Protein AF-0000000070378873 (afdb_homodimer)

Structure (mmCIF, N/CA/C/O backbone):
data_AF-0000000070378873-model_v1
#
loop_
_entity.id
_entity.type
_entity.pdbx_description
1 polymer 'Thioredoxin protein'
#
loop_
_atom_site.group_PDB
_atom_site.id
_atom_site.type_symbol
_atom_site.label_atom_id
_atom_site.label_alt_id
_atom_site.label_comp_id
_atom_site.label_asym_id
_atom_site.label_entity_id
_atom_site.label_seq_id
_atom_site.pdbx_PDB_ins_code
_atom_site.Cartn_x
_atom_site.Cartn_y
_atom_site.Cartn_z
_atom_site.occupancy
_atom_site.B_iso_or_equiv
_atom_site.auth_seq_id
_atom_site.auth_comp_id
_atom_site.auth_asym_id
_atom_site.auth_atom_id
_atom_site.pdbx_PDB_model_num
ATOM 1 N N . MET A 1 1 ? 41.5 -30.984 30.453 1 32.56 1 MET A N 1
ATOM 2 C CA . MET A 1 1 ? 40.969 -29.641 30.203 1 32.56 1 MET A CA 1
ATOM 3 C C . MET A 1 1 ? 39.688 -29.719 29.391 1 32.56 1 MET A C 1
ATOM 5 O O . MET A 1 1 ? 39.688 -30.156 28.25 1 32.56 1 MET A O 1
ATOM 9 N N . ARG A 1 2 ? 38.5 -29.938 30.125 1 39.62 2 ARG A N 1
ATOM 10 C CA . ARG A 1 2 ? 37.125 -30.031 29.609 1 39.62 2 ARG A CA 1
ATOM 11 C C . ARG A 1 2 ? 36.75 -28.781 28.828 1 39.62 2 ARG A C 1
ATOM 13 O O . ARG A 1 2 ? 36.719 -27.672 29.391 1 39.62 2 ARG A O 1
ATOM 20 N N . SER A 1 3 ? 37 -28.656 27.531 1 36.88 3 SER A N 1
ATOM 21 C CA . SER A 1 3 ? 36.562 -27.609 26.641 1 36.88 3 SER A CA 1
ATOM 22 C C . SER A 1 3 ? 35.031 -27.484 26.625 1 36.88 3 SER A C 1
ATOM 24 O O . SER A 1 3 ? 34.312 -28.438 26.312 1 36.88 3 SER A O 1
ATOM 26 N N . SER A 1 4 ? 34.469 -26.672 27.516 1 40.5 4 SER A N 1
ATOM 27 C CA . SER A 1 4 ? 33.062 -26.359 27.562 1 40.5 4 SER A CA 1
ATOM 28 C C . SER A 1 4 ? 32.594 -25.688 26.281 1 40.5 4 SER A C 1
ATOM 30 O O . SER A 1 4 ? 33.125 -24.641 25.875 1 40.5 4 SER A O 1
ATOM 32 N N . VAL A 1 5 ? 32.031 -26.391 25.344 1 40.5 5 VAL A N 1
ATOM 33 C CA . VAL A 1 5 ? 31.359 -25.922 24.141 1 40.5 5 VAL A CA 1
ATOM 34 C C . VAL A 1 5 ? 30.203 -25.031 24.531 1 40.5 5 VAL A C 1
ATOM 36 O O . VAL A 1 5 ? 29.281 -25.453 25.219 1 40.5 5 VAL A O 1
ATOM 39 N N . PHE A 1 6 ? 30.438 -23.703 24.641 1 38.59 6 PHE A N 1
ATOM 40 C CA . PHE A 1 6 ? 29.344 -22.75 24.766 1 38.59 6 PHE A CA 1
ATOM 41 C C . PHE A 1 6 ? 28.453 -22.781 23.531 1 38.59 6 PHE A C 1
ATOM 43 O O . PHE A 1 6 ? 28.906 -22.484 22.422 1 38.59 6 PHE A O 1
ATOM 50 N N . VAL A 1 7 ? 27.375 -23.562 23.516 1 37.12 7 VAL A N 1
ATOM 51 C CA . VAL A 1 7 ? 26.328 -23.531 22.484 1 37.12 7 VAL A CA 1
ATOM 52 C C . VAL A 1 7 ? 25.625 -22.188 22.484 1 37.12 7 VAL A C 1
ATOM 54 O O . VAL A 1 7 ? 25.031 -21.781 23.5 1 37.12 7 VAL A O 1
ATOM 57 N N . ILE A 1 8 ? 26.125 -21.25 21.719 1 35.91 8 ILE A N 1
ATOM 58 C CA . ILE A 1 8 ? 25.391 -20.016 21.453 1 35.91 8 ILE A CA 1
ATOM 59 C C . ILE A 1 8 ? 24.031 -20.344 20.844 1 35.91 8 ILE A C 1
ATOM 61 O O . ILE A 1 8 ? 23.953 -20.875 19.734 1 35.91 8 ILE A O 1
ATOM 65 N N . LEU A 1 9 ? 23.031 -20.562 21.594 1 33.75 9 LEU A N 1
ATOM 66 C CA . LEU A 1 9 ? 21.656 -20.609 21.141 1 33.75 9 LEU A CA 1
ATOM 67 C C . LEU A 1 9 ? 21.219 -19.266 20.547 1 33.75 9 LEU A C 1
ATOM 69 O O . LEU A 1 9 ? 21.094 -18.281 21.281 1 33.75 9 LEU A O 1
ATOM 73 N N . SER A 1 10 ? 21.578 -18.984 19.312 1 34.22 10 SER A N 1
ATOM 74 C CA . SER A 1 10 ? 21 -17.844 18.625 1 34.22 10 SER A CA 1
ATOM 75 C C . SER A 1 10 ? 19.469 -17.891 18.641 1 34.22 10 SER A C 1
ATOM 77 O O . SER A 1 10 ? 18.875 -18.844 18.109 1 34.22 10 SER A O 1
ATOM 79 N N . ILE A 1 11 ? 18.875 -17.406 19.609 1 33.38 11 ILE A N 1
ATOM 80 C CA . ILE A 1 11 ? 17.438 -17.172 19.625 1 33.38 11 ILE A CA 1
ATOM 81 C C . ILE A 1 11 ? 17.031 -16.375 18.375 1 33.38 11 ILE A C 1
ATOM 83 O O . ILE A 1 11 ? 17.406 -15.211 18.234 1 33.38 11 ILE A O 1
ATOM 87 N N . LEU A 1 12 ? 16.922 -17 17.234 1 33.25 12 LEU A N 1
ATOM 88 C CA . LEU A 1 12 ? 16.234 -16.359 16.125 1 33.25 12 LEU A CA 1
ATOM 89 C C . LEU A 1 12 ? 14.898 -15.781 16.578 1 33.25 12 LEU A C 1
ATOM 91 O O . LEU A 1 12 ? 13.984 -16.531 16.938 1 33.25 12 LEU A O 1
ATOM 95 N N . ALA A 1 13 ? 14.93 -14.633 17.156 1 33.69 13 ALA A N 1
ATOM 96 C CA . ALA A 1 13 ? 13.672 -13.922 17.359 1 33.69 13 ALA A CA 1
ATOM 97 C C . ALA A 1 13 ? 12.789 -13.984 16.125 1 33.69 13 ALA A C 1
ATOM 99 O O . ALA A 1 13 ? 13.133 -13.414 15.078 1 33.69 13 ALA A O 1
ATOM 100 N N . LEU A 1 14 ? 12.125 -15.078 15.914 1 36.03 14 LEU A N 1
ATOM 101 C CA . LEU A 1 14 ? 11.023 -15.125 14.961 1 36.03 14 LEU A CA 1
ATOM 102 C C . LEU A 1 14 ? 10.133 -13.898 15.102 1 36.03 14 LEU A C 1
ATOM 104 O O . LEU A 1 14 ? 9.398 -13.773 16.094 1 36.03 14 LEU A O 1
ATOM 108 N N . ALA A 1 15 ? 10.609 -12.781 14.766 1 37.81 15 ALA A N 1
ATOM 109 C CA . ALA A 1 15 ? 9.672 -11.664 14.656 1 37.81 15 ALA A CA 1
ATOM 110 C C . ALA A 1 15 ? 8.391 -12.086 13.953 1 37.81 15 ALA A C 1
ATOM 112 O O . ALA A 1 15 ? 8.391 -12.359 12.75 1 37.81 15 ALA A O 1
ATOM 113 N N . SER A 1 16 ? 7.527 -12.695 14.641 1 40 16 SER A N 1
ATOM 114 C CA . SER A 1 16 ? 6.18 -12.859 14.109 1 40 16 SER A CA 1
ATOM 115 C C . SER A 1 16 ? 5.652 -11.547 13.539 1 40 16 SER A C 1
ATOM 117 O O . SER A 1 16 ? 5.238 -10.656 14.289 1 40 16 SER A O 1
ATOM 119 N N . ALA A 1 17 ? 6.199 -11.047 12.523 1 46.09 17 ALA A N 1
ATOM 120 C CA . ALA A 1 17 ? 5.559 -9.922 11.852 1 46.09 17 ALA A CA 1
ATOM 121 C C . ALA A 1 17 ? 4.066 -10.172 11.656 1 46.09 17 ALA A C 1
ATOM 123 O O . ALA A 1 17 ? 3.67 -11 10.828 1 46.09 17 ALA A O 1
ATOM 124 N N . THR A 1 18 ? 3.344 -10.023 12.766 1 49.16 18 THR A N 1
ATOM 125 C CA . THR A 1 18 ? 1.897 -10.18 12.672 1 49.16 18 THR A CA 1
ATOM 126 C C . THR A 1 18 ? 1.324 -9.312 11.562 1 49.16 18 THR A C 1
ATOM 128 O O . THR A 1 18 ? 1.74 -8.164 11.383 1 49.16 18 THR A O 1
ATOM 131 N N . GLN A 1 19 ? 0.837 -9.922 10.43 1 57.03 19 GLN A N 1
ATOM 132 C CA . GLN A 1 19 ? 0.11 -9.281 9.336 1 57.03 19 GLN A CA 1
ATOM 133 C C . GLN A 1 19 ? -1.001 -8.383 9.859 1 57.03 19 GLN A C 1
ATOM 135 O O . GLN A 1 19 ? -1.575 -7.59 9.109 1 57.03 19 GLN A O 1
ATOM 140 N N . TYR A 1 20 ? -1.169 -8.461 11.242 1 60.38 20 TYR A N 1
ATOM 141 C CA . TYR A 1 20 ? -2.246 -7.668 11.828 1 60.38 20 TYR A CA 1
ATOM 142 C C . TYR A 1 20 ? -1.805 -6.227 12.055 1 60.38 20 TYR A C 1
ATOM 144 O O . TYR A 1 20 ? -0.616 -5.957 12.234 1 60.38 20 TYR A O 1
ATOM 152 N N . VAL A 1 21 ? -2.717 -5.414 11.797 1 65.75 21 VAL A N 1
ATOM 153 C CA . VAL A 1 21 ? -2.51 -4.012 12.148 1 65.75 21 VAL A CA 1
ATOM 154 C C . VAL A 1 21 ? -2.287 -3.889 13.656 1 65.75 21 VAL A C 1
ATOM 156 O O . VAL A 1 21 ? -3.164 -4.23 14.453 1 65.75 21 VAL A O 1
ATOM 159 N N . PRO A 1 22 ? -1.091 -3.598 14.016 1 68.62 22 PRO A N 1
ATOM 160 C CA . PRO A 1 22 ? -0.91 -3.381 15.453 1 68.62 22 PRO A CA 1
ATOM 161 C C . PRO A 1 22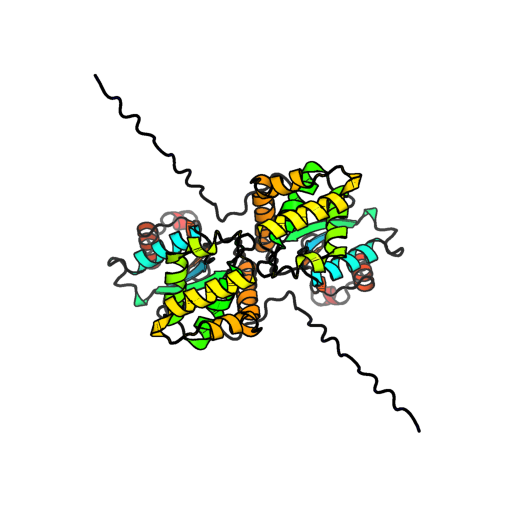 ? -1.796 -2.262 16 1 68.62 22 PRO A C 1
ATOM 163 O O . PRO A 1 22 ? -2.078 -1.294 15.289 1 68.62 22 PRO A O 1
ATOM 166 N N . ILE A 1 23 ? -2.385 -2.465 17.188 1 75.69 23 ILE A N 1
ATOM 167 C CA . ILE A 1 23 ? -3.111 -1.383 17.844 1 75.69 23 ILE A CA 1
ATOM 168 C C . ILE A 1 23 ? -2.133 -0.295 18.281 1 75.69 23 ILE A C 1
ATOM 170 O O . ILE A 1 23 ? -1.264 -0.535 19.125 1 75.69 23 ILE A O 1
ATOM 174 N N . PRO A 1 24 ? -2.285 0.792 17.672 1 76.25 24 PRO A N 1
ATOM 175 C CA . PRO A 1 24 ? -1.351 1.856 18.047 1 76.25 24 PRO A CA 1
ATOM 176 C C . PRO A 1 24 ? -1.644 2.441 19.422 1 76.25 24 PRO A C 1
ATOM 178 O O . PRO A 1 24 ? -2.742 2.26 19.953 1 76.25 24 PRO A O 1
ATOM 181 N N . ASP A 1 25 ? -0.633 3.043 19.984 1 77.88 25 ASP A N 1
ATOM 182 C CA . ASP A 1 25 ? -0.778 3.641 21.312 1 77.88 25 ASP A CA 1
ATOM 183 C C . ASP A 1 25 ? -1.563 4.949 21.234 1 77.88 25 ASP A C 1
ATOM 185 O O . ASP A 1 25 ? -2.078 5.426 22.25 1 77.88 25 ASP A O 1
ATOM 189 N N . LYS A 1 26 ? -1.603 5.574 20.094 1 85.38 26 LYS A N 1
ATOM 190 C CA . LYS A 1 26 ? -2.357 6.797 19.844 1 85.38 26 LYS A CA 1
ATOM 191 C C . LYS A 1 26 ? -3.008 6.762 18.469 1 85.38 26 LYS A C 1
ATOM 193 O O . LYS A 1 26 ? -2.596 5.988 17.594 1 85.38 26 LYS A O 1
ATOM 198 N N . PRO A 1 27 ? -4.059 7.629 18.375 1 90.19 27 PRO A N 1
ATOM 199 C CA . PRO A 1 27 ? -4.66 7.684 17.047 1 90.19 27 PRO A CA 1
ATOM 200 C C . PRO A 1 27 ? -3.668 8.109 15.961 1 90.19 27 PRO A C 1
ATOM 202 O O . PRO A 1 27 ? -2.76 8.898 16.234 1 90.19 27 PRO A O 1
ATOM 205 N N . ASP A 1 28 ? -3.875 7.574 14.82 1 95.62 28 ASP A N 1
ATOM 206 C CA . ASP A 1 28 ? -2.98 7.859 13.703 1 95.62 28 ASP A CA 1
ATOM 207 C C . ASP A 1 28 ? -3.178 9.281 13.195 1 95.62 28 ASP A C 1
ATOM 209 O O . ASP A 1 28 ? -4.27 9.844 13.312 1 95.62 28 ASP A O 1
ATOM 213 N N . GLY A 1 29 ? -2.037 9.828 12.633 1 96.69 29 GLY A N 1
ATOM 214 C CA . GLY A 1 29 ? -2.102 11.117 11.961 1 96.69 29 GLY A CA 1
ATOM 215 C C . GLY A 1 29 ? -1.88 12.289 12.898 1 96.69 29 GLY A C 1
ATOM 216 O O . GLY A 1 29 ? -1.456 12.109 14.039 1 96.69 29 GLY A O 1
ATOM 217 N N . VAL A 1 30 ? -1.999 13.508 12.391 1 97.56 30 VAL A N 1
ATOM 218 C CA . VAL A 1 30 ? -1.927 14.75 13.141 1 97.56 30 VAL A CA 1
ATOM 219 C C . VAL A 1 30 ? -3.229 15.531 12.977 1 97.56 30 VAL A C 1
ATOM 221 O O . VAL A 1 30 ? -3.734 15.68 11.867 1 97.56 30 VAL A O 1
ATOM 224 N N . GLY A 1 31 ? -3.75 15.922 14.086 1 96.44 31 GLY A N 1
ATOM 225 C CA . GLY A 1 31 ? -5.055 16.562 14.078 1 96.44 31 GLY A CA 1
ATOM 226 C C . GLY A 1 31 ? -4.992 18.047 14.398 1 96.44 31 GLY A C 1
ATOM 227 O O . GLY A 1 31 ? -4.168 18.469 15.211 1 96.44 31 GLY A O 1
ATOM 228 N N . PHE A 1 32 ? -5.871 18.797 13.797 1 96.56 32 PHE A N 1
ATOM 229 C CA . PHE A 1 32 ? -6.051 20.219 14.078 1 96.56 32 PHE A CA 1
ATOM 230 C C . PHE A 1 32 ? -7.527 20.547 14.266 1 96.56 32 PHE A C 1
ATOM 232 O O . PHE A 1 32 ? -8.383 20.047 13.531 1 96.56 32 PHE A O 1
ATOM 239 N N . GLY A 1 33 ? -7.789 21.406 15.258 1 96.25 33 GLY A N 1
ATOM 240 C CA . GLY A 1 33 ? -9.164 21.75 15.594 1 96.25 33 GLY A CA 1
ATOM 241 C C . GLY A 1 33 ? -9.641 21.141 16.891 1 96.25 33 GLY A C 1
ATOM 242 O O . GLY A 1 33 ? -8.891 20.406 17.547 1 96.25 33 GLY A O 1
ATOM 243 N N . ASN A 1 34 ? -10.852 21.422 17.234 1 95.62 34 ASN A N 1
ATOM 244 C CA . ASN A 1 34 ? -11.461 20.953 18.484 1 95.62 34 ASN A CA 1
ATOM 245 C C . ASN A 1 34 ? -11.695 19.453 18.469 1 95.62 34 ASN A C 1
ATOM 247 O O . ASN A 1 34 ? -12.242 18.906 17.5 1 95.62 34 ASN A O 1
ATOM 251 N N . VAL A 1 35 ? -11.188 18.734 19.5 1 94 35 VAL A N 1
ATOM 252 C CA . VAL A 1 35 ? -11.32 17.297 19.578 1 94 35 VAL A CA 1
ATOM 253 C C . VAL A 1 35 ? -12.797 16.922 19.688 1 94 35 VAL A C 1
ATOM 255 O O . VAL A 1 35 ? -13.188 15.797 19.359 1 94 35 VAL A O 1
ATOM 258 N N . ASN A 1 36 ? -13.641 17.844 20.062 1 95.06 36 ASN A N 1
ATOM 259 C CA . ASN A 1 36 ? -15.078 17.625 20.203 1 95.06 36 ASN A CA 1
ATOM 260 C C . ASN A 1 36 ? -15.852 18.234 19.047 1 95.06 36 ASN A C 1
ATOM 262 O O . ASN A 1 36 ? -17.047 18.5 19.156 1 95.06 36 ASN A O 1
ATOM 266 N N . ALA A 1 37 ? -15.148 18.531 18 1 97.25 37 ALA A N 1
ATOM 267 C CA . ALA A 1 37 ? -15.781 19.156 16.844 1 97.25 37 ALA A CA 1
ATOM 268 C C . ALA A 1 37 ? -16.938 18.312 16.312 1 97.25 37 ALA A C 1
ATOM 270 O O . ALA A 1 37 ? -16.906 17.078 16.406 1 97.25 37 ALA A O 1
ATOM 271 N N . THR A 1 38 ? -17.953 18.938 15.742 1 96.19 38 THR A N 1
ATOM 272 C CA . THR A 1 38 ? -19.094 18.281 15.133 1 96.19 38 THR A CA 1
ATOM 273 C C . THR A 1 38 ? -18.703 17.578 13.844 1 96.19 38 THR A C 1
ATOM 275 O O . THR A 1 38 ? -19.234 16.516 13.523 1 96.19 38 THR A O 1
ATOM 278 N N . LEU A 1 39 ? -17.828 18.156 13.125 1 97.44 39 LEU A N 1
ATOM 279 C CA . LEU A 1 39 ? -17.344 17.594 11.867 1 97.44 39 LEU A CA 1
ATOM 280 C C . LEU A 1 39 ? -15.852 17.266 11.953 1 97.44 39 LEU A C 1
ATOM 282 O O . LEU A 1 39 ? -15.039 18.156 12.211 1 97.44 39 LEU A O 1
ATOM 286 N N . THR A 1 40 ? -15.516 16.016 11.82 1 98.06 40 THR A N 1
ATOM 287 C CA . THR A 1 40 ? -14.133 15.586 11.695 1 98.06 40 THR A CA 1
ATOM 288 C C . THR A 1 40 ? -13.836 15.109 10.281 1 98.06 40 THR A C 1
ATOM 290 O O . THR A 1 40 ? -14.523 14.227 9.758 1 98.06 40 THR A O 1
ATOM 293 N N . ILE A 1 41 ? -12.914 15.719 9.68 1 97.56 41 ILE A N 1
ATOM 294 C CA . ILE A 1 41 ? -12.438 15.305 8.359 1 97.56 41 ILE A CA 1
ATOM 295 C C . ILE A 1 41 ? -11.133 14.523 8.508 1 97.56 41 ILE A C 1
ATOM 297 O O . ILE A 1 41 ? -10.18 15.008 9.125 1 97.56 41 ILE A O 1
ATOM 301 N N . ASP A 1 42 ? -11.094 13.328 8.07 1 97.88 42 ASP A N 1
ATOM 302 C CA . ASP A 1 42 ? -9.867 12.547 7.953 1 97.88 42 ASP A CA 1
ATOM 303 C C . ASP A 1 42 ? -9.344 12.547 6.52 1 97.88 42 ASP A C 1
ATOM 305 O O . ASP A 1 42 ? -10.023 12.078 5.605 1 97.88 42 ASP A O 1
ATOM 309 N N . ALA A 1 43 ? -8.219 13.125 6.355 1 98.12 43 ALA A N 1
ATOM 310 C CA . ALA A 1 43 ? -7.598 13.227 5.039 1 98.12 43 ALA A CA 1
ATOM 311 C C . ALA A 1 43 ? -6.371 12.32 4.938 1 98.12 43 ALA A C 1
ATOM 313 O O . ALA A 1 43 ? -5.418 12.469 5.703 1 98.12 43 ALA A O 1
ATOM 314 N N . TRP A 1 44 ? -6.434 11.352 4.039 1 98.12 44 TRP A N 1
ATOM 315 C CA . TRP A 1 44 ? -5.309 10.461 3.762 1 98.12 44 TRP A CA 1
ATOM 316 C C . TRP A 1 44 ? -4.508 10.953 2.561 1 98.12 44 TRP A C 1
ATOM 318 O O . TRP A 1 44 ? -5.047 11.078 1.456 1 98.12 44 TRP A O 1
ATOM 328 N N . TYR A 1 45 ? -3.225 11.266 2.826 1 98.31 45 TYR A N 1
ATOM 329 C CA . TYR A 1 45 ? -2.367 11.836 1.797 1 98.31 45 TYR A CA 1
ATOM 330 C C . TYR A 1 45 ? -1.092 11.023 1.63 1 98.31 45 TYR A C 1
ATOM 332 O O . TYR A 1 45 ? -0.662 10.336 2.559 1 98.31 45 TYR A O 1
ATOM 340 N N . ASP A 1 46 ? -0.571 11 0.472 1 98.19 46 ASP A N 1
ATOM 341 C CA . ASP A 1 46 ? 0.802 10.641 0.127 1 98.19 46 ASP A CA 1
ATOM 342 C C . ASP A 1 46 ? 1.621 11.883 -0.226 1 98.19 46 ASP A C 1
ATOM 344 O O . ASP A 1 46 ? 1.258 12.633 -1.133 1 98.19 46 ASP A O 1
ATOM 348 N N . LEU A 1 47 ? 2.709 12.094 0.444 1 98.25 47 LEU A N 1
ATOM 349 C CA . LEU A 1 47 ? 3.436 13.359 0.374 1 98.25 47 LEU A CA 1
ATOM 350 C C . LEU A 1 47 ? 4.121 13.516 -0.979 1 98.25 47 LEU A C 1
ATOM 352 O O . LEU A 1 47 ? 4.566 14.617 -1.33 1 98.25 47 LEU A O 1
ATOM 356 N N . THR A 1 48 ? 4.191 12.438 -1.766 1 96.69 48 THR A N 1
ATOM 357 C CA . THR A 1 48 ? 4.793 12.547 -3.09 1 96.69 48 THR A CA 1
ATOM 358 C C . THR A 1 48 ? 3.721 12.547 -4.172 1 96.69 48 THR A C 1
ATOM 360 O O . THR A 1 48 ? 4.031 12.602 -5.363 1 96.69 48 THR A O 1
ATOM 363 N N . CYS A 1 49 ? 2.473 12.508 -3.84 1 96.31 49 CYS A N 1
ATOM 364 C CA . CYS A 1 49 ? 1.382 12.406 -4.805 1 96.31 49 CYS A CA 1
ATOM 365 C C . CYS A 1 49 ? 0.875 13.789 -5.199 1 96.31 49 CYS A C 1
ATOM 367 O O . CYS A 1 49 ? 0.391 14.547 -4.352 1 96.31 49 CYS A O 1
ATOM 369 N N . PRO A 1 50 ? 0.876 14.07 -6.457 1 95.25 50 PRO A N 1
ATOM 370 C CA . PRO A 1 50 ? 0.419 15.391 -6.898 1 95.25 50 PRO A CA 1
ATOM 371 C C . PRO A 1 50 ? -1.054 15.641 -6.586 1 95.25 50 PRO A C 1
ATOM 373 O O . PRO A 1 50 ? -1.438 16.781 -6.281 1 95.25 50 PRO A O 1
ATOM 376 N N . ASP A 1 51 ? -1.876 14.633 -6.672 1 94.75 51 ASP A N 1
ATOM 377 C CA . ASP A 1 51 ? -3.287 14.805 -6.34 1 94.75 51 ASP A CA 1
ATOM 378 C C . ASP A 1 51 ? -3.473 15.094 -4.852 1 94.75 51 ASP A C 1
ATOM 380 O O . ASP A 1 51 ? -4.371 15.844 -4.469 1 94.75 51 ASP A O 1
ATOM 384 N N . SER A 1 52 ? -2.678 14.445 -3.986 1 97.06 52 SER A N 1
ATOM 385 C CA . SER A 1 52 ? -2.688 14.758 -2.562 1 97.06 52 SER A CA 1
ATOM 386 C C . SER A 1 52 ? -2.33 16.219 -2.318 1 97.06 52 SER A C 1
ATOM 388 O O . SER A 1 52 ? -2.975 16.906 -1.516 1 97.06 52 SER A O 1
ATOM 390 N N . LEU A 1 53 ? -1.312 16.688 -3.074 1 97.56 53 LEU A N 1
ATOM 391 C CA . LEU A 1 53 ? -0.952 18.094 -2.977 1 97.56 53 LEU A CA 1
ATOM 392 C C . LEU A 1 53 ? -2.137 18.984 -3.344 1 97.56 53 LEU A C 1
ATOM 394 O O . LEU A 1 53 ? -2.463 19.922 -2.613 1 97.56 53 LEU A O 1
ATOM 398 N N . TYR A 1 54 ? -2.758 18.688 -4.41 1 96.69 54 TYR A N 1
ATOM 399 C CA . TYR A 1 54 ? -3.885 19.484 -4.887 1 96.69 54 TYR A CA 1
ATOM 400 C C . TYR A 1 54 ? -4.988 19.547 -3.838 1 96.69 54 TYR A C 1
ATOM 402 O O . TYR A 1 54 ? -5.434 20.641 -3.459 1 96.69 54 TYR A O 1
ATOM 410 N N . THR A 1 55 ? -5.449 18.391 -3.318 1 96.88 55 THR A N 1
ATOM 411 C CA . THR A 1 55 ? -6.57 18.344 -2.389 1 96.88 55 THR A CA 1
ATOM 412 C C . THR A 1 55 ? -6.184 18.953 -1.046 1 96.88 55 THR A C 1
ATOM 414 O O . THR A 1 55 ? -7.012 19.594 -0.387 1 96.88 55 THR A O 1
ATOM 417 N N . TYR A 1 56 ? -4.938 18.766 -0.682 1 97.69 56 TYR A N 1
ATOM 418 C CA . TYR A 1 56 ? -4.438 19.391 0.536 1 97.69 56 TYR A CA 1
ATOM 419 C C . TYR A 1 56 ? -4.582 20.906 0.465 1 97.69 56 TYR A C 1
ATOM 421 O O . TYR A 1 56 ? -5.125 21.531 1.383 1 97.69 56 TYR A O 1
ATOM 429 N N . GLN A 1 57 ? -4.168 21.516 -0.63 1 97.62 57 GLN A N 1
ATOM 430 C CA . GLN A 1 57 ? -4.234 22.953 -0.819 1 97.62 57 GLN A CA 1
ATOM 431 C C . GLN A 1 57 ? -5.68 23.438 -0.88 1 97.62 57 GLN A C 1
ATOM 433 O O . GLN A 1 57 ? -6.02 24.469 -0.297 1 97.62 57 GLN A O 1
ATOM 438 N N . GLU A 1 58 ? -6.484 22.703 -1.562 1 97.69 58 GLU A N 1
ATOM 439 C CA . GLU A 1 58 ? -7.887 23.094 -1.693 1 97.69 58 GLU A CA 1
ATOM 440 C C . GLU A 1 58 ? -8.602 23.031 -0.347 1 97.69 58 GLU A C 1
ATOM 442 O O . GLU A 1 58 ? -9.406 23.906 -0.026 1 97.69 58 GLU A O 1
ATOM 447 N N . LEU A 1 59 ? -8.359 21.969 0.456 1 97.19 59 LEU A N 1
ATOM 448 C CA . LEU A 1 59 ? -8.977 21.828 1.771 1 97.19 59 LEU A CA 1
ATOM 449 C C . LEU A 1 59 ? -8.523 22.953 2.699 1 97.19 59 LEU A C 1
ATOM 451 O O . LEU A 1 59 ? -9.352 23.562 3.385 1 97.19 59 LEU A O 1
ATOM 455 N N . ILE A 1 60 ? -7.234 23.281 2.725 1 96.69 60 ILE A N 1
ATOM 456 C CA . ILE A 1 60 ? -6.703 24.359 3.562 1 96.69 60 ILE A CA 1
ATOM 457 C C . ILE A 1 60 ? -7.316 25.688 3.146 1 96.69 60 ILE A C 1
ATOM 459 O O . ILE A 1 60 ? -7.711 26.5 3.996 1 96.69 60 ILE A O 1
ATOM 463 N N . SER A 1 61 ? -7.379 25.938 1.848 1 97.38 61 SER A N 1
ATOM 464 C CA . SER A 1 61 ? -7.996 27.156 1.34 1 97.38 61 SER A CA 1
ATOM 465 C C . SER A 1 61 ? -9.445 27.266 1.797 1 97.38 61 SER A C 1
ATOM 467 O O . SER A 1 61 ? -9.891 28.344 2.207 1 97.38 61 SER A O 1
ATOM 469 N N . ALA A 1 62 ? -10.156 26.188 1.742 1 97.25 62 ALA A N 1
ATOM 470 C CA . ALA A 1 62 ? -11.547 26.188 2.168 1 97.25 62 ALA A CA 1
ATOM 471 C C . ALA A 1 62 ? -11.672 26.5 3.656 1 97.25 62 ALA A C 1
ATOM 473 O O . ALA A 1 62 ? -12.523 27.297 4.059 1 97.25 62 ALA A O 1
ATOM 474 N N . LEU A 1 63 ? -10.844 25.891 4.465 1 96.5 63 LEU A N 1
ATOM 475 C CA . LEU A 1 63 ? -10.898 26.047 5.914 1 96.5 63 LEU A CA 1
ATOM 476 C C . LEU A 1 63 ? -10.562 27.484 6.316 1 96.5 63 LEU A C 1
ATOM 478 O O . LEU A 1 63 ? -10.984 27.938 7.379 1 96.5 63 LEU A O 1
ATOM 482 N N . ASN A 1 64 ? -9.836 28.203 5.441 1 96.31 64 ASN A N 1
ATOM 483 C CA . ASN A 1 64 ? -9.469 29.594 5.699 1 96.31 64 ASN A CA 1
ATOM 484 C C . ASN A 1 64 ? -10.469 30.562 5.086 1 96.31 64 ASN A C 1
ATOM 486 O O . ASN A 1 64 ? -10.328 31.781 5.215 1 96.31 64 ASN A O 1
ATOM 490 N N . ASN A 1 65 ? -11.414 30.016 4.395 1 96.81 65 ASN A N 1
ATOM 491 C CA . ASN A 1 65 ? -12.422 30.859 3.766 1 96.81 65 ASN A CA 1
ATOM 492 C C . ASN A 1 65 ? -13.328 31.531 4.801 1 96.81 65 ASN A C 1
ATOM 494 O O . ASN A 1 65 ? -13.828 30.859 5.715 1 96.81 65 ASN A O 1
ATOM 498 N N . GLN A 1 66 ? -13.641 32.781 4.645 1 96.62 66 GLN A N 1
ATOM 499 C CA . GLN A 1 66 ? -14.414 33.594 5.586 1 96.62 66 GLN A CA 1
ATOM 500 C C . GLN A 1 66 ? -15.82 33 5.773 1 96.62 66 GLN A C 1
ATOM 502 O O . GLN A 1 66 ? -16.391 33.094 6.859 1 96.62 66 GLN A O 1
ATOM 507 N N . THR A 1 67 ? -16.344 32.344 4.777 1 95.31 67 THR A N 1
ATOM 508 C CA . THR A 1 67 ? -17.672 31.766 4.824 1 95.31 67 THR A CA 1
ATOM 509 C C . THR A 1 67 ? -17.766 30.719 5.926 1 95.31 67 THR A C 1
ATOM 511 O O . THR A 1 67 ? -18.844 30.469 6.469 1 95.31 67 THR A O 1
ATOM 514 N N . LEU A 1 68 ? -16.672 30.156 6.312 1 96.06 68 LEU A N 1
ATOM 515 C CA . LEU A 1 68 ? -16.656 29.078 7.305 1 96.06 68 LEU A CA 1
ATOM 516 C C . LEU A 1 68 ? -16.219 29.609 8.664 1 96.06 68 LEU A C 1
ATOM 518 O O . LEU A 1 68 ? -16.062 28.828 9.609 1 96.06 68 LEU A O 1
ATOM 522 N N . ALA A 1 69 ? -16.062 30.922 8.828 1 95.38 69 ALA A N 1
ATOM 523 C CA . ALA A 1 69 ? -15.531 31.531 10.047 1 95.38 69 ALA A CA 1
ATOM 524 C C . ALA A 1 69 ? -16.359 31.141 11.266 1 95.38 69 ALA A C 1
ATOM 526 O O . ALA A 1 69 ? -15.812 30.906 12.344 1 95.38 69 ALA A O 1
ATOM 527 N N . ALA A 1 70 ? -17.641 31.047 11.062 1 94.06 70 ALA A N 1
ATOM 528 C CA . ALA A 1 70 ? -18.547 30.766 12.172 1 94.06 70 ALA A CA 1
ATOM 529 C C . ALA A 1 70 ? -18.438 29.297 12.609 1 94.06 70 ALA A C 1
ATOM 531 O O . ALA A 1 70 ? -18.859 28.938 13.711 1 94.06 70 ALA A O 1
ATOM 532 N N . TYR A 1 71 ? -17.844 28.453 11.773 1 95.25 71 TYR A N 1
ATOM 533 C CA . TYR A 1 71 ? -17.875 27.016 12.016 1 95.25 71 TYR A CA 1
ATOM 534 C C . TYR A 1 71 ? -16.484 26.469 12.328 1 95.25 71 TYR A C 1
ATOM 536 O O . TYR A 1 71 ? -16.312 25.297 12.625 1 95.25 71 TYR A O 1
ATOM 544 N N . VAL A 1 72 ? -15.477 27.281 12.289 1 91.69 72 VAL A N 1
ATOM 545 C CA . VAL A 1 72 ? -14.086 26.844 12.359 1 91.69 72 VAL A CA 1
ATOM 546 C C . VAL A 1 72 ? -13.867 26.016 13.633 1 91.69 72 VAL A C 1
ATOM 548 O O . VAL A 1 72 ? -13.141 25.031 13.617 1 91.69 72 VAL A O 1
ATOM 551 N N . ASN A 1 73 ? -14.5 26.422 14.68 1 95.25 73 ASN A N 1
ATOM 552 C CA . ASN A 1 73 ? -14.328 25.719 15.945 1 95.25 73 ASN A CA 1
ATOM 553 C C . ASN A 1 73 ? -15.102 24.406 15.969 1 95.25 73 ASN A C 1
ATOM 555 O O . ASN A 1 73 ? -14.93 23.594 16.875 1 95.25 73 ASN A O 1
ATOM 559 N N . GLN A 1 74 ? -15.875 24.141 14.977 1 97.44 74 GLN A N 1
ATOM 560 C CA . GLN A 1 74 ? -16.688 22.938 14.883 1 97.44 74 GLN A CA 1
ATOM 561 C C . GLN A 1 74 ? -16.125 21.953 13.859 1 97.44 74 GLN A C 1
ATOM 563 O O . GLN A 1 74 ? -16.75 20.953 13.539 1 97.44 74 GLN A O 1
ATOM 568 N N . ILE A 1 75 ? -14.984 22.297 13.359 1 97.94 75 ILE A N 1
ATOM 569 C CA . ILE A 1 75 ? -14.352 21.453 12.352 1 97.94 75 ILE A CA 1
ATOM 570 C C . ILE A 1 75 ? -13 20.969 12.867 1 97.94 75 ILE A C 1
ATOM 572 O O . ILE A 1 75 ? -12.219 21.75 13.414 1 97.94 75 ILE A O 1
ATOM 576 N N . ARG A 1 76 ? -12.727 19.688 12.82 1 97.94 76 ARG A N 1
ATOM 577 C CA . ARG A 1 76 ? -11.422 19.094 13.055 1 97.94 76 ARG A CA 1
ATOM 578 C C . ARG A 1 76 ? -10.922 18.359 11.812 1 97.94 76 ARG A C 1
ATOM 580 O O . ARG A 1 76 ? -11.688 17.672 11.133 1 97.94 76 ARG A O 1
ATOM 587 N N . VAL A 1 77 ? -9.68 18.531 11.516 1 98 77 VAL A N 1
ATOM 588 C CA . VAL A 1 77 ? -9.07 17.812 10.398 1 98 77 VAL A CA 1
ATOM 589 C C . VAL A 1 77 ? -7.914 16.953 10.906 1 98 77 VAL A C 1
ATOM 591 O O . VAL A 1 77 ? -7.027 17.438 11.609 1 98 77 VAL A O 1
ATOM 594 N N . ASN A 1 78 ? -7.957 15.688 10.656 1 98.06 78 ASN A N 1
ATOM 595 C CA . ASN A 1 78 ? -6.852 14.758 10.875 1 98.06 78 ASN A CA 1
ATOM 596 C C . ASN A 1 78 ? -6.133 14.43 9.57 1 98.06 78 ASN A C 1
ATOM 598 O O . ASN A 1 78 ? -6.758 13.969 8.609 1 98.06 78 ASN A O 1
ATOM 602 N N . TYR A 1 79 ? -4.855 14.695 9.516 1 98.38 79 TYR A N 1
ATOM 603 C CA . TYR A 1 79 ? -4.031 14.367 8.359 1 98.38 79 TYR A CA 1
ATOM 604 C C . TYR A 1 79 ? -3.299 13.047 8.57 1 98.38 79 TYR A C 1
ATOM 606 O O . TYR A 1 79 ? -2.527 12.898 9.516 1 98.38 79 TYR A O 1
ATOM 614 N N . HIS A 1 80 ? -3.615 12.078 7.801 1 98.31 80 HIS A N 1
ATOM 615 C CA . HIS A 1 80 ? -2.941 10.781 7.777 1 98.31 80 HIS A CA 1
ATOM 616 C C . HIS A 1 80 ? -2.012 10.664 6.57 1 98.31 80 HIS A C 1
ATOM 618 O O . HIS A 1 80 ? -2.344 11.133 5.48 1 98.31 80 HIS A O 1
ATOM 624 N N . ILE A 1 81 ? -0.831 10.07 6.801 1 98.56 81 ILE A N 1
ATOM 625 C CA . ILE A 1 81 ? 0.114 9.875 5.707 1 98.56 81 ILE A CA 1
ATOM 626 C C . ILE A 1 81 ? 0.141 8.406 5.301 1 98.56 81 ILE A C 1
ATOM 628 O O . ILE A 1 81 ? 0.454 7.535 6.121 1 98.56 81 ILE A O 1
ATOM 632 N N . MET A 1 82 ? -0.233 8.133 4.094 1 97.69 82 MET A N 1
ATOM 633 C CA . MET A 1 82 ? -0.234 6.789 3.52 1 97.69 82 MET A CA 1
ATOM 634 C C . MET A 1 82 ? 0.667 6.723 2.291 1 97.69 82 MET A C 1
ATOM 636 O O . MET A 1 82 ? 0.246 7.074 1.187 1 97.69 82 MET A O 1
ATOM 640 N N . PRO A 1 83 ? 1.857 6.191 2.447 1 97.44 83 PRO A N 1
ATOM 641 C CA . PRO A 1 83 ? 2.729 6.027 1.281 1 97.44 83 PRO A CA 1
ATOM 642 C C . PRO A 1 83 ? 2.211 4.98 0.301 1 97.44 83 PRO A C 1
ATOM 644 O O . PRO A 1 83 ? 1.84 3.875 0.71 1 97.44 83 PRO A O 1
ATOM 647 N N . LEU A 1 84 ? 2.125 5.363 -0.962 1 96.31 84 LEU A N 1
ATOM 648 C CA . LEU A 1 84 ? 1.724 4.426 -2.008 1 96.31 84 LEU A CA 1
ATOM 649 C C . LEU A 1 84 ? 2.938 3.713 -2.594 1 96.31 84 LEU A C 1
ATOM 651 O O . LEU A 1 84 ? 4.004 4.316 -2.75 1 96.31 84 LEU A O 1
ATOM 655 N N . PRO A 1 85 ? 2.801 2.451 -2.973 1 95.25 85 PRO A N 1
ATOM 656 C CA . PRO A 1 85 ? 3.969 1.661 -3.371 1 95.25 85 PRO A CA 1
ATOM 657 C C . PRO A 1 85 ? 4.562 2.117 -4.703 1 95.25 85 PRO A C 1
ATOM 659 O O . PRO A 1 85 ? 5.699 1.763 -5.027 1 95.25 85 PRO A O 1
ATOM 662 N N . TYR A 1 86 ? 3.803 2.879 -5.523 1 93.44 86 TYR A N 1
ATOM 663 C CA . TYR A 1 86 ? 4.301 3.338 -6.816 1 93.44 86 TYR A CA 1
ATOM 664 C C . TYR A 1 86 ? 4.855 4.75 -6.715 1 93.44 86 TYR A C 1
ATOM 666 O O . TYR A 1 86 ? 5.273 5.336 -7.719 1 93.44 86 TYR A O 1
ATOM 674 N N . HIS A 1 87 ? 4.867 5.262 -5.465 1 92.62 87 HIS A N 1
ATOM 675 C CA . HIS A 1 87 ? 5.551 6.512 -5.152 1 92.62 87 HIS A CA 1
ATOM 676 C C . HIS A 1 87 ? 6.824 6.258 -4.352 1 92.62 87 HIS A C 1
ATOM 678 O O . HIS A 1 87 ? 6.777 6.156 -3.123 1 92.62 87 HIS A O 1
ATOM 684 N N . TYR A 1 88 ? 7.961 6.129 -4.953 1 83.38 88 TYR A N 1
ATOM 685 C CA . TYR A 1 88 ? 9.203 5.492 -4.523 1 83.38 88 TYR A CA 1
ATOM 686 C C . TYR A 1 88 ? 9.742 6.152 -3.262 1 83.38 88 TYR A C 1
ATOM 688 O O . TYR A 1 88 ? 10.289 5.477 -2.387 1 83.38 88 TYR A O 1
ATOM 696 N N . ASN A 1 89 ? 9.508 7.5 -2.986 1 92.31 89 ASN A N 1
ATOM 697 C CA . ASN A 1 89 ? 10.086 8.156 -1.817 1 92.31 89 ASN A CA 1
ATOM 698 C C . ASN A 1 89 ? 9.023 8.461 -0.766 1 92.31 89 ASN A C 1
ATOM 700 O O . ASN A 1 89 ? 9.32 9.078 0.261 1 92.31 89 ASN A O 1
ATOM 704 N N . ALA A 1 90 ? 7.91 7.895 -1.065 1 96.44 90 ALA A N 1
ATOM 705 C CA . ALA A 1 90 ? 6.777 8.25 -0.21 1 96.44 90 ALA A CA 1
ATOM 706 C C . ALA A 1 90 ? 6.957 7.68 1.195 1 96.44 90 ALA A C 1
ATOM 708 O O . ALA A 1 90 ? 6.641 8.344 2.186 1 96.44 90 ALA A O 1
ATOM 709 N N . PHE A 1 91 ? 7.465 6.441 1.29 1 96.38 91 PHE A N 1
ATOM 710 C CA . PHE A 1 91 ? 7.574 5.785 2.586 1 96.38 91 PHE A CA 1
ATOM 711 C C . PHE A 1 91 ? 8.578 6.508 3.477 1 96.38 91 PHE A C 1
ATOM 713 O O . PHE A 1 91 ? 8.352 6.668 4.676 1 96.38 91 PHE A O 1
ATOM 720 N N . TYR A 1 92 ? 9.68 6.949 2.924 1 96.12 92 TYR A N 1
ATOM 721 C CA . TYR A 1 92 ? 10.695 7.648 3.703 1 96.12 92 TYR A CA 1
ATOM 722 C C . TYR A 1 92 ? 10.148 8.961 4.258 1 96.12 92 TYR A C 1
ATOM 724 O O . TYR A 1 92 ? 10.422 9.312 5.406 1 96.12 92 TYR A O 1
ATOM 732 N N . LEU A 1 93 ? 9.438 9.617 3.428 1 97.94 93 LEU A N 1
ATOM 733 C CA . LEU A 1 93 ? 8.828 10.859 3.879 1 97.94 93 LEU A CA 1
ATOM 734 C C . LEU A 1 93 ? 7.816 10.602 4.988 1 97.94 93 LEU A C 1
ATOM 736 O O . LEU A 1 93 ? 7.707 11.383 5.934 1 97.94 93 LEU A O 1
ATOM 740 N N . ALA A 1 94 ? 7.074 9.484 4.891 1 98.31 94 ALA A N 1
ATOM 741 C CA . ALA A 1 94 ? 6.117 9.102 5.926 1 98.31 94 ALA A CA 1
ATOM 742 C C . ALA A 1 94 ? 6.824 8.797 7.242 1 98.31 94 ALA A C 1
ATOM 744 O O . ALA A 1 94 ? 6.312 9.117 8.32 1 98.31 94 ALA A O 1
ATOM 745 N N . GLN A 1 95 ? 8 8.156 7.152 1 97.5 95 GLN A N 1
ATOM 746 C CA . GLN A 1 95 ? 8.789 7.879 8.352 1 97.5 95 GLN A CA 1
ATOM 747 C C . GLN A 1 95 ? 9.188 9.172 9.055 1 97.5 95 GLN A C 1
ATOM 749 O O . GLN A 1 95 ? 9.094 9.273 10.281 1 97.5 95 GLN A O 1
ATOM 754 N N . VAL A 1 96 ? 9.633 10.094 8.258 1 98.56 96 VAL A N 1
ATOM 755 C CA . VAL A 1 96 ? 10.07 11.367 8.828 1 98.56 96 VAL A CA 1
ATOM 756 C C . VAL A 1 96 ? 8.883 12.102 9.43 1 98.56 96 VAL A C 1
ATOM 758 O O . VAL A 1 96 ? 9.008 12.75 10.477 1 98.56 96 VAL A O 1
ATOM 761 N N . PHE A 1 97 ? 7.734 12.023 8.805 1 98.69 97 PHE A N 1
ATOM 762 C CA . PHE A 1 97 ? 6.504 12.57 9.367 1 98.69 97 PHE A CA 1
ATOM 763 C C . PHE A 1 97 ? 6.289 12.062 10.789 1 98.69 97 PHE A C 1
ATOM 765 O O . PHE A 1 97 ? 5.992 12.844 11.695 1 98.69 97 PHE A O 1
ATOM 772 N N . LYS A 1 98 ? 6.418 10.703 10.977 1 97.62 98 LYS A N 1
ATOM 773 C CA . LYS A 1 98 ? 6.254 10.102 12.297 1 97.62 98 LYS A CA 1
ATOM 774 C C . LYS A 1 98 ? 7.27 10.664 13.289 1 97.62 98 LYS A C 1
ATOM 776 O O . LYS A 1 98 ? 6.93 10.945 14.438 1 97.62 98 LYS A O 1
ATOM 781 N N . TYR A 1 99 ? 8.492 10.844 12.852 1 98.25 99 TYR A N 1
ATOM 782 C CA . TYR A 1 99 ? 9.555 11.383 13.695 1 98.25 99 TYR A CA 1
ATOM 783 C C . TYR A 1 99 ? 9.234 12.812 14.125 1 98.25 99 TYR A C 1
ATOM 785 O O . TYR A 1 99 ? 9.281 13.133 15.32 1 98.25 99 TYR A O 1
ATOM 793 N N . VAL A 1 100 ? 8.914 13.656 13.164 1 98.5 100 VAL A N 1
ATOM 794 C CA . VAL A 1 100 ? 8.664 15.07 13.453 1 98.5 100 VAL A CA 1
ATOM 795 C C . VAL A 1 100 ? 7.477 15.195 14.398 1 98.5 100 VAL A C 1
ATOM 797 O O . VAL A 1 100 ? 7.531 15.961 15.367 1 98.5 100 VAL A O 1
ATOM 800 N N . LEU A 1 101 ? 6.434 14.43 14.141 1 97.88 101 LEU A N 1
ATOM 801 C CA . LEU A 1 101 ? 5.254 14.469 14.992 1 97.88 101 LEU A CA 1
ATOM 802 C C . LEU A 1 101 ? 5.598 14.055 16.422 1 97.88 101 LEU A C 1
ATOM 804 O O . LEU A 1 101 ? 5.148 14.68 17.375 1 97.88 101 LEU A O 1
ATOM 808 N N . ASP A 1 102 ? 6.406 13.055 16.516 1 96.5 102 ASP A N 1
ATOM 809 C CA . ASP A 1 102 ? 6.766 12.5 17.812 1 96.5 102 ASP A CA 1
ATOM 810 C C . ASP A 1 102 ? 7.637 13.477 18.594 1 96.5 102 ASP A C 1
ATOM 812 O O . ASP A 1 102 ? 7.414 13.695 19.797 1 96.5 102 ASP A O 1
ATOM 816 N N . VAL A 1 103 ? 8.578 14.164 17.922 1 97.06 103 VAL A N 1
ATOM 817 C CA . VAL A 1 103 ? 9.641 14.852 18.641 1 97.06 103 VAL A CA 1
ATOM 818 C C . VAL A 1 103 ? 9.367 16.344 18.672 1 97.06 103 VAL A C 1
ATOM 820 O O . VAL A 1 103 ? 9.797 17.047 19.578 1 97.06 103 VAL A O 1
ATOM 823 N N . LYS A 1 104 ? 8.633 16.812 17.625 1 97.88 104 LYS A N 1
ATOM 824 C CA . LYS A 1 104 ? 8.5 18.266 17.531 1 97.88 104 LYS A CA 1
ATOM 825 C C . LYS A 1 104 ? 7.035 18.688 17.578 1 97.88 104 LYS A C 1
ATOM 827 O O . LYS A 1 104 ? 6.73 19.875 17.609 1 97.88 104 LYS A O 1
ATOM 832 N N . GLY A 1 105 ? 6.086 17.734 17.5 1 97.19 105 GLY A N 1
ATOM 833 C CA . GLY A 1 105 ? 4.684 18.031 17.75 1 97.19 105 GLY A CA 1
ATOM 834 C C . GLY A 1 105 ? 3.924 18.391 16.484 1 97.19 105 GLY A C 1
ATOM 835 O O . GLY A 1 105 ? 4.477 18.344 15.383 1 97.19 105 GLY A O 1
ATOM 836 N N . ALA A 1 106 ? 2.652 18.766 16.672 1 97.5 106 ALA A N 1
ATOM 837 C CA . ALA A 1 106 ? 1.679 18.906 15.594 1 97.5 106 ALA A CA 1
ATOM 838 C C . ALA A 1 106 ? 2.02 20.109 14.711 1 97.5 106 ALA A C 1
ATOM 840 O O . ALA A 1 106 ? 1.967 20.016 13.484 1 97.5 106 ALA A O 1
ATOM 841 N N . GLU A 1 107 ? 2.391 21.188 15.32 1 97.5 107 GLU A N 1
ATOM 842 C CA . GLU A 1 107 ? 2.656 22.391 14.539 1 97.5 107 GLU A CA 1
ATOM 843 C C . GLU A 1 107 ? 3.848 22.203 13.609 1 97.5 107 GLU A C 1
ATOM 845 O O . GLU A 1 107 ? 3.771 22.531 12.422 1 97.5 107 GLU A O 1
ATOM 850 N N . ALA A 1 108 ? 4.902 21.641 14.133 1 98.38 108 ALA A N 1
ATOM 851 C CA . ALA A 1 108 ? 6.078 21.344 13.32 1 98.38 108 ALA A CA 1
ATOM 852 C C . ALA A 1 108 ? 5.742 20.375 12.195 1 98.38 108 ALA A C 1
ATOM 854 O O . ALA A 1 108 ? 6.285 20.484 11.094 1 98.38 108 ALA A O 1
ATOM 855 N N . THR A 1 109 ? 4.887 19.484 12.508 1 98.5 109 THR A N 1
ATOM 856 C CA . THR A 1 109 ? 4.5 18.469 11.523 1 98.5 109 THR A CA 1
ATOM 857 C C . THR A 1 109 ? 3.752 19.109 10.359 1 98.5 109 THR A C 1
ATOM 859 O O . THR A 1 109 ? 3.963 18.734 9.203 1 98.5 109 THR A O 1
ATOM 862 N N . LEU A 1 110 ? 2.887 20.016 10.648 1 97.56 110 LEU A N 1
ATOM 863 C CA . LEU A 1 110 ? 2.172 20.688 9.57 1 97.56 110 LEU A CA 1
ATOM 864 C C . LEU A 1 110 ? 3.133 21.5 8.703 1 97.56 110 LEU A C 1
ATOM 866 O O . LEU A 1 110 ? 2.961 21.562 7.484 1 97.56 110 LEU A O 1
ATOM 870 N N . VAL A 1 111 ? 4.141 22.141 9.344 1 98.06 111 VAL A N 1
ATOM 871 C CA . VAL A 1 111 ? 5.168 22.844 8.586 1 98.06 111 VAL A CA 1
ATOM 872 C C . VAL A 1 111 ? 5.891 21.859 7.66 1 98.06 111 VAL A C 1
ATOM 874 O O . VAL A 1 111 ? 6.121 22.172 6.488 1 98.06 111 VAL A O 1
ATOM 877 N N . TYR A 1 112 ? 6.238 20.719 8.195 1 98.62 112 TYR A N 1
ATOM 878 C CA . TYR A 1 112 ? 6.887 19.672 7.414 1 98.62 112 TYR A CA 1
ATOM 879 C C . TYR A 1 112 ? 6.039 19.297 6.207 1 98.62 112 TYR A C 1
ATOM 881 O O . TYR A 1 112 ? 6.535 19.266 5.078 1 98.62 112 TYR A O 1
ATOM 889 N N . VAL A 1 113 ? 4.734 19 6.426 1 98.62 113 VAL A N 1
ATOM 890 C CA . VAL A 1 113 ? 3.828 18.594 5.359 1 98.62 113 VAL A CA 1
ATOM 891 C C . VAL A 1 113 ? 3.732 19.688 4.309 1 98.62 113 VAL A C 1
ATOM 893 O O . VAL A 1 113 ? 3.865 19.422 3.109 1 98.62 113 VAL A O 1
ATOM 896 N N . ASP A 1 114 ? 3.594 20.938 4.762 1 98.06 114 ASP A N 1
ATOM 897 C CA . ASP A 1 114 ? 3.5 22.078 3.855 1 98.06 114 ASP A CA 1
ATOM 898 C C . ASP A 1 114 ? 4.742 22.188 2.977 1 98.06 114 ASP A C 1
ATOM 900 O O . ASP A 1 114 ? 4.637 22.344 1.759 1 98.06 114 ASP A O 1
ATOM 904 N N . GLN A 1 115 ? 5.863 22.062 3.592 1 98.5 115 GLN A N 1
ATOM 905 C CA . GLN A 1 115 ? 7.121 22.266 2.881 1 98.5 115 GLN A CA 1
ATOM 906 C C . GLN A 1 115 ? 7.402 21.109 1.924 1 98.5 115 GLN A C 1
ATOM 908 O O . GLN A 1 115 ? 7.898 21.328 0.816 1 98.5 115 GLN A O 1
ATOM 913 N N . ILE A 1 116 ? 7.105 19.875 2.322 1 98.38 116 ILE A N 1
ATOM 914 C CA . ILE A 1 116 ? 7.281 18.75 1.425 1 98.38 116 ILE A CA 1
ATOM 915 C C . ILE A 1 116 ? 6.391 18.922 0.195 1 98.38 116 ILE A C 1
ATOM 917 O O . ILE A 1 116 ? 6.848 18.734 -0.938 1 98.38 116 ILE A O 1
ATOM 921 N N . PHE A 1 117 ? 5.117 19.266 0.425 1 98.06 117 PHE A N 1
ATOM 922 C CA . PHE A 1 117 ? 4.191 19.453 -0.685 1 98.06 117 PHE A CA 1
ATOM 923 C C . PHE A 1 117 ? 4.656 20.594 -1.583 1 98.06 117 PHE A C 1
ATOM 925 O O . PHE A 1 117 ? 4.594 20.484 -2.811 1 98.06 117 PHE A O 1
ATOM 932 N N . GLU A 1 118 ? 5.137 21.688 -0.987 1 97.19 118 GLU A N 1
ATOM 933 C CA . GLU A 1 118 ? 5.617 22.828 -1.759 1 97.19 118 GLU A CA 1
ATOM 934 C C . GLU A 1 118 ? 6.812 22.438 -2.627 1 97.19 118 GLU A C 1
ATOM 936 O O . GLU A 1 118 ? 7.012 23.016 -3.701 1 97.19 118 GLU A O 1
ATOM 941 N N . ASN A 1 119 ? 7.613 21.531 -2.188 1 96.88 119 ASN A N 1
ATOM 942 C CA . ASN A 1 119 ? 8.828 21.125 -2.887 1 96.88 119 ASN A CA 1
ATOM 943 C C . ASN A 1 119 ? 8.719 19.703 -3.404 1 96.88 119 ASN A C 1
ATOM 945 O O . ASN A 1 119 ? 9.734 19 -3.525 1 96.88 119 ASN A O 1
ATOM 949 N N . GLN A 1 120 ? 7.543 19.219 -3.689 1 95.88 120 GLN A N 1
ATOM 950 C CA . GLN A 1 120 ? 7.219 17.828 -4.008 1 95.88 120 GLN A CA 1
ATOM 951 C C . GLN A 1 120 ? 8.055 17.328 -5.18 1 95.88 120 GLN A C 1
ATOM 953 O O . GLN A 1 120 ? 8.5 16.172 -5.18 1 95.88 120 GLN A O 1
ATOM 958 N N . PRO A 1 121 ? 8.367 18.125 -6.227 1 93.5 121 PRO A N 1
ATOM 959 C CA . PRO A 1 121 ? 9.141 17.625 -7.367 1 93.5 121 PRO A CA 1
ATOM 960 C C . PRO A 1 121 ? 10.531 17.125 -6.969 1 93.5 121 PRO A C 1
ATOM 962 O O . PRO A 1 121 ? 11.109 16.281 -7.656 1 93.5 121 PRO A O 1
ATOM 965 N N . ASP A 1 122 ? 11.078 17.594 -5.852 1 92.12 122 ASP A N 1
ATOM 966 C CA . ASP A 1 122 ? 12.391 17.172 -5.379 1 92.12 122 ASP A CA 1
ATOM 967 C C . ASP A 1 122 ? 12.383 15.703 -4.988 1 92.12 122 ASP A C 1
ATOM 969 O O . ASP A 1 122 ? 13.438 15.055 -4.969 1 92.12 122 ASP A O 1
ATOM 973 N N . TYR A 1 123 ? 11.227 15.18 -4.738 1 92.12 123 TYR A N 1
ATOM 974 C CA . TYR A 1 123 ? 11.148 13.852 -4.156 1 92.12 123 TYR A CA 1
ATOM 975 C C . TYR A 1 123 ? 10.539 12.859 -5.141 1 92.12 123 TYR A C 1
ATOM 977 O O . TYR A 1 123 ? 10.695 11.648 -4.988 1 92.12 123 TYR A O 1
ATOM 985 N N . TYR A 1 124 ? 9.812 13.273 -6.07 1 80.38 124 TYR A N 1
ATOM 986 C CA . TYR A 1 124 ? 9.172 12.438 -7.078 1 80.38 124 TYR A CA 1
ATOM 987 C C . TYR A 1 124 ? 10.172 12.023 -8.156 1 80.38 124 TYR A C 1
ATOM 989 O O . TYR A 1 124 ? 10.156 10.875 -8.609 1 80.38 124 TYR A O 1
ATOM 997 N 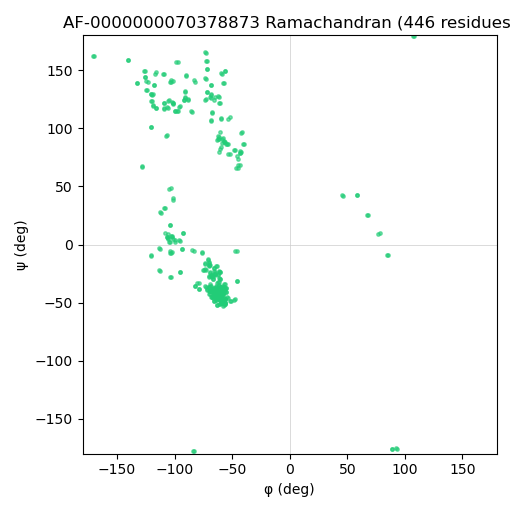N . ASN A 1 125 ? 11.047 12.82 -8.562 1 67.12 125 ASN A N 1
ATOM 998 C CA . ASN A 1 125 ? 11.922 12.664 -9.711 1 67.12 125 ASN A CA 1
ATOM 999 C C . ASN A 1 125 ? 13.328 12.234 -9.289 1 67.12 125 ASN A C 1
ATOM 1001 O O . ASN A 1 125 ? 14.312 12.57 -9.961 1 67.12 125 ASN A O 1
ATOM 1005 N N . ALA A 1 126 ? 13.508 11.453 -8.445 1 71.19 126 ALA A N 1
ATOM 1006 C CA . ALA A 1 126 ? 14.844 11.188 -7.926 1 71.19 126 ALA A CA 1
ATOM 1007 C C . ALA A 1 126 ? 15.383 9.867 -8.453 1 71.19 126 ALA A C 1
ATOM 1009 O O . ALA A 1 126 ? 16.016 9.109 -7.715 1 71.19 126 ALA A O 1
ATOM 1010 N N . LEU A 1 127 ? 15.289 9.641 -9.727 1 75.38 127 LEU A N 1
ATOM 1011 C CA . LEU A 1 127 ? 15.602 8.352 -10.336 1 75.38 127 LEU A CA 1
ATOM 1012 C C . LEU A 1 127 ? 17.109 8.109 -10.344 1 75.38 127 LEU A C 1
ATOM 1014 O O . LEU A 1 127 ? 17.562 6.965 -10.406 1 75.38 127 LEU A O 1
ATOM 1018 N N . ASN A 1 128 ? 17.875 9.156 -10.25 1 86.19 128 ASN A N 1
ATOM 1019 C CA . ASN A 1 128 ? 19.328 9.023 -10.367 1 86.19 128 ASN A CA 1
ATOM 1020 C C . ASN A 1 128 ? 20 9.078 -9 1 86.19 128 ASN A C 1
ATOM 1022 O O . ASN A 1 128 ? 21.234 9.094 -8.922 1 86.19 128 ASN A O 1
ATOM 1026 N N . LEU A 1 129 ? 19.297 9.102 -7.973 1 89.44 129 LEU A N 1
ATOM 1027 C CA . LEU A 1 129 ? 19.859 9.094 -6.625 1 89.44 129 LEU A CA 1
ATOM 1028 C C . LEU A 1 129 ? 19.734 7.703 -6.004 1 89.44 129 LEU A C 1
ATOM 1030 O O . LEU A 1 129 ? 18.734 7.008 -6.203 1 89.44 129 LEU A O 1
ATOM 1034 N N . THR A 1 130 ? 20.781 7.348 -5.277 1 90.31 130 THR A N 1
ATOM 1035 C CA . THR A 1 130 ? 20.703 6.133 -4.473 1 90.31 130 THR A CA 1
ATOM 1036 C C . THR A 1 130 ? 19.812 6.352 -3.252 1 90.31 130 THR A C 1
ATOM 1038 O O . THR A 1 130 ? 19.484 7.492 -2.91 1 90.31 130 THR A O 1
ATOM 1041 N N . THR A 1 131 ? 19.453 5.234 -2.652 1 89.31 131 THR A N 1
ATOM 1042 C CA . THR A 1 131 ? 18.656 5.336 -1.431 1 89.31 131 THR A CA 1
ATOM 1043 C C . THR A 1 131 ? 19.391 6.164 -0.38 1 89.31 131 THR A C 1
ATOM 1045 O O . THR A 1 131 ? 18.781 6.996 0.299 1 89.31 131 THR A O 1
ATOM 1048 N N . THR A 1 132 ? 20.672 5.984 -0.278 1 90.62 132 THR A N 1
ATOM 1049 C CA . THR A 1 132 ? 21.484 6.734 0.672 1 90.62 132 THR A CA 1
ATOM 1050 C C . THR A 1 132 ? 21.438 8.227 0.352 1 90.62 132 THR A C 1
ATOM 1052 O O . THR A 1 132 ? 21.344 9.062 1.256 1 90.62 132 THR A O 1
ATOM 1055 N N . GLN A 1 133 ? 21.516 8.5 -0.892 1 93 133 GLN A N 1
ATOM 1056 C CA . GLN A 1 133 ? 21.469 9.891 -1.317 1 93 133 GLN A CA 1
ATOM 1057 C C . GLN A 1 133 ? 20.094 10.5 -1.077 1 93 133 GLN A C 1
ATOM 1059 O O . GLN A 1 133 ? 19.969 11.68 -0.746 1 93 133 GLN A O 1
ATOM 1064 N N . ILE A 1 134 ? 19.078 9.711 -1.252 1 93.44 134 ILE A N 1
ATOM 1065 C CA . ILE A 1 134 ? 17.719 10.164 -1.005 1 93.44 134 ILE A CA 1
ATOM 1066 C C . ILE A 1 134 ? 17.531 10.445 0.484 1 93.44 134 ILE A C 1
ATOM 1068 O O . ILE A 1 134 ? 16.938 11.461 0.859 1 93.44 134 ILE A O 1
ATOM 1072 N N . TYR A 1 135 ? 18.031 9.547 1.338 1 94.5 135 TYR A N 1
ATOM 1073 C CA . TYR A 1 135 ? 17.984 9.781 2.777 1 94.5 135 TYR A CA 1
ATOM 1074 C C . TYR A 1 135 ? 18.625 11.117 3.133 1 94.5 135 TYR A C 1
ATOM 1076 O O . TYR A 1 135 ? 18.062 11.906 3.887 1 94.5 135 TYR A O 1
ATOM 1084 N N . GLN A 1 136 ? 19.766 11.344 2.537 1 96.31 136 GLN A N 1
ATOM 1085 C CA . GLN A 1 136 ? 20.5 12.57 2.822 1 96.31 136 GLN A CA 1
ATOM 1086 C C . GLN A 1 136 ? 19.734 13.797 2.33 1 96.31 136 GLN A C 1
ATOM 1088 O O . GLN A 1 136 ? 19.656 14.812 3.027 1 96.31 136 GLN A O 1
ATOM 1093 N N . LEU A 1 137 ? 19.188 13.672 1.152 1 96.75 137 LEU A N 1
ATOM 1094 C CA . LEU A 1 137 ? 18.406 14.758 0.588 1 96.75 137 LEU A CA 1
ATOM 1095 C C . LEU A 1 137 ? 17.219 15.109 1.495 1 96.75 137 LEU A C 1
ATOM 1097 O O . LEU A 1 137 ? 17 16.281 1.812 1 96.75 137 LEU A O 1
ATOM 1101 N N . ILE A 1 138 ? 16.438 14.094 1.913 1 97.56 138 ILE A N 1
ATOM 1102 C CA . ILE A 1 138 ? 15.281 14.281 2.771 1 97.56 138 ILE A CA 1
ATOM 1103 C C . ILE A 1 138 ? 15.719 14.875 4.109 1 97.56 138 ILE A C 1
ATOM 1105 O O . ILE A 1 138 ? 15.078 15.797 4.625 1 97.56 138 ILE A O 1
ATOM 1109 N N . ALA A 1 139 ? 16.812 14.383 4.641 1 98.19 139 ALA A N 1
ATOM 1110 C CA . ALA A 1 139 ? 17.328 14.844 5.926 1 98.19 139 ALA A CA 1
ATOM 1111 C C . ALA A 1 139 ? 17.734 16.312 5.859 1 98.19 139 ALA A C 1
ATOM 1113 O O . ALA A 1 139 ? 17.328 17.125 6.707 1 98.19 139 ALA A O 1
ATOM 1114 N N . ASP A 1 140 ? 18.469 16.688 4.844 1 98.56 140 ASP A N 1
ATOM 1115 C CA . ASP A 1 140 ? 18.938 18.062 4.695 1 98.56 140 ASP A CA 1
ATOM 1116 C C . ASP A 1 140 ? 17.781 19.016 4.465 1 98.56 140 ASP A C 1
ATOM 1118 O O . ASP A 1 140 ? 17.703 20.078 5.098 1 98.56 140 ASP A O 1
ATOM 1122 N N . ASN A 1 141 ? 16.922 18.656 3.549 1 98.25 141 ASN A N 1
ATOM 1123 C CA . ASN A 1 141 ? 15.766 19.516 3.266 1 98.25 141 ASN A CA 1
ATOM 1124 C C . ASN A 1 141 ? 14.883 19.688 4.496 1 98.25 141 ASN A C 1
ATOM 1126 O O . ASN A 1 141 ? 14.469 20.812 4.816 1 98.25 141 ASN A O 1
ATOM 1130 N N . THR A 1 142 ? 14.594 18.578 5.203 1 98.5 142 THR A N 1
ATOM 1131 C CA . THR A 1 142 ? 13.734 18.641 6.379 1 98.5 142 THR A CA 1
ATOM 1132 C C . THR A 1 142 ? 14.359 19.5 7.465 1 98.5 142 THR A C 1
ATOM 1134 O O . THR A 1 142 ? 13.664 20.297 8.117 1 98.5 142 THR A O 1
ATOM 1137 N N . SER A 1 143 ? 15.648 19.344 7.68 1 98.56 143 SER A N 1
ATOM 1138 C CA . SER A 1 143 ? 16.344 20.188 8.633 1 98.56 143 SER A CA 1
ATOM 1139 C C . SER A 1 143 ? 16.203 21.672 8.273 1 98.56 143 SER A C 1
ATOM 1141 O O . SER A 1 143 ? 15.992 22.5 9.156 1 98.56 143 SER A O 1
ATOM 1143 N N . GLN A 1 144 ? 16.312 21.984 7.004 1 98.44 144 GLN A N 1
ATOM 1144 C CA . GLN A 1 144 ? 16.141 23.359 6.543 1 98.44 144 GLN A CA 1
ATOM 1145 C C . GLN A 1 144 ? 14.703 23.828 6.734 1 98.44 144 GLN A C 1
ATOM 1147 O O . GLN A 1 144 ? 14.461 24.938 7.219 1 98.44 144 GLN A O 1
ATOM 1152 N N . TYR A 1 145 ? 13.719 22.953 6.332 1 98.25 145 TYR A N 1
ATOM 1153 C CA . TYR A 1 145 ? 12.305 23.281 6.461 1 98.25 145 TYR A CA 1
ATOM 1154 C C . TYR A 1 145 ? 11.945 23.578 7.91 1 98.25 145 TYR A C 1
ATOM 1156 O O . TYR A 1 145 ? 11.117 24.453 8.188 1 98.25 145 TYR A O 1
ATOM 1164 N N . LEU A 1 146 ? 12.562 22.828 8.867 1 98.38 146 LEU A N 1
ATOM 1165 C CA . LEU A 1 146 ? 12.195 22.875 10.281 1 98.38 146 LEU A CA 1
ATOM 1166 C C . LEU A 1 146 ? 13.281 23.578 11.102 1 98.38 146 LEU A C 1
ATOM 1168 O O . LEU A 1 146 ? 13.516 23.219 12.258 1 98.38 146 LEU A O 1
ATOM 1172 N N . SER A 1 147 ? 13.945 24.516 10.477 1 97.69 147 SER A N 1
ATOM 1173 C CA . SER A 1 147 ? 15.039 25.219 11.141 1 97.69 147 SER A CA 1
ATOM 1174 C C . SER A 1 147 ? 14.578 25.859 12.445 1 97.69 147 SER A C 1
ATOM 1176 O O . SER A 1 147 ? 15.312 25.859 13.438 1 97.69 147 SER A O 1
ATOM 1178 N N . ALA A 1 148 ? 13.352 26.328 12.516 1 97.94 148 ALA A N 1
ATOM 1179 C CA . ALA A 1 148 ? 12.805 26.969 13.703 1 97.94 148 ALA A CA 1
ATOM 1180 C C . ALA A 1 148 ? 12.602 25.969 14.844 1 97.94 148 ALA A C 1
ATOM 1182 O O . ALA A 1 148 ? 12.453 26.375 16 1 97.94 148 ALA A O 1
ATOM 1183 N N . TYR A 1 149 ? 12.578 24.719 14.539 1 97.94 149 TYR A N 1
ATOM 1184 C CA . TYR A 1 149 ? 12.305 23.688 15.531 1 97.94 149 TYR A CA 1
ATOM 1185 C C . TYR A 1 149 ? 13.578 22.938 15.906 1 97.94 149 TYR A C 1
ATOM 1187 O O . TYR A 1 149 ? 13.539 21.938 16.625 1 97.94 149 TYR A O 1
ATOM 1195 N N . ASN A 1 150 ? 14.75 23.344 15.43 1 96.38 150 ASN A N 1
ATOM 1196 C CA . ASN A 1 150 ? 16.062 22.828 15.773 1 96.38 150 ASN A CA 1
ATOM 1197 C C . ASN A 1 150 ? 16.172 21.328 15.477 1 96.38 150 ASN A C 1
ATOM 1199 O O . ASN A 1 150 ? 16.609 20.547 16.328 1 96.38 150 ASN A O 1
ATOM 1203 N N . VAL A 1 151 ? 15.672 20.953 14.391 1 96.69 151 VAL A N 1
ATOM 1204 C CA . VAL A 1 151 ? 15.836 19.578 13.898 1 96.69 151 VAL A CA 1
ATOM 1205 C C . VAL A 1 151 ? 17.078 19.484 13.023 1 96.69 151 VAL A C 1
ATOM 1207 O O . VAL A 1 151 ? 17.234 20.25 12.062 1 96.69 151 VAL A O 1
ATOM 1210 N N . THR A 1 152 ? 18.031 18.531 13.328 1 97.75 152 THR A N 1
ATOM 1211 C CA . THR A 1 152 ? 19.25 18.406 12.539 1 97.75 152 THR A CA 1
ATOM 1212 C C . THR A 1 152 ? 19.109 17.297 11.5 1 97.75 152 THR A C 1
ATOM 1214 O O . THR A 1 152 ? 18.297 16.391 11.656 1 97.75 152 THR A O 1
ATOM 1217 N N . SER A 1 153 ? 19.938 17.453 10.5 1 98.19 153 SER A N 1
ATOM 1218 C CA . SER A 1 153 ? 19.984 16.422 9.461 1 98.19 153 SER A CA 1
ATOM 1219 C C . SER A 1 153 ? 20.328 15.062 10.039 1 98.19 153 SER A C 1
ATOM 1221 O O . SER A 1 153 ? 19.766 14.039 9.648 1 98.19 153 SER A O 1
ATOM 1223 N N . GLN A 1 154 ? 21.234 15.062 10.977 1 97.88 154 GLN A N 1
ATOM 1224 C CA . GLN A 1 154 ? 21.688 13.805 11.562 1 97.88 154 GLN A CA 1
ATOM 1225 C C . GLN A 1 154 ? 20.547 13.117 12.32 1 97.88 154 GLN A C 1
ATOM 1227 O O . GLN A 1 154 ? 20.422 11.891 12.266 1 97.88 154 GLN A O 1
ATOM 1232 N N . GLU A 1 155 ? 19.766 13.898 13.039 1 97 155 GLU A N 1
ATOM 1233 C CA . GLU A 1 155 ? 18.625 13.328 13.758 1 97 155 GLU A CA 1
ATOM 1234 C C . GLU A 1 155 ? 17.656 12.656 12.805 1 97 155 GLU A C 1
ATOM 1236 O O . GLU A 1 155 ? 17.109 11.594 13.109 1 97 155 GLU A O 1
ATOM 1241 N N . ILE A 1 156 ? 17.422 13.258 11.695 1 97.81 156 ILE A N 1
ATOM 1242 C CA . ILE A 1 156 ? 16.516 12.711 10.695 1 97.81 156 ILE A CA 1
ATOM 1243 C C . ILE A 1 156 ? 17.125 11.445 10.086 1 97.81 156 ILE A C 1
ATOM 1245 O O . ILE A 1 156 ? 16.438 10.438 9.922 1 97.81 156 ILE A O 1
ATOM 1249 N N . LEU A 1 157 ? 18.406 11.492 9.742 1 97.44 157 LEU A N 1
ATOM 1250 C CA . LEU A 1 157 ? 19.078 10.312 9.219 1 97.44 157 LEU A CA 1
ATOM 1251 C C . LEU A 1 157 ? 18.953 9.141 10.18 1 97.44 157 LEU A C 1
ATOM 1253 O O . LEU A 1 157 ? 18.688 8.016 9.766 1 97.44 157 LEU A O 1
ATOM 1257 N N . ASP A 1 158 ? 19.094 9.438 11.469 1 95.75 158 ASP A N 1
ATOM 1258 C CA . ASP A 1 158 ? 19 8.406 12.5 1 95.75 158 ASP A CA 1
ATOM 1259 C C . ASP A 1 158 ? 17.578 7.84 12.57 1 95.75 158 ASP A C 1
ATOM 1261 O O . ASP A 1 158 ? 17.391 6.668 12.898 1 95.75 158 ASP A O 1
ATOM 1265 N N . SER A 1 159 ? 16.625 8.633 12.242 1 94.75 159 SER A N 1
ATOM 1266 C CA . SER A 1 159 ? 15.227 8.219 12.344 1 94.75 159 SER A CA 1
ATOM 1267 C C . SER A 1 159 ? 14.891 7.152 11.312 1 94.75 159 SER A C 1
ATOM 1269 O O . SER A 1 159 ? 13.961 6.363 11.5 1 94.75 159 SER A O 1
ATOM 1271 N N . PHE A 1 160 ? 15.617 7.078 10.219 1 93.31 160 PHE A N 1
ATOM 1272 C CA . PHE A 1 160 ? 15.359 6.078 9.188 1 93.31 160 PHE A CA 1
ATOM 1273 C C . PHE A 1 160 ? 15.688 4.68 9.695 1 93.31 160 PHE A C 1
ATOM 1275 O O . PHE A 1 160 ? 15.125 3.693 9.211 1 93.31 160 PHE A O 1
ATOM 1282 N N . ASN A 1 161 ? 16.547 4.605 10.609 1 89.62 161 ASN A N 1
ATOM 1283 C CA . ASN A 1 161 ? 16.953 3.309 11.148 1 89.62 161 ASN A CA 1
ATOM 1284 C C . ASN A 1 161 ? 16.25 3.004 12.461 1 89.62 161 ASN A C 1
ATOM 1286 O O . ASN A 1 161 ? 16.562 2.012 13.125 1 89.62 161 ASN A O 1
ATOM 1290 N N . ASP A 1 162 ? 15.398 3.881 12.812 1 89.69 162 ASP A N 1
ATOM 1291 C CA . ASP A 1 162 ? 14.633 3.703 14.047 1 89.69 162 ASP A CA 1
ATOM 1292 C C . ASP A 1 162 ? 13.352 2.918 13.781 1 89.69 162 ASP A C 1
ATOM 1294 O O . ASP A 1 162 ? 12.492 3.355 13.008 1 89.69 162 ASP A O 1
ATOM 1298 N N . TYR A 1 163 ? 13.188 1.852 14.5 1 87.31 163 TYR A N 1
ATOM 1299 C CA . TYR A 1 163 ? 12.078 0.935 14.273 1 87.31 163 TYR A CA 1
ATOM 1300 C C . TYR A 1 163 ? 10.75 1.592 14.625 1 87.31 163 TYR A C 1
ATOM 1302 O O . TYR A 1 163 ? 9.719 1.293 14.016 1 87.31 163 TYR A O 1
ATOM 1310 N N . ASP A 1 164 ? 10.789 2.521 15.539 1 89.5 164 ASP A N 1
ATOM 1311 C CA . ASP A 1 164 ? 9.539 3.176 15.938 1 89.5 164 ASP A CA 1
ATOM 1312 C C . ASP A 1 164 ? 8.945 3.967 14.773 1 89.5 164 ASP A C 1
ATOM 1314 O O . ASP A 1 164 ? 7.734 3.918 14.539 1 89.5 164 ASP A O 1
ATOM 1318 N N . TYR A 1 165 ? 9.789 4.652 14.062 1 94.38 165 TYR A N 1
ATOM 1319 C CA . TYR A 1 165 ? 9.266 5.496 12.992 1 94.38 165 TYR A CA 1
ATOM 1320 C C . TYR A 1 165 ? 9.008 4.684 11.734 1 94.38 165 TYR A C 1
ATOM 1322 O O . TYR A 1 165 ? 8.047 4.938 11.008 1 94.38 165 TYR A O 1
ATOM 1330 N N . ASN A 1 166 ? 9.891 3.703 11.508 1 92.81 166 ASN A N 1
ATOM 1331 C CA . ASN A 1 166 ? 9.602 2.746 10.445 1 92.81 166 ASN A CA 1
ATOM 1332 C C . ASN A 1 166 ? 8.305 1.987 10.711 1 92.81 166 ASN A C 1
ATOM 1334 O O . ASN A 1 166 ? 7.398 1.984 9.875 1 92.81 166 ASN A O 1
ATOM 1338 N N . GLY A 1 167 ? 8.227 1.438 11.93 1 91.88 167 GLY A N 1
ATOM 1339 C CA . GLY A 1 167 ? 7.016 0.73 12.328 1 91.88 167 GLY A CA 1
ATOM 1340 C C . GLY A 1 167 ? 5.785 1.614 12.344 1 91.88 167 GLY A C 1
ATOM 1341 O O . GLY A 1 167 ? 4.691 1.175 11.969 1 91.88 167 GLY A O 1
ATOM 1342 N N . GLY A 1 168 ? 5.91 2.857 12.758 1 93.56 168 GLY A N 1
ATOM 1343 C CA . GLY A 1 168 ? 4.801 3.801 12.75 1 93.56 168 GLY A CA 1
ATOM 1344 C C . GLY A 1 168 ? 4.27 4.094 11.367 1 93.56 168 GLY A C 1
ATOM 1345 O O . GLY A 1 168 ? 3.055 4.145 11.156 1 93.56 168 GLY A O 1
ATOM 1346 N N . ALA A 1 169 ? 5.211 4.316 10.438 1 95.38 169 ALA A N 1
ATOM 1347 C CA . ALA A 1 169 ? 4.801 4.559 9.055 1 95.38 169 ALA A CA 1
ATOM 1348 C C . ALA A 1 169 ? 4.109 3.332 8.469 1 95.38 169 ALA A C 1
ATOM 1350 O O . ALA A 1 169 ? 3.119 3.459 7.742 1 95.38 169 ALA A O 1
ATOM 1351 N N . ARG A 1 170 ? 4.629 2.131 8.789 1 94.19 170 ARG A N 1
ATOM 1352 C CA . ARG A 1 170 ? 3.979 0.899 8.352 1 94.19 170 ARG A CA 1
ATOM 1353 C C . ARG A 1 170 ? 2.572 0.79 8.93 1 94.19 170 ARG A C 1
ATOM 1355 O O . ARG A 1 170 ? 1.634 0.406 8.234 1 94.19 170 ARG A O 1
ATOM 1362 N N . ALA A 1 171 ? 2.451 1.117 10.203 1 93.88 171 ALA A N 1
ATOM 1363 C CA . ALA A 1 171 ? 1.154 1.042 10.875 1 93.88 171 ALA A CA 1
ATOM 1364 C C . ALA A 1 171 ? 0.147 1.986 10.227 1 93.88 171 ALA A C 1
ATOM 1366 O O . ALA A 1 171 ? -1.026 1.642 10.07 1 93.88 171 ALA A O 1
ATOM 1367 N N . SER A 1 172 ? 0.61 3.201 9.867 1 95.5 172 SER A N 1
ATOM 1368 C CA . SER A 1 172 ? -0.27 4.141 9.18 1 95.5 172 SER A CA 1
ATOM 1369 C C . SER A 1 172 ? -0.765 3.566 7.855 1 95.5 172 SER A C 1
ATOM 1371 O O . SER A 1 172 ? -1.954 3.65 7.543 1 95.5 172 SER A O 1
ATOM 1373 N N . TYR A 1 173 ? 0.165 3.041 7.105 1 96.06 173 TYR A N 1
ATOM 1374 C CA . TYR A 1 173 ? -0.194 2.408 5.84 1 96.06 173 TYR A CA 1
ATOM 1375 C C . TYR A 1 173 ? -1.217 1.3 6.059 1 96.06 173 TYR A C 1
ATOM 1377 O O . TYR A 1 173 ? -2.236 1.243 5.367 1 96.06 173 TYR A O 1
ATOM 1385 N N . LYS A 1 174 ? -0.918 0.419 6.98 1 94.81 174 LYS A N 1
ATOM 1386 C CA . LYS A 1 174 ? -1.788 -0.721 7.254 1 94.81 174 LYS A CA 1
ATOM 1387 C C . LYS A 1 174 ? -3.176 -0.261 7.691 1 94.81 174 LYS A C 1
ATOM 1389 O O . LYS A 1 174 ? -4.184 -0.853 7.297 1 94.81 174 LYS A O 1
ATOM 1394 N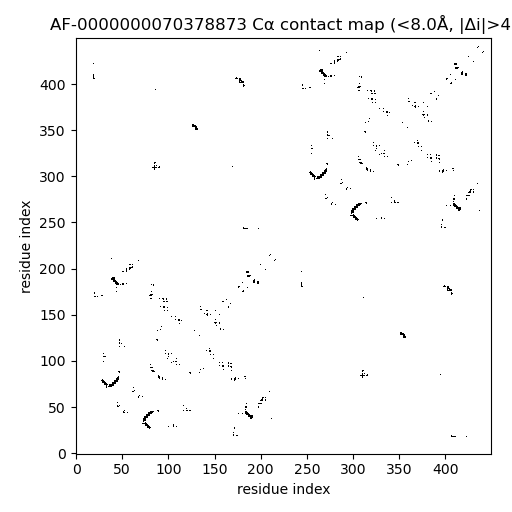 N . LEU A 1 175 ? -3.174 0.76 8.531 1 94.5 175 LEU A N 1
ATOM 1395 C CA . LEU A 1 175 ? -4.449 1.313 8.961 1 94.5 175 LEU A CA 1
ATOM 1396 C C . LEU A 1 175 ? -5.262 1.814 7.773 1 94.5 175 LEU A C 1
ATOM 1398 O O . LEU A 1 175 ? -6.445 1.497 7.641 1 94.5 175 LEU A O 1
ATOM 1402 N N . GLY A 1 176 ? -4.656 2.621 6.914 1 95.06 176 GLY A N 1
ATOM 1403 C CA . GLY A 1 176 ? -5.336 3.1 5.723 1 95.06 176 GLY A CA 1
ATOM 1404 C C . GLY A 1 176 ? -5.867 1.98 4.848 1 95.06 176 GLY A C 1
ATOM 1405 O O . GLY A 1 176 ? -7.031 2.004 4.438 1 95.06 176 GLY A O 1
ATOM 1406 N N . SER A 1 177 ? -4.957 1.043 4.578 1 93.62 177 SER A N 1
ATOM 1407 C CA . SER A 1 177 ? -5.367 -0.105 3.779 1 93.62 177 SER A CA 1
ATOM 1408 C C . SER A 1 177 ? -6.547 -0.831 4.418 1 93.62 177 SER A C 1
ATOM 1410 O O . SER A 1 177 ? -7.48 -1.245 3.727 1 93.62 177 SER A O 1
ATOM 1412 N N . GLY A 1 178 ? -6.527 -0.971 5.695 1 91.88 178 GLY A N 1
ATOM 1413 C CA . GLY A 1 178 ? -7.605 -1.616 6.43 1 91.88 178 GLY A CA 1
ATOM 1414 C C . GLY A 1 178 ? -8.914 -0.86 6.352 1 91.88 178 GLY A C 1
ATOM 1415 O O . GLY A 1 178 ? -9.992 -1.449 6.504 1 91.88 178 GLY A O 1
ATOM 1416 N N . LEU A 1 179 ? -8.844 0.394 6.133 1 91.94 179 LEU A N 1
ATOM 1417 C CA . LEU A 1 179 ? -10.023 1.242 5.969 1 91.94 179 LEU A CA 1
ATOM 1418 C C . LEU A 1 179 ? -10.398 1.369 4.496 1 91.94 179 LEU A C 1
ATOM 1420 O O . LEU A 1 179 ? -11.211 2.227 4.133 1 91.94 179 LEU A O 1
ATOM 1424 N N . THR A 1 180 ? -9.758 0.572 3.705 1 91.75 180 THR A N 1
ATOM 1425 C CA . THR A 1 180 ? -9.992 0.469 2.27 1 91.75 180 THR A CA 1
ATOM 1426 C C . THR A 1 180 ? -9.57 1.749 1.558 1 91.75 180 THR A C 1
ATOM 1428 O O . THR A 1 180 ? -10.164 2.139 0.554 1 91.75 180 THR A O 1
ATOM 1431 N N . VAL A 1 181 ? -8.664 2.459 2.139 1 94.12 181 VAL A N 1
ATOM 1432 C CA . VAL A 1 181 ? -7.98 3.508 1.386 1 94.12 181 VAL A CA 1
ATOM 1433 C C . VAL A 1 181 ? -7.09 2.881 0.317 1 94.12 181 VAL A C 1
ATOM 1435 O O . VAL A 1 181 ? -6.031 2.334 0.628 1 94.12 181 VAL A O 1
ATOM 1438 N N . THR A 1 182 ? -7.445 2.959 -0.925 1 92.81 182 THR A N 1
ATOM 1439 C CA . THR A 1 182 ? -6.766 2.258 -2.01 1 92.81 182 THR A CA 1
ATOM 1440 C C . THR A 1 182 ? -5.891 3.217 -2.811 1 92.81 182 THR A C 1
ATOM 1442 O O . THR A 1 182 ? -5.172 2.799 -3.719 1 92.81 182 THR A O 1
ATOM 1445 N N . GLY A 1 183 ? -5.953 4.453 -2.521 1 93.81 183 GLY A N 1
ATOM 1446 C CA . GLY A 1 183 ? -5.219 5.531 -3.162 1 93.81 183 GLY A CA 1
ATOM 1447 C C . GLY A 1 183 ? -5.352 6.855 -2.436 1 93.81 183 GLY A C 1
ATOM 1448 O O . GLY A 1 183 ? -6.172 6.992 -1.526 1 93.81 183 GLY A O 1
ATOM 1449 N N . THR A 1 184 ? -4.449 7.762 -2.74 1 95.62 184 THR A N 1
ATOM 1450 C CA . THR A 1 184 ? -4.504 9.094 -2.141 1 95.62 184 THR A CA 1
ATOM 1451 C C . THR A 1 184 ? -4.723 10.156 -3.209 1 95.62 184 THR A C 1
ATOM 1453 O O . THR A 1 184 ? -4.336 9.977 -4.363 1 95.62 184 THR A O 1
ATOM 1456 N N . PRO A 1 185 ? -5.41 11.211 -2.906 1 96.88 185 PRO A N 1
ATOM 1457 C CA . PRO A 1 185 ? -6.066 11.508 -1.631 1 96.88 185 PRO A CA 1
ATOM 1458 C C . PRO A 1 185 ? -7.332 10.68 -1.412 1 96.88 185 PRO A C 1
ATOM 1460 O O . PRO A 1 185 ? -7.984 10.273 -2.377 1 96.88 185 PRO A O 1
ATOM 1463 N N . SER A 1 186 ? -7.605 10.266 -0.213 1 96.25 186 SER A N 1
ATOM 1464 C CA . SER A 1 186 ? -8.883 9.734 0.248 1 96.25 186 SER A CA 1
ATOM 1465 C C . SER A 1 186 ? -9.398 10.5 1.463 1 96.25 186 SER A C 1
ATOM 1467 O O . SER A 1 186 ? -8.641 10.75 2.406 1 96.25 186 SER A O 1
ATOM 1469 N N . MET A 1 187 ? -10.641 10.875 1.445 1 95.75 187 MET A N 1
ATOM 1470 C CA . MET A 1 187 ? -11.18 11.75 2.482 1 95.75 187 MET A CA 1
ATOM 1471 C C . MET A 1 187 ? -12.398 11.125 3.148 1 95.75 187 MET A C 1
ATOM 1473 O O . MET A 1 187 ? -13.234 10.516 2.479 1 95.75 187 MET A O 1
ATOM 1477 N N . PHE A 1 188 ? -12.484 11.305 4.414 1 96.44 188 PHE A N 1
ATOM 1478 C CA . PHE A 1 188 ? -13.617 10.859 5.219 1 96.44 188 PHE A CA 1
ATOM 1479 C C . PHE A 1 188 ? -14.195 12.016 6.023 1 96.44 188 PHE A C 1
ATOM 1481 O O . PHE A 1 188 ? -13.461 12.898 6.48 1 96.44 188 PHE A O 1
ATOM 1488 N N . ALA A 1 189 ? -15.445 12.062 6.199 1 96.44 189 ALA A N 1
ATOM 1489 C CA . ALA A 1 189 ? -16.172 12.945 7.109 1 96.44 189 ALA A CA 1
ATOM 1490 C C . ALA A 1 189 ? -16.938 12.148 8.156 1 96.44 189 ALA A C 1
ATOM 1492 O O . ALA A 1 189 ? -17.812 11.359 7.824 1 96.44 189 ALA A O 1
ATOM 1493 N N . ASN A 1 190 ? -16.562 12.414 9.422 1 96.38 190 ASN A N 1
ATOM 1494 C CA . ASN A 1 190 ? -17.172 11.641 10.5 1 96.38 190 ASN A CA 1
ATOM 1495 C C . ASN A 1 190 ? -17.188 10.148 10.18 1 96.38 190 ASN A C 1
ATOM 1497 O O . ASN A 1 190 ? -18.234 9.5 10.266 1 96.38 190 ASN A O 1
ATOM 1501 N N . ASP A 1 191 ? -16.125 9.672 9.641 1 93.56 191 ASP A N 1
ATOM 1502 C CA . ASP A 1 191 ? -15.797 8.266 9.414 1 93.56 191 ASP A CA 1
ATOM 1503 C C . ASP A 1 191 ? -16.406 7.762 8.109 1 93.56 191 ASP A C 1
ATOM 1505 O O . ASP A 1 191 ? -16.156 6.633 7.688 1 93.56 191 ASP A O 1
ATOM 1509 N N . ALA A 1 192 ? -17.219 8.531 7.516 1 94 192 ALA A N 1
ATOM 1510 C CA . ALA A 1 192 ? -17.812 8.133 6.242 1 94 192 ALA A CA 1
ATOM 1511 C C . ALA A 1 192 ? -16.969 8.602 5.066 1 94 192 ALA A C 1
ATOM 1513 O O . ALA A 1 192 ? -16.531 9.758 5.02 1 94 192 ALA A O 1
ATOM 1514 N N . PHE A 1 193 ? -16.703 7.719 4.156 1 93.19 193 PHE A N 1
ATOM 1515 C CA . PHE A 1 193 ? -15.945 8.055 2.957 1 93.19 193 PHE A CA 1
ATOM 1516 C C . PHE A 1 193 ? -16.672 9.109 2.137 1 93.19 193 PHE A C 1
ATOM 1518 O O . PHE A 1 193 ? -17.891 9.039 1.947 1 93.19 193 PHE A O 1
ATOM 1525 N N . ILE A 1 194 ? -16 10.188 1.798 1 91.44 194 ILE A N 1
ATOM 1526 C CA . ILE A 1 194 ? -16.547 11.219 0.923 1 91.44 194 ILE A CA 1
ATOM 1527 C C . ILE A 1 194 ? -16.312 10.836 -0.537 1 91.44 194 ILE A C 1
ATOM 1529 O O . ILE A 1 194 ? -15.18 10.852 -1.02 1 91.44 194 ILE A O 1
ATOM 1533 N N . ASN A 1 195 ? -17.469 10.617 -1.106 1 84.5 195 ASN A N 1
ATOM 1534 C CA . ASN A 1 195 ? -17.359 10.297 -2.525 1 84.5 195 ASN A CA 1
ATOM 1535 C C . ASN A 1 195 ? -16.812 11.477 -3.326 1 84.5 195 ASN A C 1
ATOM 1537 O O . ASN A 1 195 ? -17.172 12.625 -3.076 1 84.5 195 ASN A O 1
ATOM 1541 N N . ASP A 1 196 ? -15.859 11.492 -4.094 1 82.75 196 ASP A N 1
ATOM 1542 C CA . ASP A 1 196 ? -15.289 12.484 -5 1 82.75 196 ASP A CA 1
ATOM 1543 C C . ASP A 1 196 ? -14.5 13.539 -4.23 1 82.75 196 ASP A C 1
ATOM 1545 O O . ASP A 1 196 ? -14.32 14.664 -4.711 1 82.75 196 ASP A O 1
ATOM 1549 N N . GLY A 1 197 ? -14.289 13.297 -2.939 1 85.5 197 GLY A N 1
ATOM 1550 C CA . GLY A 1 197 ? -13.5 14.234 -2.158 1 85.5 197 GLY A CA 1
ATOM 1551 C C . GLY A 1 197 ? -12.227 14.672 -2.857 1 85.5 197 GLY A C 1
ATOM 1552 O O . GLY A 1 197 ? -11.797 15.82 -2.707 1 85.5 197 GLY A O 1
ATOM 1553 N N . GLN A 1 198 ? -11.703 13.789 -3.631 1 86.62 198 GLN A N 1
ATOM 1554 C CA . GLN A 1 198 ? -10.453 14.047 -4.344 1 86.62 198 GLN A CA 1
ATOM 1555 C C . GLN A 1 198 ? -10.664 15.086 -5.449 1 86.62 198 GLN A C 1
ATOM 1557 O O . GLN A 1 198 ? -9.695 15.672 -5.945 1 86.62 198 GLN A O 1
ATOM 1562 N N . ASP A 1 199 ? -11.883 15.328 -5.766 1 89.44 199 ASP A N 1
ATOM 1563 C CA . ASP A 1 199 ? -12.18 16.219 -6.883 1 89.44 199 ASP A CA 1
ATOM 1564 C C . ASP A 1 199 ? -12.641 17.594 -6.379 1 89.44 199 ASP A C 1
ATOM 1566 O O . ASP A 1 199 ? -12.812 18.516 -7.172 1 89.44 199 ASP A O 1
ATOM 1570 N N . LEU A 1 200 ? -12.844 17.734 -5.105 1 92.62 200 LEU A N 1
ATOM 1571 C CA . LEU A 1 200 ? -13.375 18.984 -4.574 1 92.62 200 LEU A CA 1
ATOM 1572 C C . LEU A 1 200 ? -12.312 20.078 -4.59 1 92.62 200 LEU A C 1
ATOM 1574 O O . LEU A 1 200 ? -11.211 19.875 -4.07 1 92.62 200 LEU A O 1
ATOM 1578 N N . ASN A 1 201 ? -12.688 21.156 -5.234 1 96.38 201 ASN A N 1
ATOM 1579 C CA . ASN A 1 201 ? -11.891 22.359 -5.039 1 96.38 201 ASN A CA 1
ATOM 1580 C C . ASN A 1 201 ? -12.312 23.109 -3.781 1 96.38 201 ASN A C 1
ATOM 1582 O O . ASN A 1 201 ? -13.172 22.641 -3.033 1 96.38 201 ASN A O 1
ATOM 1586 N N . ALA A 1 202 ? -11.656 24.266 -3.555 1 97.38 202 ALA A N 1
ATOM 1587 C CA . ALA A 1 202 ? -11.914 25.031 -2.328 1 97.38 202 ALA A CA 1
ATOM 1588 C C . ALA A 1 202 ? -13.391 25.375 -2.189 1 97.38 202 ALA A C 1
ATOM 1590 O O . ALA A 1 202 ? -13.977 25.203 -1.116 1 97.38 202 ALA A O 1
ATOM 1591 N N . ALA A 1 203 ? -13.992 25.859 -3.256 1 97.31 203 ALA A N 1
ATOM 1592 C CA . ALA A 1 203 ? -15.406 26.219 -3.232 1 97.31 203 ALA A CA 1
ATOM 1593 C C . ALA A 1 203 ? -16.266 24.984 -2.947 1 97.31 203 ALA A C 1
ATOM 1595 O O . ALA A 1 203 ? -17.25 25.062 -2.199 1 97.31 203 ALA A O 1
ATOM 1596 N N . GLY A 1 204 ? -15.93 23.875 -3.582 1 96.31 204 GLY A N 1
ATOM 1597 C CA . GLY A 1 204 ? -16.625 22.625 -3.326 1 96.31 204 GLY A CA 1
ATOM 1598 C C . GLY A 1 204 ? -16.547 22.188 -1.88 1 96.31 204 GLY A C 1
ATOM 1599 O O . GLY A 1 204 ? -17.531 21.719 -1.309 1 96.31 204 GLY A O 1
ATOM 1600 N N . TRP A 1 205 ? -15.414 22.297 -1.278 1 96.5 205 TRP A N 1
ATOM 1601 C CA . TRP A 1 205 ? -15.234 21.953 0.13 1 96.5 205 TRP A CA 1
ATOM 1602 C C . TRP A 1 205 ? -16.078 22.859 1.02 1 96.5 205 TRP A C 1
ATOM 1604 O O . TRP A 1 205 ? -16.703 22.375 1.98 1 96.5 205 TRP A O 1
ATOM 1614 N N . VAL A 1 206 ? -16.047 24.141 0.725 1 96.75 206 VAL A N 1
ATOM 1615 C CA . VAL A 1 206 ? -16.875 25.062 1.495 1 96.75 206 VAL A CA 1
ATOM 1616 C C . VAL A 1 206 ? -18.328 24.625 1.439 1 96.75 206 VAL A C 1
ATOM 1618 O O . VAL A 1 206 ? -19 24.531 2.473 1 96.75 206 VAL A O 1
ATOM 1621 N N . ASP A 1 207 ? -18.812 24.297 0.21 1 95.38 207 ASP A N 1
ATOM 1622 C CA . ASP A 1 207 ? -20.188 23.859 0.035 1 95.38 207 ASP A CA 1
ATOM 1623 C C . ASP A 1 207 ? -20.453 22.578 0.822 1 95.38 207 ASP A C 1
ATOM 1625 O O . ASP A 1 207 ? -21.5 22.453 1.463 1 95.38 207 ASP A O 1
ATOM 1629 N N . PHE A 1 208 ? -19.594 21.656 0.753 1 94.94 208 PHE A N 1
ATOM 1630 C CA . PHE A 1 208 ? -19.734 20.391 1.467 1 94.94 208 PHE A CA 1
ATOM 1631 C C . PHE A 1 208 ? -19.844 20.625 2.969 1 94.94 208 PHE A C 1
ATOM 1633 O O . PHE A 1 208 ? -20.75 20.109 3.619 1 94.94 208 PHE A O 1
ATOM 1640 N N . ILE A 1 209 ? -18.938 21.422 3.488 1 95 209 ILE A N 1
ATOM 1641 C CA . ILE A 1 209 ? -18.891 21.672 4.926 1 95 209 ILE A CA 1
ATOM 1642 C C . ILE A 1 209 ? -20.156 22.391 5.371 1 95 209 ILE A C 1
ATOM 1644 O O . ILE A 1 209 ? -20.766 22.031 6.375 1 95 209 ILE A O 1
ATOM 1648 N N . LEU A 1 210 ? -20.562 23.359 4.594 1 94.81 210 LEU A N 1
ATOM 1649 C CA . LEU A 1 210 ? -21.797 24.078 4.914 1 94.81 210 LEU A CA 1
ATOM 1650 C C . LEU A 1 210 ? -23 23.141 4.914 1 94.81 210 LEU A C 1
ATOM 1652 O O . LEU A 1 210 ? -23.906 23.297 5.723 1 94.81 210 LEU A O 1
ATOM 1656 N N . SER A 1 211 ? -22.984 22.156 4.031 1 93.56 211 SER A N 1
ATOM 1657 C CA . SER A 1 211 ? -24.109 21.219 3.939 1 93.56 211 SER A CA 1
ATOM 1658 C C . SER A 1 211 ? -24.219 20.359 5.195 1 93.56 211 SER A C 1
ATOM 1660 O O . SER A 1 211 ? -25.297 19.859 5.523 1 93.56 211 SER A O 1
ATOM 1662 N N . VAL A 1 212 ? -23.125 20.141 5.895 1 91.31 212 VAL A N 1
ATOM 1663 C CA . VAL A 1 212 ? -23.125 19.375 7.145 1 91.31 212 VAL A CA 1
ATOM 1664 C C . VAL A 1 212 ? -23.75 20.219 8.25 1 91.31 212 VAL A C 1
ATOM 1666 O O . VAL A 1 212 ? -24.516 19.688 9.078 1 91.31 212 VAL A O 1
ATOM 1669 N N . PHE A 1 213 ? -23.562 21.469 8.273 1 91.19 213 PHE A N 1
ATOM 1670 C CA . PHE A 1 213 ? -24 22.312 9.367 1 91.19 213 PHE A CA 1
ATOM 1671 C C . PHE A 1 213 ? -25.359 22.938 9.07 1 91.19 213 PHE A C 1
ATOM 1673 O O . PHE A 1 213 ? -26.078 23.359 9.984 1 91.19 213 PHE A O 1
ATOM 1680 N N . GLU A 1 214 ? -25.656 23.031 7.824 1 87.88 214 GLU A N 1
ATOM 1681 C CA . GLU A 1 214 ? -26.938 23.578 7.387 1 87.88 214 GLU A CA 1
ATOM 1682 C C . GLU A 1 214 ? -27.641 22.625 6.414 1 87.88 214 GLU A C 1
ATOM 1684 O O . GLU A 1 214 ? -27.766 22.938 5.227 1 87.88 214 GLU A O 1
ATOM 1689 N N . PRO A 1 215 ? -28.031 21.469 6.992 1 75.31 215 PRO A N 1
ATOM 1690 C CA . PRO A 1 215 ? -28.625 20.516 6.051 1 75.31 215 PRO A CA 1
ATOM 1691 C C . PRO A 1 215 ? -29.891 21.062 5.371 1 75.31 215 PRO A C 1
ATOM 1693 O O . PRO A 1 215 ? -30.656 21.797 5.992 1 75.31 215 PRO A O 1
ATOM 1696 N N . GLN A 1 216 ? -29.766 21.078 4.047 1 66.94 216 GLN A N 1
ATOM 1697 C CA . GLN A 1 216 ? -30.984 21.438 3.326 1 66.94 216 GLN A CA 1
ATOM 1698 C C . GLN A 1 216 ? -32 20.312 3.398 1 66.94 216 GLN A C 1
ATOM 1700 O O . GLN A 1 216 ? -31.656 19.141 3.428 1 66.94 216 GLN A O 1
ATOM 1705 N N . PRO A 1 217 ? -33.25 20.594 3.75 1 60.84 217 PRO A N 1
ATOM 1706 C CA . PRO A 1 217 ? -34.312 19.578 3.822 1 60.84 217 PRO A CA 1
ATOM 1707 C C . PRO A 1 217 ? -34.25 18.594 2.652 1 60.84 217 PRO A C 1
ATOM 1709 O O . PRO A 1 217 ? -33.969 18.984 1.521 1 60.84 217 PRO A O 1
ATOM 17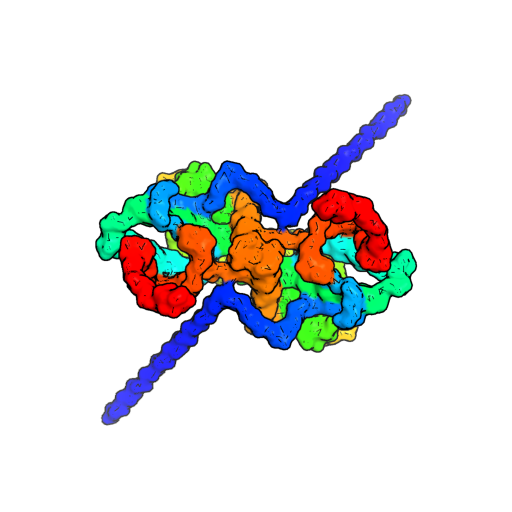12 N N . ASP A 1 218 ? -33.656 17.469 2.848 1 53.72 218 ASP A N 1
ATOM 1713 C CA . ASP A 1 218 ? -33.625 16.406 1.84 1 53.72 218 ASP A CA 1
ATOM 1714 C C . ASP A 1 218 ? -34.969 16.281 1.133 1 53.72 218 ASP A C 1
ATOM 1716 O O . ASP A 1 218 ? -36 15.969 1.765 1 53.72 218 ASP A O 1
ATOM 1720 N N . GLU A 1 219 ? -35.188 16.984 0.166 1 48.03 219 GLU A N 1
ATOM 1721 C CA . GLU A 1 219 ? -36.469 16.703 -0.496 1 48.03 219 GLU A CA 1
ATOM 1722 C C . GLU A 1 219 ? -36.656 15.211 -0.727 1 48.03 219 GLU A C 1
ATOM 1724 O O . GLU A 1 219 ? -37.781 14.703 -0.595 1 48.03 219 GLU A O 1
ATOM 1729 N N . GLU A 1 220 ? -35.625 14.555 -1.245 1 43.84 220 GLU A N 1
ATOM 1730 C CA . GLU A 1 220 ? -35.781 13.211 -1.782 1 43.84 220 GLU A CA 1
ATOM 1731 C C . GLU A 1 220 ? -35.812 12.172 -0.665 1 43.84 220 GLU A C 1
ATOM 1733 O O . GLU A 1 220 ? -36.312 11.055 -0.861 1 43.84 220 GLU A O 1
ATOM 1738 N N . LEU A 1 221 ? -35.156 12.297 0.405 1 43.31 221 LEU A N 1
ATOM 1739 C CA . LEU A 1 221 ? -35.219 11.227 1.391 1 43.31 221 LEU A CA 1
ATOM 1740 C C . LEU A 1 221 ? -36.656 11.055 1.913 1 43.31 221 LEU A C 1
ATOM 1742 O O . LEU A 1 221 ? -37 10 2.434 1 43.31 221 LEU A O 1
ATOM 1746 N N . ILE A 1 222 ? -37.469 12.164 1.868 1 43.81 222 ILE A N 1
ATOM 1747 C CA . ILE A 1 222 ? -38.844 12.055 2.326 1 43.81 222 ILE A CA 1
ATOM 1748 C C . ILE A 1 222 ? -39.656 11.195 1.351 1 43.81 222 ILE A C 1
ATOM 1750 O O . ILE A 1 222 ? -40.562 10.484 1.754 1 43.81 222 ILE A O 1
ATOM 1754 N N . SER A 1 223 ? -39.344 11.43 0.083 1 37.22 223 SER A N 1
ATOM 1755 C CA . SER A 1 223 ? -40.312 10.75 -0.773 1 37.22 223 SER A CA 1
ATOM 1756 C C . SER A 1 223 ? -40.125 9.234 -0.72 1 37.22 223 SER A C 1
ATOM 1758 O O . SER A 1 223 ? -41 8.484 -1.193 1 37.22 223 SER A O 1
ATOM 1760 N N . SER A 1 224 ? -38.812 8.859 -0.443 1 36 224 SER A N 1
ATOM 1761 C CA . SER A 1 224 ? -38.75 7.41 -0.605 1 36 224 SER A CA 1
ATOM 1762 C C . SER A 1 224 ? -39.219 6.691 0.659 1 36 224 SER A C 1
ATOM 1764 O O . SER A 1 224 ? -39.156 5.461 0.735 1 36 224 SER A O 1
ATOM 1766 N N . TYR A 1 225 ? -39.469 7.496 1.69 1 33.88 225 TYR A N 1
ATOM 1767 C CA . TYR A 1 225 ? -40.281 6.742 2.662 1 33.88 225 TYR A CA 1
ATOM 1768 C C . TYR A 1 225 ? -41.75 6.828 2.348 1 33.88 225 TYR A C 1
ATOM 1770 O O . TYR A 1 225 ? -42.25 7.863 1.888 1 33.88 225 TYR A O 1
ATOM 1778 N N . MET B 1 1 ? -0.924 41.094 -44.125 1 32.72 1 MET B N 1
ATOM 1779 C CA . MET B 1 1 ? -0.403 39.781 -43.719 1 32.72 1 MET B CA 1
ATOM 1780 C C . MET B 1 1 ? -0.984 39.344 -42.375 1 32.72 1 MET B C 1
ATOM 1782 O O . MET B 1 1 ? -0.743 40 -41.375 1 32.72 1 MET B O 1
ATOM 1786 N N . ARG B 1 2 ? -2.266 38.719 -42.406 1 40.75 2 ARG B N 1
ATOM 1787 C CA . ARG B 1 2 ? -3.078 38.219 -41.312 1 40.75 2 ARG B CA 1
ATOM 1788 C C . ARG B 1 2 ? -2.322 37.125 -40.531 1 40.75 2 ARG B C 1
ATOM 1790 O O . ARG B 1 2 ? -1.975 36.094 -41.094 1 40.75 2 ARG B O 1
ATOM 1797 N N . SER B 1 3 ? -1.481 37.469 -39.594 1 36.97 3 SER B N 1
ATOM 1798 C CA . SER B 1 3 ? -0.812 36.562 -38.656 1 36.97 3 SER B CA 1
ATOM 1799 C C . SER B 1 3 ? -1.819 35.719 -37.906 1 36.97 3 SER B C 1
ATOM 1801 O O . SER B 1 3 ? -2.674 36.25 -37.188 1 36.97 3 SER B O 1
ATOM 1803 N N . SER B 1 4 ? -2.24 34.594 -38.438 1 41.12 4 SER B N 1
ATOM 1804 C CA . SER B 1 4 ? -3.105 33.625 -37.781 1 41.12 4 SER B CA 1
ATOM 1805 C C . SER B 1 4 ? -2.457 33.062 -36.531 1 41.12 4 SER B C 1
ATOM 1807 O O . SER B 1 4 ? -1.378 32.469 -36.594 1 41.12 4 SER B O 1
ATOM 1809 N N . VAL B 1 5 ? -2.691 33.625 -35.406 1 40.06 5 VAL B N 1
ATOM 1810 C CA . VAL B 1 5 ? -2.32 33.125 -34.062 1 40.06 5 VAL B CA 1
ATOM 1811 C C . VAL B 1 5 ? -2.939 31.75 -33.875 1 40.06 5 VAL B C 1
ATOM 1813 O O . VAL B 1 5 ? -4.164 31.594 -33.906 1 40.06 5 VAL B O 1
ATOM 1816 N N . PHE B 1 6 ? -2.207 30.672 -34.219 1 39.47 6 PHE B N 1
ATOM 1817 C CA . PHE B 1 6 ? -2.588 29.312 -33.844 1 39.47 6 PHE B CA 1
ATOM 1818 C C . PHE B 1 6 ? -2.596 29.172 -32.312 1 39.47 6 PHE B C 1
ATOM 1820 O O . PHE B 1 6 ? -1.553 29.297 -31.672 1 39.47 6 PHE B O 1
ATOM 1827 N N . VAL B 1 7 ? -3.705 29.406 -31.641 1 37.69 7 VAL B N 1
ATOM 1828 C CA . VAL B 1 7 ? -3.902 29.094 -30.234 1 37.69 7 VAL B CA 1
ATOM 1829 C C . VAL B 1 7 ? -3.777 27.594 -30 1 37.69 7 VAL B C 1
ATOM 1831 O O . VAL B 1 7 ? -4.547 26.812 -30.547 1 37.69 7 VAL B O 1
ATOM 1834 N N . ILE B 1 8 ? -2.6 27.141 -29.703 1 35.59 8 ILE B N 1
ATOM 1835 C CA . ILE B 1 8 ? -2.4 25.781 -29.219 1 35.59 8 ILE B CA 1
ATOM 1836 C C . ILE B 1 8 ? -3.195 25.562 -27.938 1 35.59 8 ILE B C 1
ATOM 1838 O O . ILE B 1 8 ? -2.912 26.188 -26.906 1 35.59 8 ILE B O 1
ATOM 1842 N N . LEU B 1 9 ? -4.406 25.188 -28 1 34.19 9 LEU B N 1
ATOM 1843 C CA . LEU B 1 9 ? -5.18 24.688 -26.875 1 34.19 9 LEU B CA 1
ATOM 1844 C C . LEU B 1 9 ? -4.555 23.422 -26.297 1 34.19 9 LEU B C 1
ATOM 1846 O O . LEU B 1 9 ? -4.543 22.375 -26.953 1 34.19 9 LEU B O 1
ATOM 1850 N N . SER B 1 10 ? -3.566 23.578 -25.453 1 33.69 10 SER B N 1
ATOM 1851 C CA . SER B 1 10 ? -3.076 22.453 -24.672 1 33.69 10 SER B CA 1
ATOM 1852 C C . SER B 1 10 ? -4.203 21.797 -23.891 1 33.69 10 SER B C 1
ATOM 1854 O O . SER B 1 10 ? -4.828 22.438 -23.047 1 33.69 10 SER B O 1
ATOM 1856 N N . ILE B 1 11 ? -4.879 20.922 -24.438 1 33.59 11 ILE B N 1
ATOM 1857 C CA . ILE B 1 11 ? -5.801 20.062 -23.688 1 33.59 11 ILE B CA 1
ATOM 1858 C C . ILE B 1 11 ? -5.066 19.391 -22.531 1 33.59 11 ILE B C 1
ATOM 1860 O O . ILE B 1 11 ? -4.164 18.578 -22.75 1 33.59 11 ILE B O 1
ATOM 1864 N N . LEU B 1 12 ? -4.828 20.078 -21.453 1 31.69 12 LEU B N 1
ATOM 1865 C CA . LEU B 1 12 ? -4.434 19.406 -20.234 1 31.69 12 LEU B CA 1
ATOM 1866 C C . LEU B 1 12 ? -5.363 18.219 -19.938 1 31.69 12 LEU B C 1
ATOM 1868 O O . LEU B 1 12 ? -6.551 18.422 -19.672 1 31.69 12 LEU B O 1
ATOM 1872 N N . ALA B 1 13 ? -5.121 17.156 -20.562 1 35.91 13 ALA B N 1
ATOM 1873 C CA . ALA B 1 13 ? -5.797 15.93 -20.125 1 35.91 13 ALA B CA 1
ATOM 1874 C C . ALA B 1 13 ? -5.805 15.82 -18.609 1 35.91 13 ALA B C 1
ATOM 1876 O O . ALA B 1 13 ? -4.754 15.656 -17.984 1 35.91 13 ALA B O 1
ATOM 1877 N N . LEU B 1 14 ? -6.695 16.516 -17.969 1 35.19 14 LEU B N 1
ATOM 1878 C CA . LEU B 1 14 ? -6.996 16.234 -16.578 1 35.19 14 LEU B CA 1
ATOM 1879 C C . LEU B 1 14 ? -7.141 14.734 -16.328 1 35.19 14 LEU B C 1
ATOM 1881 O O . LEU B 1 14 ? -8.125 14.125 -16.75 1 35.19 14 LEU B O 1
ATOM 1885 N N . ALA B 1 15 ? -6.086 14.062 -16.438 1 37.69 15 ALA B N 1
ATOM 1886 C CA . ALA B 1 15 ? -6.172 12.68 -15.977 1 37.69 15 ALA B CA 1
ATOM 1887 C C . ALA B 1 15 ? -6.922 12.594 -14.648 1 37.69 15 ALA B C 1
ATOM 1889 O O . ALA B 1 15 ? -6.398 12.992 -13.609 1 37.69 15 ALA B O 1
ATOM 1890 N N . SER B 1 16 ? -8.156 12.664 -14.703 1 40.75 16 SER B N 1
ATOM 1891 C CA . SER B 1 16 ? -8.922 12.305 -13.516 1 40.75 16 SER B CA 1
ATOM 1892 C C . SER B 1 16 ? -8.391 11.016 -12.891 1 40.75 16 SER B C 1
ATOM 1894 O O . SER B 1 16 ? -8.57 9.93 -13.445 1 40.75 16 SER B O 1
ATOM 1896 N N . ALA B 1 17 ? -7.27 11.008 -12.406 1 45.91 17 ALA B N 1
ATOM 1897 C CA . ALA B 1 17 ? -6.828 9.852 -11.633 1 45.91 17 ALA B CA 1
ATOM 1898 C C . ALA B 1 17 ? -7.914 9.406 -10.656 1 45.91 17 ALA B C 1
ATOM 1900 O O . ALA B 1 17 ? -8.148 10.047 -9.633 1 45.91 17 ALA B O 1
ATOM 1901 N N . THR B 1 18 ? -8.953 8.789 -11.211 1 48.41 18 THR B N 1
ATOM 1902 C CA . THR B 1 18 ? -10.016 8.273 -10.352 1 48.41 18 THR B CA 1
ATOM 1903 C C . THR B 1 18 ? -9.438 7.359 -9.273 1 48.41 18 THR B C 1
ATOM 1905 O O . THR B 1 18 ? -8.539 6.562 -9.547 1 48.41 18 THR B O 1
ATOM 1908 N N . GLN B 1 19 ? -9.414 7.805 -7.988 1 56.88 19 GLN B N 1
ATOM 1909 C CA . GLN B 1 19 ? -9.078 7.043 -6.789 1 56.88 19 GLN B CA 1
ATOM 1910 C C . GLN B 1 19 ? -9.781 5.688 -6.785 1 56.88 19 GLN B C 1
ATOM 1912 O O . GLN B 1 19 ? -9.453 4.816 -5.977 1 56.88 19 GLN B O 1
ATOM 1917 N N . TYR B 1 20 ? -10.664 5.516 -7.844 1 59.97 20 TYR B N 1
ATOM 1918 C CA . TYR B 1 20 ? -11.406 4.262 -7.879 1 59.97 20 TYR B CA 1
ATOM 1919 C C . TYR B 1 20 ? -10.57 3.148 -8.5 1 59.97 20 TYR B C 1
ATOM 1921 O O . TYR B 1 20 ? -9.688 3.408 -9.32 1 59.97 20 TYR B O 1
ATOM 1929 N N . VAL B 1 21 ? -10.719 2.055 -7.895 1 65.5 21 VAL B N 1
ATOM 1930 C CA . VAL B 1 21 ? -10.133 0.853 -8.484 1 65.5 21 VAL B CA 1
ATOM 1931 C C . VAL B 1 21 ? -10.727 0.62 -9.867 1 65.5 21 VAL B C 1
ATOM 1933 O O . VAL B 1 21 ? -11.938 0.421 -10.008 1 65.5 21 VAL B O 1
ATOM 1936 N N . PRO B 1 22 ? -9.938 0.853 -10.867 1 68.06 22 PRO B N 1
ATOM 1937 C CA . PRO B 1 22 ? -10.484 0.532 -12.188 1 68.06 22 PRO B CA 1
ATOM 1938 C C . PRO B 1 22 ? -10.93 -0.923 -12.305 1 68.06 22 PRO B C 1
ATOM 1940 O O . PRO B 1 22 ? -10.336 -1.808 -11.68 1 68.06 22 PRO B O 1
ATOM 1943 N N . ILE B 1 23 ? -12.086 -1.163 -12.953 1 75.44 23 ILE B N 1
ATOM 1944 C CA . ILE B 1 23 ? -12.5 -2.533 -13.25 1 75.44 23 ILE B CA 1
ATOM 1945 C C . ILE B 1 23 ? -11.555 -3.143 -14.281 1 75.44 23 ILE B C 1
ATOM 1947 O O . ILE B 1 23 ? -11.484 -2.672 -15.422 1 75.44 23 ILE B O 1
ATOM 1951 N N . PRO B 1 24 ? -10.859 -4.086 -13.82 1 76.25 24 PRO B N 1
ATOM 1952 C CA . PRO B 1 24 ? -9.922 -4.688 -14.773 1 76.25 24 PRO B CA 1
ATOM 1953 C C . PRO B 1 24 ? -10.617 -5.527 -15.836 1 76.25 24 PRO B C 1
ATOM 1955 O O . PRO B 1 24 ? -11.781 -5.914 -15.656 1 76.25 24 PRO B O 1
ATOM 1958 N N . ASP B 1 25 ? -9.93 -5.707 -16.938 1 77.62 25 ASP B N 1
ATOM 1959 C CA . ASP B 1 25 ? -10.484 -6.488 -18.031 1 77.62 25 ASP B CA 1
ATOM 1960 C C . ASP B 1 25 ? -10.453 -7.98 -17.719 1 77.62 25 ASP B C 1
ATOM 1962 O O . ASP B 1 25 ? -11.164 -8.773 -18.344 1 77.62 25 ASP B O 1
ATOM 1966 N N . LYS B 1 26 ? -9.602 -8.406 -16.828 1 85.12 26 LYS B N 1
ATOM 1967 C CA . LYS B 1 26 ? -9.484 -9.781 -16.375 1 85.12 26 LYS B CA 1
ATOM 1968 C C . LYS B 1 26 ? -9.227 -9.836 -14.867 1 85.12 26 LYS B C 1
ATOM 1970 O O . LYS B 1 26 ? -8.797 -8.852 -14.273 1 85.12 26 LYS B O 1
ATOM 1975 N N . PRO B 1 27 ? -9.57 -11.062 -14.344 1 89.88 27 PRO B N 1
ATOM 1976 C CA . PRO B 1 27 ? -9.266 -11.18 -12.922 1 89.88 27 PRO B CA 1
ATOM 1977 C C . PRO B 1 27 ? -7.781 -10.984 -12.609 1 89.88 27 PRO B C 1
ATOM 1979 O O . PRO B 1 27 ? -6.926 -11.336 -13.43 1 89.88 27 PRO B O 1
ATOM 1982 N N . ASP B 1 28 ? -7.555 -10.445 -11.484 1 95.56 28 ASP B N 1
ATOM 1983 C CA . ASP B 1 28 ? -6.184 -10.164 -11.078 1 95.56 28 ASP B CA 1
ATOM 1984 C C . ASP B 1 28 ? -5.438 -11.453 -10.734 1 95.56 28 ASP B C 1
ATOM 1986 O O . ASP B 1 28 ? -6.047 -12.438 -10.312 1 95.56 28 ASP B O 1
ATOM 1990 N N . GLY B 1 29 ? -4.082 -11.367 -10.961 1 96.69 29 GLY B N 1
ATOM 1991 C CA . GLY B 1 29 ? -3.211 -12.453 -10.539 1 96.69 29 GLY B CA 1
ATOM 1992 C C . GLY B 1 29 ? -3.047 -13.531 -11.594 1 96.69 29 GLY B C 1
ATOM 1993 O O . GLY B 1 29 ? -3.434 -13.344 -12.75 1 96.69 29 GLY B O 1
ATOM 1994 N N . VAL B 1 30 ? -2.332 -14.594 -11.258 1 97.5 30 VAL B N 1
ATOM 1995 C CA . VAL B 1 30 ? -2.146 -15.781 -12.094 1 97.5 30 VAL B CA 1
ATOM 1996 C C . VAL B 1 30 ? -2.662 -17.016 -11.359 1 97.5 30 VAL B C 1
ATOM 1998 O O . VAL B 1 30 ? -2.371 -17.203 -10.18 1 97.5 30 VAL B O 1
ATOM 2001 N N . GLY B 1 31 ? -3.461 -17.734 -12.047 1 96.38 31 GLY B N 1
ATOM 2002 C CA . GLY B 1 31 ? -4.121 -18.875 -11.422 1 96.38 31 GLY B CA 1
ATOM 2003 C C . GLY B 1 31 ? -3.609 -20.219 -11.93 1 96.38 31 GLY B C 1
ATOM 2004 O O . GLY B 1 31 ? -3.266 -20.344 -13.109 1 96.38 31 GLY B O 1
ATOM 2005 N N . PHE B 1 32 ? -3.598 -21.188 -11.047 1 96.5 32 PHE B N 1
ATOM 2006 C CA . PHE B 1 32 ? -3.262 -22.562 -11.375 1 96.5 32 PHE B CA 1
ATOM 2007 C C . PHE B 1 32 ? -4.281 -23.531 -10.781 1 96.5 32 PHE B C 1
ATOM 2009 O O . PHE B 1 32 ? -4.73 -23.344 -9.648 1 96.5 32 PHE B O 1
ATOM 2016 N N . GLY B 1 33 ? -4.625 -24.531 -11.57 1 96.25 33 GLY B N 1
ATOM 2017 C CA . GLY B 1 33 ? -5.641 -25.484 -11.156 1 96.25 33 GLY B CA 1
ATOM 2018 C C . GLY B 1 33 ? -6.949 -25.328 -11.906 1 96.25 33 GLY B C 1
ATOM 2019 O O . GLY B 1 33 ? -7.082 -24.438 -12.758 1 96.25 33 GLY B O 1
ATOM 2020 N N . ASN B 1 34 ? -7.887 -26.156 -11.586 1 95.75 34 ASN B N 1
ATOM 2021 C CA . ASN B 1 34 ? -9.195 -26.172 -12.227 1 95.75 34 ASN B CA 1
ATOM 2022 C C . ASN B 1 34 ? -10.016 -24.938 -11.891 1 95.75 34 ASN B C 1
ATOM 2024 O O . ASN B 1 34 ? -10.125 -24.562 -10.727 1 95.75 34 ASN B O 1
ATOM 2028 N N . VAL B 1 35 ? -10.5 -24.234 -12.938 1 94.06 35 VAL B N 1
ATOM 2029 C CA . VAL B 1 35 ? -11.266 -23 -12.734 1 94.06 35 VAL B CA 1
ATOM 2030 C C . VAL B 1 35 ? -12.562 -23.328 -11.984 1 94.06 35 VAL B C 1
ATOM 2032 O O . VAL B 1 35 ? -13.148 -22.438 -11.352 1 94.06 35 VAL B O 1
ATOM 2035 N N . ASN B 1 36 ? -12.977 -24.547 -11.969 1 95.12 36 ASN B N 1
ATOM 2036 C CA . ASN B 1 36 ? -14.18 -24.984 -11.281 1 95.12 36 ASN B CA 1
ATOM 2037 C C . ASN B 1 36 ? -13.852 -25.719 -9.977 1 95.12 36 ASN B C 1
ATOM 2039 O O . ASN B 1 36 ? -14.672 -26.484 -9.469 1 95.12 36 ASN B O 1
ATOM 2043 N N . ALA B 1 37 ? -12.672 -25.547 -9.531 1 97.25 37 ALA B N 1
ATOM 2044 C CA . ALA B 1 37 ? -12.234 -26.219 -8.312 1 97.25 37 ALA B CA 1
ATOM 2045 C C . ALA B 1 37 ? -13.148 -25.891 -7.137 1 97.25 37 ALA B C 1
ATOM 2047 O O . ALA B 1 37 ? -13.703 -24.781 -7.066 1 97.25 37 ALA B O 1
ATOM 2048 N N . THR B 1 38 ? -13.305 -26.812 -6.195 1 96.19 38 THR B N 1
ATOM 2049 C CA . THR B 1 38 ? -14.102 -26.641 -4.984 1 96.19 38 THR B CA 1
ATOM 2050 C C . THR B 1 38 ? -13.43 -25.656 -4.027 1 96.19 38 THR B C 1
ATOM 2052 O O . THR B 1 38 ? -14.109 -24.906 -3.33 1 96.19 38 THR B O 1
ATOM 2055 N N . LEU B 1 39 ? -12.164 -25.703 -3.975 1 97.44 39 LEU B N 1
ATOM 2056 C CA . LEU B 1 39 ? -11.375 -24.828 -3.109 1 97.44 39 LEU B CA 1
ATOM 2057 C C . LEU B 1 39 ? -10.484 -23.906 -3.936 1 97.44 39 LEU B C 1
ATOM 2059 O O . LEU B 1 39 ? -9.648 -24.375 -4.715 1 97.44 39 LEU B O 1
ATOM 2063 N N . THR B 1 40 ? -10.703 -22.641 -3.832 1 98.06 40 THR B N 1
ATOM 2064 C CA . THR B 1 40 ? -9.828 -21.625 -4.422 1 98.06 40 THR B CA 1
ATOM 2065 C C . THR B 1 40 ? -9.055 -20.891 -3.336 1 98.06 40 THR B C 1
ATOM 2067 O O . THR B 1 40 ? -9.656 -20.328 -2.41 1 98.06 40 THR B O 1
ATOM 2070 N N . ILE B 1 41 ? -7.805 -20.938 -3.412 1 97.56 41 ILE B N 1
ATOM 2071 C CA . ILE B 1 41 ? -6.934 -20.172 -2.52 1 97.56 41 ILE B CA 1
ATOM 2072 C C . ILE B 1 41 ? -6.406 -18.938 -3.238 1 97.56 41 ILE B C 1
ATOM 2074 O O . ILE B 1 41 ? -5.836 -19.047 -4.328 1 97.56 41 ILE B O 1
ATOM 2078 N N . ASP B 1 42 ? -6.648 -17.797 -2.738 1 97.94 42 ASP B N 1
ATOM 2079 C CA . ASP B 1 42 ? -6.043 -16.547 -3.195 1 97.94 42 ASP B CA 1
ATOM 2080 C C . ASP B 1 42 ? -4.891 -16.125 -2.283 1 97.94 42 ASP B C 1
ATOM 2082 O O . ASP B 1 42 ? -5.09 -15.883 -1.093 1 97.94 42 ASP B O 1
ATOM 2086 N N . ALA B 1 43 ? -3.748 -16.125 -2.84 1 98.12 43 ALA B N 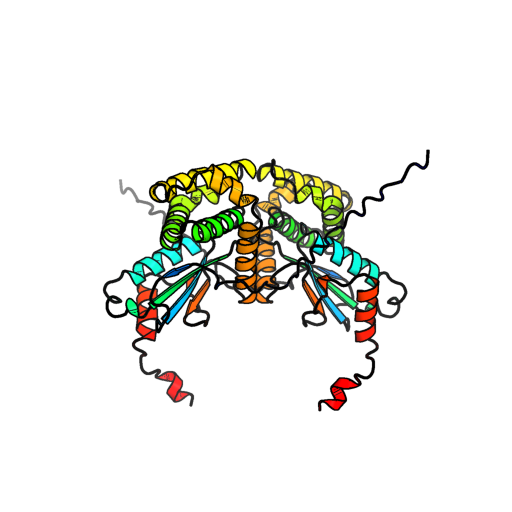1
ATOM 2087 C CA . ALA B 1 43 ? -2.545 -15.766 -2.092 1 98.12 43 ALA B CA 1
ATOM 2088 C C . ALA B 1 43 ? -1.996 -14.414 -2.547 1 98.12 43 ALA B C 1
ATOM 2090 O O . ALA B 1 43 ? -1.642 -14.242 -3.715 1 98.12 43 ALA B O 1
ATOM 2091 N N . TRP B 1 44 ? -1.984 -13.461 -1.637 1 98.12 44 TRP B N 1
ATOM 2092 C CA . TRP B 1 44 ? -1.408 -12.141 -1.894 1 98.12 44 TRP B CA 1
ATOM 2093 C C . TRP B 1 44 ? 0.031 -12.07 -1.395 1 98.12 44 TRP B C 1
ATOM 2095 O O . TRP B 1 44 ? 0.292 -12.258 -0.204 1 98.12 44 TRP B O 1
ATOM 2105 N N . TYR B 1 45 ? 0.944 -11.812 -2.348 1 98.38 45 TYR B N 1
ATOM 2106 C CA . TYR B 1 45 ? 2.369 -11.82 -2.033 1 98.38 45 TYR B CA 1
ATOM 2107 C C . TYR B 1 45 ? 3.033 -10.523 -2.473 1 98.38 45 TYR B C 1
ATOM 2109 O O . TYR B 1 45 ? 2.553 -9.852 -3.389 1 98.38 45 TYR B O 1
ATOM 2117 N N . ASP B 1 46 ? 4.023 -10.117 -1.786 1 98.25 46 ASP B N 1
ATOM 2118 C CA . ASP B 1 46 ? 5.047 -9.164 -2.189 1 98.25 46 ASP B CA 1
ATOM 2119 C C . ASP B 1 46 ? 6.367 -9.875 -2.5 1 98.25 46 ASP B C 1
ATOM 2121 O O . ASP B 1 46 ? 6.914 -10.578 -1.649 1 98.25 46 ASP B O 1
ATOM 2125 N N . LEU B 1 47 ? 6.891 -9.688 -3.666 1 98.25 47 LEU B N 1
ATOM 2126 C CA . LEU B 1 47 ? 8 -10.492 -4.168 1 98.25 47 LEU B CA 1
ATOM 2127 C C . LEU B 1 47 ? 9.289 -10.156 -3.428 1 98.25 47 LEU B C 1
ATOM 2129 O O . LEU B 1 47 ? 10.273 -10.891 -3.518 1 98.25 47 LEU B O 1
ATOM 2133 N N . THR B 1 48 ? 9.305 -9.055 -2.674 1 96.75 48 THR B N 1
ATOM 2134 C CA . THR B 1 48 ? 10.492 -8.711 -1.909 1 96.75 48 THR B CA 1
ATOM 2135 C C . THR B 1 48 ? 10.305 -9.031 -0.43 1 96.75 48 THR B C 1
ATOM 2137 O O . THR B 1 48 ? 11.195 -8.773 0.386 1 96.75 48 THR B O 1
ATOM 2140 N N . CYS B 1 49 ? 9.203 -9.578 -0.031 1 96.31 49 CYS B N 1
ATOM 2141 C CA . CYS B 1 49 ? 8.891 -9.828 1.371 1 96.31 49 CYS B CA 1
ATOM 2142 C C . CYS B 1 49 ? 9.328 -11.227 1.786 1 96.31 49 CYS B C 1
ATOM 2144 O O . CYS B 1 49 ? 8.852 -12.227 1.237 1 96.31 49 CYS B O 1
ATOM 2146 N N . PRO B 1 50 ? 10.125 -11.32 2.797 1 95.31 50 PRO B N 1
ATOM 2147 C CA . PRO B 1 50 ? 10.602 -12.633 3.236 1 95.31 50 PRO B CA 1
ATOM 2148 C C . PRO B 1 50 ? 9.477 -13.531 3.732 1 95.31 50 PRO B C 1
ATOM 2150 O O . PRO B 1 50 ? 9.523 -14.75 3.533 1 95.31 50 PRO B O 1
ATOM 2153 N N . ASP B 1 51 ? 8.5 -12.969 4.383 1 94.75 51 ASP B N 1
ATOM 2154 C CA . ASP B 1 51 ? 7.371 -13.773 4.848 1 94.75 51 ASP B CA 1
ATOM 2155 C C . ASP B 1 51 ? 6.559 -14.312 3.67 1 94.75 51 ASP B C 1
ATOM 2157 O O . ASP B 1 51 ? 6.016 -15.414 3.736 1 94.75 51 ASP B O 1
ATOM 2161 N N . SER B 1 52 ? 6.387 -13.508 2.605 1 97.06 52 SER B N 1
ATOM 2162 C CA . SER B 1 52 ? 5.75 -13.984 1.384 1 97.06 52 SER B CA 1
ATOM 2163 C C . SER B 1 52 ? 6.508 -15.172 0.798 1 97.06 52 SER B C 1
ATOM 2165 O O . SER B 1 52 ? 5.898 -16.172 0.403 1 97.06 52 SER B O 1
ATOM 2167 N N . LEU B 1 53 ? 7.855 -15.039 0.813 1 97.62 53 LEU B N 1
ATOM 2168 C CA . LEU B 1 53 ? 8.672 -16.156 0.348 1 97.62 53 LEU B CA 1
ATOM 2169 C C . LEU B 1 53 ? 8.406 -17.406 1.174 1 97.62 53 LEU B C 1
ATOM 2171 O O . LEU B 1 53 ? 8.164 -18.484 0.618 1 97.62 53 LEU B O 1
ATOM 2175 N N . TYR B 1 54 ? 8.43 -17.281 2.441 1 96.81 54 TYR B N 1
ATOM 2176 C CA . TYR B 1 54 ? 8.219 -18.406 3.336 1 96.81 54 TYR B CA 1
ATOM 2177 C C . TYR B 1 54 ? 6.875 -19.078 3.062 1 96.81 54 TYR B C 1
ATOM 2179 O O . TYR B 1 54 ? 6.812 -20.297 2.84 1 96.81 54 TYR B O 1
ATOM 2187 N N . THR B 1 55 ? 5.789 -18.312 3.043 1 97 55 THR B N 1
ATOM 2188 C CA . THR B 1 55 ? 4.445 -18.844 2.883 1 97 55 THR B CA 1
ATOM 2189 C C . THR B 1 55 ? 4.262 -19.438 1.486 1 97 55 THR B C 1
ATOM 2191 O O . THR B 1 55 ? 3.566 -20.438 1.317 1 97 55 THR B O 1
ATOM 2194 N N . TYR B 1 56 ? 4.855 -18.781 0.521 1 97.69 56 TYR B N 1
ATOM 2195 C CA . TYR B 1 56 ? 4.82 -19.297 -0.844 1 97.69 56 TYR B CA 1
ATOM 2196 C C . TYR B 1 56 ? 5.41 -20.703 -0.911 1 97.69 56 TYR B C 1
ATOM 2198 O O . TYR B 1 56 ? 4.793 -21.609 -1.464 1 97.69 56 TYR B O 1
ATOM 2206 N N . GLN B 1 57 ? 6.562 -20.906 -0.318 1 97.62 57 GLN B N 1
ATOM 2207 C CA . GLN B 1 57 ? 7.246 -22.188 -0.327 1 97.62 57 GLN B CA 1
ATOM 2208 C C . GLN B 1 57 ? 6.449 -23.25 0.437 1 97.62 57 GLN B C 1
ATOM 2210 O O . GLN B 1 57 ? 6.336 -24.391 -0.005 1 97.62 57 GLN B O 1
ATOM 2215 N N . GLU B 1 58 ? 5.918 -22.844 1.551 1 97.75 58 GLU B N 1
ATOM 2216 C CA . GLU B 1 58 ? 5.137 -23.766 2.361 1 97.75 58 GLU B CA 1
ATOM 2217 C C . GLU B 1 58 ? 3.871 -24.203 1.634 1 97.75 58 GLU B C 1
ATOM 2219 O O . GLU B 1 58 ? 3.5 -25.391 1.675 1 97.75 58 GLU B O 1
ATOM 2224 N N . LEU B 1 59 ? 3.154 -23.266 0.978 1 97.25 59 LEU B N 1
ATOM 2225 C CA . LEU B 1 59 ? 1.941 -23.578 0.233 1 97.25 59 LEU B CA 1
ATOM 2226 C C . LEU B 1 59 ? 2.25 -24.516 -0.932 1 97.25 59 LEU B C 1
ATOM 2228 O O . LEU B 1 59 ? 1.549 -25.516 -1.14 1 97.25 59 LEU B O 1
ATOM 2232 N N . ILE B 1 60 ? 3.311 -24.25 -1.701 1 96.81 60 ILE B N 1
ATOM 2233 C CA . ILE B 1 60 ? 3.705 -25.094 -2.828 1 96.81 60 ILE B CA 1
ATOM 2234 C C . ILE B 1 60 ? 4.062 -26.5 -2.332 1 96.81 60 ILE B C 1
ATOM 2236 O O . ILE B 1 60 ? 3.67 -27.5 -2.938 1 96.81 60 ILE B O 1
ATOM 2240 N N . SER B 1 61 ? 4.832 -26.562 -1.251 1 97.44 61 SER B N 1
ATOM 2241 C CA . SER B 1 61 ? 5.188 -27.844 -0.663 1 97.44 61 SER B CA 1
ATOM 2242 C C . SER B 1 61 ? 3.941 -28.641 -0.278 1 97.44 61 SER B C 1
ATOM 2244 O O . SER B 1 61 ? 3.865 -29.844 -0.525 1 97.44 61 SER B O 1
ATOM 2246 N N . ALA B 1 62 ? 2.994 -27.984 0.297 1 97.25 62 ALA B N 1
ATOM 2247 C CA . ALA B 1 62 ? 1.751 -28.641 0.693 1 97.25 62 ALA B CA 1
ATOM 2248 C C . ALA B 1 62 ? 1.002 -29.172 -0.523 1 97.25 62 ALA B C 1
ATOM 2250 O O . ALA B 1 62 ? 0.519 -30.312 -0.512 1 97.25 62 ALA B O 1
ATOM 2251 N N . LEU B 1 63 ? 0.903 -28.375 -1.562 1 96.44 63 LEU B N 1
ATOM 2252 C CA . LEU B 1 63 ? 0.155 -28.734 -2.762 1 96.44 63 LEU B CA 1
ATOM 2253 C C . LEU B 1 63 ? 0.8 -29.922 -3.467 1 96.44 63 LEU B C 1
ATOM 2255 O O . LEU B 1 63 ? 0.127 -30.656 -4.195 1 96.44 63 LEU B O 1
ATOM 2259 N N . ASN B 1 64 ? 2.105 -30.125 -3.229 1 96.38 64 ASN B N 1
ATOM 2260 C CA . ASN B 1 64 ? 2.834 -31.234 -3.83 1 96.38 64 ASN B CA 1
ATOM 2261 C C . ASN B 1 64 ? 2.859 -32.469 -2.91 1 96.38 64 ASN B C 1
ATOM 2263 O O . ASN B 1 64 ? 3.428 -33.5 -3.26 1 96.38 64 ASN B O 1
ATOM 2267 N N . ASN B 1 65 ? 2.318 -32.312 -1.755 1 96.81 65 ASN B N 1
ATOM 2268 C CA . ASN B 1 65 ? 2.289 -33.406 -0.799 1 96.81 65 ASN B CA 1
ATOM 2269 C C . ASN B 1 65 ? 1.367 -34.531 -1.267 1 96.81 65 ASN B C 1
ATOM 2271 O O . ASN B 1 65 ? 0.232 -34.281 -1.676 1 96.81 65 ASN B O 1
ATOM 2275 N N . GLN B 1 66 ? 1.761 -35.75 -1.14 1 96.56 66 GLN B N 1
ATOM 2276 C CA . GLN B 1 66 ? 1.045 -36.938 -1.614 1 96.56 66 GLN B CA 1
ATOM 2277 C C . GLN B 1 66 ? -0.317 -37.062 -0.937 1 96.56 66 GLN B C 1
ATOM 2279 O O . GLN B 1 66 ? -1.274 -37.562 -1.543 1 96.56 66 GLN B O 1
ATOM 2284 N N . THR B 1 67 ? -0.432 -36.562 0.26 1 95.25 67 THR B N 1
ATOM 2285 C CA . THR B 1 67 ? -1.677 -36.625 1.018 1 95.25 67 THR B CA 1
ATOM 2286 C C . THR B 1 67 ? -2.793 -35.875 0.294 1 95.25 67 THR B C 1
ATOM 2288 O O . THR B 1 67 ? -3.971 -36.219 0.454 1 95.25 67 THR B O 1
ATOM 2291 N N . LEU B 1 68 ? -2.451 -34.969 -0.545 1 96 68 LEU B N 1
ATOM 2292 C CA . LEU B 1 68 ? -3.441 -34.125 -1.231 1 96 68 LEU B CA 1
ATOM 2293 C C . LEU B 1 68 ? -3.623 -34.594 -2.674 1 96 68 LEU B C 1
ATOM 2295 O O . LEU B 1 68 ? -4.355 -33.969 -3.441 1 96 68 LEU B O 1
ATOM 2299 N N . ALA B 1 69 ? -3.031 -35.719 -3.07 1 95.38 69 ALA B N 1
ATOM 2300 C CA . ALA B 1 69 ? -3.031 -36.188 -4.449 1 95.38 69 ALA B CA 1
ATOM 2301 C C . ALA B 1 69 ? -4.457 -36.375 -4.969 1 95.38 69 ALA B C 1
ATOM 2303 O O . ALA B 1 69 ? -4.746 -36.062 -6.129 1 95.38 69 ALA B O 1
ATOM 2304 N N . ALA B 1 70 ? -5.312 -36.812 -4.102 1 94 70 ALA B N 1
ATOM 2305 C CA . ALA B 1 70 ? -6.688 -37.094 -4.504 1 94 70 ALA B CA 1
ATOM 2306 C C . ALA B 1 70 ? -7.473 -35.812 -4.727 1 94 70 ALA B C 1
ATOM 2308 O O . ALA B 1 70 ? -8.523 -35.812 -5.371 1 94 70 ALA B O 1
ATOM 2309 N N . TYR B 1 71 ? -6.973 -34.688 -4.23 1 95.31 71 TYR B N 1
ATOM 2310 C CA . TYR B 1 71 ? -7.75 -33.438 -4.215 1 95.31 71 TYR B CA 1
ATOM 2311 C C . TYR B 1 71 ? -7.145 -32.406 -5.16 1 95.31 71 TYR B C 1
ATOM 2313 O O . TYR B 1 71 ? -7.703 -31.328 -5.34 1 95.31 71 TYR B O 1
ATOM 2321 N N . VAL B 1 72 ? -6.047 -32.688 -5.781 1 91.88 72 VAL B N 1
ATOM 2322 C CA . VAL B 1 72 ? -5.27 -31.703 -6.531 1 91.88 72 VAL B CA 1
ATOM 2323 C C . VAL B 1 72 ? -6.148 -31.062 -7.598 1 91.88 72 VAL B C 1
ATOM 2325 O O . VAL B 1 72 ? -6.051 -29.859 -7.844 1 91.88 72 VAL B O 1
ATOM 2328 N N . ASN B 1 73 ? -7 -31.828 -8.18 1 95.25 73 ASN B N 1
ATOM 2329 C CA . ASN B 1 73 ? -7.867 -31.312 -9.234 1 95.25 73 ASN B CA 1
ATOM 2330 C C . ASN B 1 73 ? -9.008 -30.469 -8.648 1 95.25 73 ASN B C 1
ATOM 2332 O O . ASN B 1 73 ? -9.719 -29.797 -9.391 1 95.25 73 ASN B O 1
ATOM 2336 N N . GLN B 1 74 ? -9.141 -30.453 -7.371 1 97.5 74 GLN B N 1
ATOM 2337 C CA . GLN B 1 74 ? -10.203 -29.719 -6.695 1 97.5 74 GLN B CA 1
ATOM 2338 C C . GLN B 1 74 ? -9.664 -28.469 -6.016 1 97.5 74 GLN B C 1
ATOM 2340 O O . GLN B 1 74 ? -10.383 -27.797 -5.27 1 97.5 74 GLN B O 1
ATOM 2345 N N . ILE B 1 75 ? -8.43 -28.203 -6.254 1 97.94 75 ILE B N 1
ATOM 2346 C CA . ILE B 1 75 ? -7.797 -27.031 -5.648 1 97.94 75 ILE B CA 1
ATOM 2347 C C . ILE B 1 75 ? -7.309 -26.078 -6.738 1 97.94 75 ILE B C 1
ATOM 2349 O O . ILE B 1 75 ? -6.699 -26.516 -7.719 1 97.94 75 ILE B O 1
ATOM 2353 N N . ARG B 1 76 ? -7.641 -24.828 -6.66 1 97.94 76 ARG B N 1
ATOM 2354 C CA . ARG B 1 76 ? -7.086 -23.75 -7.48 1 97.94 76 ARG B CA 1
ATOM 2355 C C . ARG B 1 76 ? -6.367 -22.719 -6.621 1 97.94 76 ARG B C 1
ATOM 2357 O O . ARG B 1 76 ? -6.852 -22.359 -5.547 1 97.94 76 ARG B O 1
ATOM 2364 N N . VAL B 1 77 ? -5.246 -22.281 -7.059 1 98 77 VAL B N 1
ATOM 2365 C CA . VAL B 1 77 ? -4.516 -21.234 -6.363 1 98 77 VAL B CA 1
ATOM 2366 C C . VAL B 1 77 ? -4.32 -20.031 -7.289 1 98 77 VAL B C 1
ATOM 2368 O O . VAL B 1 77 ? -3.844 -20.188 -8.414 1 98 77 VAL B O 1
ATOM 2371 N N . ASN B 1 78 ? -4.754 -18.891 -6.891 1 98 78 ASN B N 1
ATOM 2372 C CA . ASN B 1 78 ? -4.473 -17.625 -7.543 1 98 78 ASN B CA 1
ATOM 2373 C C . ASN B 1 78 ? -3.396 -16.828 -6.801 1 98 78 ASN B C 1
ATOM 2375 O O . ASN B 1 78 ? -3.533 -16.562 -5.605 1 98 78 ASN B O 1
ATOM 2379 N N . TYR B 1 79 ? -2.344 -16.5 -7.477 1 98.38 79 TYR B N 1
ATOM 2380 C CA . TYR B 1 79 ? -1.271 -15.695 -6.914 1 98.38 79 TYR B CA 1
ATOM 2381 C C . TYR B 1 79 ? -1.427 -14.227 -7.309 1 98.38 79 TYR B C 1
ATOM 2383 O O . TYR B 1 79 ? -1.447 -13.898 -8.5 1 98.38 79 TYR B O 1
ATOM 2391 N N . HIS B 1 80 ? -1.653 -13.398 -6.375 1 98.38 80 HIS B N 1
ATOM 2392 C CA . HIS B 1 80 ? -1.715 -11.953 -6.551 1 98.38 80 HIS B CA 1
ATOM 2393 C C . HIS B 1 80 ? -0.446 -11.281 -6.031 1 98.38 80 HIS B C 1
ATOM 2395 O O . HIS B 1 80 ? 0.101 -11.688 -5.004 1 98.38 80 HIS B O 1
ATOM 2401 N N . ILE B 1 81 ? 0.031 -10.273 -6.785 1 98.56 81 ILE B N 1
ATOM 2402 C CA . ILE B 1 81 ? 1.22 -9.547 -6.359 1 98.56 81 ILE B CA 1
ATOM 2403 C C . ILE B 1 81 ? 0.818 -8.164 -5.844 1 98.56 81 ILE B C 1
ATOM 2405 O O . ILE B 1 81 ? 0.224 -7.367 -6.574 1 98.56 81 ILE B O 1
ATOM 2409 N N . MET B 1 82 ? 1.086 -7.918 -4.602 1 97.69 82 MET B N 1
ATOM 2410 C CA . MET B 1 82 ? 0.813 -6.645 -3.939 1 97.69 82 MET B CA 1
ATOM 2411 C C . MET B 1 82 ? 2.098 -6.027 -3.393 1 97.69 82 MET B C 1
ATOM 2413 O O . MET B 1 82 ? 2.539 -6.375 -2.297 1 97.69 82 MET B O 1
ATOM 2417 N N . PRO B 1 83 ? 2.645 -5.062 -4.094 1 97.5 83 PRO B N 1
ATOM 2418 C CA . PRO B 1 83 ? 3.832 -4.387 -3.568 1 97.5 83 PRO B CA 1
ATOM 2419 C C . PRO B 1 83 ? 3.531 -3.543 -2.332 1 97.5 83 PRO B C 1
ATOM 2421 O O . PRO B 1 83 ? 2.562 -2.777 -2.322 1 97.5 83 PRO B O 1
ATOM 2424 N N . LEU B 1 84 ? 4.316 -3.74 -1.288 1 96.38 84 LEU B N 1
ATOM 2425 C CA . LEU B 1 84 ? 4.18 -2.941 -0.074 1 96.38 84 LEU B CA 1
ATOM 2426 C C . LEU B 1 84 ? 5.066 -1.701 -0.14 1 96.38 84 LEU B C 1
ATOM 2428 O O . LEU B 1 84 ? 6.18 -1.755 -0.665 1 96.38 84 LEU B O 1
ATOM 2432 N N . PRO B 1 85 ? 4.621 -0.59 0.429 1 95.31 85 PRO B N 1
ATOM 2433 C CA . PRO B 1 85 ? 5.34 0.673 0.242 1 95.31 85 PRO B CA 1
ATOM 2434 C C . PRO B 1 85 ? 6.684 0.7 0.967 1 95.31 85 PRO B C 1
ATOM 2436 O O . PRO B 1 85 ? 7.531 1.546 0.67 1 95.31 85 PRO B O 1
ATOM 2439 N N . TYR B 1 86 ? 6.902 -0.186 1.955 1 93.5 86 TYR B N 1
ATOM 2440 C CA . TYR B 1 86 ? 8.156 -0.208 2.699 1 93.5 86 TYR B CA 1
ATOM 2441 C C . TYR B 1 86 ? 9.117 -1.238 2.117 1 93.5 86 TYR B C 1
ATOM 2443 O O . TYR B 1 86 ? 10.219 -1.435 2.641 1 93.5 86 TYR B O 1
ATOM 2451 N N . HIS B 1 87 ? 8.672 -1.88 1.02 1 92.75 87 HIS B N 1
ATOM 2452 C CA . HIS B 1 87 ? 9.531 -2.736 0.216 1 92.75 87 HIS B CA 1
ATOM 2453 C C . HIS B 1 87 ? 9.898 -2.064 -1.103 1 92.75 87 HIS B C 1
ATOM 2455 O O . HIS B 1 87 ? 9.156 -2.158 -2.082 1 92.75 87 HIS B O 1
ATOM 2461 N N . TYR B 1 88 ? 10.992 -1.405 -1.19 1 84.31 88 TYR B N 1
ATOM 2462 C CA . TYR B 1 88 ? 11.367 -0.358 -2.135 1 84.31 88 TYR B CA 1
ATOM 2463 C C . TYR B 1 88 ? 11.359 -0.885 -3.564 1 84.31 88 TYR B C 1
ATOM 2465 O O . TYR B 1 88 ? 10.984 -0.165 -4.496 1 84.31 88 TYR B O 1
ATOM 2473 N N . ASN B 1 89 ? 11.672 -2.17 -3.852 1 92.38 89 ASN B N 1
ATOM 2474 C CA . ASN B 1 89 ? 11.742 -2.654 -5.227 1 92.38 89 ASN B CA 1
ATOM 2475 C C . ASN B 1 89 ? 10.547 -3.529 -5.578 1 92.38 89 ASN B C 1
ATOM 2477 O O . ASN B 1 89 ? 10.477 -4.078 -6.68 1 92.38 89 ASN B O 1
ATOM 2481 N N . ALA B 1 90 ? 9.648 -3.486 -4.645 1 96.5 90 ALA B N 1
ATOM 2482 C CA . ALA B 1 90 ? 8.523 -4.406 -4.801 1 96.5 90 ALA B CA 1
ATOM 2483 C C . ALA B 1 90 ? 7.652 -4.016 -5.992 1 96.5 90 ALA B C 1
ATOM 2485 O O . ALA B 1 90 ? 7.18 -4.879 -6.734 1 96.5 90 ALA B O 1
ATOM 2486 N N . PHE B 1 91 ? 7.43 -2.701 -6.172 1 96.38 91 PHE B N 1
ATOM 2487 C CA . PHE B 1 91 ? 6.527 -2.246 -7.227 1 96.38 91 PHE B CA 1
ATOM 2488 C C . PHE B 1 91 ? 7.094 -2.574 -8.602 1 96.38 91 PHE B C 1
ATOM 2490 O O . PHE B 1 91 ? 6.352 -2.977 -9.5 1 96.38 91 PHE B O 1
ATOM 2497 N N . TYR B 1 92 ? 8.367 -2.414 -8.797 1 96.06 92 TYR B N 1
ATOM 2498 C CA . TYR B 1 92 ? 8.984 -2.705 -10.078 1 96.06 92 TYR B CA 1
ATOM 2499 C C . TYR B 1 92 ? 8.859 -4.184 -10.422 1 96.06 92 TYR B C 1
ATOM 2501 O O . TYR B 1 92 ? 8.602 -4.543 -11.578 1 96.06 92 TYR B O 1
ATOM 2509 N N . LEU B 1 93 ? 9.086 -4.973 -9.438 1 97.94 93 LEU B N 1
ATOM 2510 C CA . LEU B 1 93 ? 8.938 -6.406 -9.656 1 97.94 93 LEU B CA 1
ATOM 2511 C C . LEU B 1 93 ? 7.496 -6.762 -10 1 97.94 93 LEU B C 1
ATOM 2513 O O . LEU B 1 93 ? 7.25 -7.637 -10.836 1 97.94 93 LEU B O 1
ATOM 2517 N N . ALA B 1 94 ? 6.531 -6.074 -9.367 1 98.31 94 ALA B N 1
ATOM 2518 C CA . ALA B 1 94 ? 5.117 -6.285 -9.664 1 98.31 94 ALA B CA 1
ATOM 2519 C C . ALA B 1 94 ? 4.789 -5.887 -11.102 1 98.31 94 ALA B C 1
ATOM 2521 O O . ALA B 1 94 ? 3.98 -6.539 -11.766 1 98.31 94 ALA B O 1
ATOM 2522 N N . GLN B 1 95 ? 5.418 -4.793 -11.57 1 97.44 95 GLN B N 1
ATOM 2523 C CA . GLN B 1 95 ? 5.219 -4.375 -12.953 1 97.44 95 GLN B CA 1
ATOM 2524 C C . GLN B 1 95 ? 5.691 -5.449 -13.922 1 97.44 95 GLN B C 1
ATOM 2526 O O . GLN B 1 95 ? 5.008 -5.75 -14.906 1 97.44 95 GLN B O 1
ATOM 2531 N N . VAL B 1 96 ? 6.836 -5.973 -13.633 1 98.56 96 VAL B N 1
ATOM 2532 C CA . VAL B 1 96 ? 7.398 -6.992 -14.508 1 98.56 96 VAL B CA 1
ATOM 2533 C C . VAL B 1 96 ? 6.527 -8.25 -14.469 1 98.56 96 VAL B C 1
ATOM 2535 O O . VAL B 1 96 ? 6.344 -8.914 -15.492 1 98.56 96 VAL B O 1
ATOM 2538 N N . PHE B 1 97 ? 6.008 -8.594 -13.312 1 98.69 97 PHE B N 1
ATOM 2539 C CA . PHE B 1 97 ? 5.051 -9.688 -13.195 1 98.69 97 PHE B CA 1
ATOM 2540 C C . PHE B 1 97 ? 3.912 -9.516 -14.195 1 98.69 97 PHE B C 1
ATOM 2542 O O . PHE B 1 97 ? 3.549 -10.461 -14.898 1 98.69 97 PHE B O 1
ATOM 2549 N N . LYS B 1 98 ? 3.31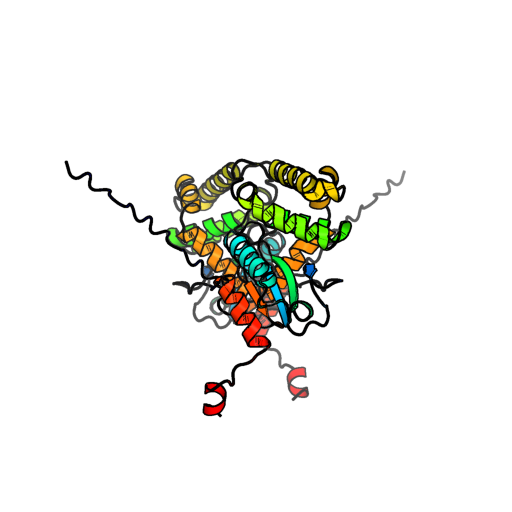6 -8.266 -14.242 1 97.62 98 LYS B N 1
ATOM 2550 C CA . LYS B 1 98 ? 2.229 -7.98 -15.172 1 97.62 98 LYS B CA 1
ATOM 2551 C C . LYS B 1 98 ? 2.674 -8.18 -16.625 1 97.62 98 LYS B C 1
ATOM 2553 O O . LYS B 1 98 ? 1.933 -8.734 -17.438 1 97.62 98 LYS B O 1
ATOM 2558 N N . TYR B 1 99 ? 3.867 -7.75 -16.938 1 98.19 99 TYR B N 1
ATOM 2559 C CA . TYR B 1 99 ? 4.414 -7.891 -18.281 1 98.19 99 TYR B CA 1
ATOM 2560 C C . TYR B 1 99 ? 4.566 -9.359 -18.656 1 98.19 99 TYR B C 1
ATOM 2562 O O . TYR B 1 99 ? 4.098 -9.789 -19.719 1 98.19 99 TYR B O 1
ATOM 2570 N N . VAL B 1 100 ? 5.223 -10.125 -17.797 1 98.5 100 VAL B N 1
ATOM 2571 C CA . VAL B 1 100 ? 5.496 -11.531 -18.094 1 98.5 100 VAL B CA 1
ATOM 2572 C C . VAL B 1 100 ? 4.18 -12.289 -18.266 1 98.5 100 VAL B C 1
ATOM 2574 O O . VAL B 1 100 ? 4.031 -13.078 -19.203 1 98.5 100 VAL B O 1
ATOM 2577 N N . LEU B 1 101 ? 3.238 -12.016 -17.375 1 97.81 101 LEU B N 1
ATOM 2578 C CA . LEU B 1 101 ? 1.939 -12.68 -17.469 1 97.81 101 LEU B CA 1
ATOM 2579 C C . LEU B 1 101 ? 1.246 -12.352 -18.781 1 97.81 101 LEU B C 1
ATOM 2581 O O . LEU B 1 101 ? 0.677 -13.234 -19.422 1 97.81 101 LEU B O 1
ATOM 2585 N N . ASP B 1 102 ? 1.346 -11.117 -19.156 1 96.44 102 ASP B N 1
ATOM 2586 C CA . ASP B 1 102 ? 0.668 -10.648 -20.359 1 96.44 102 ASP B CA 1
ATOM 2587 C C . ASP B 1 102 ? 1.301 -11.242 -21.609 1 96.44 102 ASP B C 1
ATOM 2589 O O . ASP B 1 102 ? 0.593 -11.695 -22.516 1 96.44 102 ASP B O 1
ATOM 2593 N N . VAL B 1 103 ? 2.637 -11.344 -21.656 1 97.06 103 VAL B N 1
ATOM 2594 C CA . VAL B 1 103 ? 3.322 -11.594 -22.922 1 97.06 103 VAL B CA 1
ATOM 2595 C C . VAL B 1 103 ? 3.752 -13.055 -23 1 97.06 103 VAL B C 1
ATOM 2597 O O . VAL B 1 103 ? 3.865 -13.625 -24.078 1 97.06 103 VAL B O 1
ATOM 2600 N N . LYS B 1 104 ? 3.984 -13.641 -21.781 1 97.88 104 LYS B N 1
ATOM 2601 C CA . LYS B 1 104 ? 4.566 -14.977 -21.828 1 97.88 104 LYS B CA 1
ATOM 2602 C C . LYS B 1 104 ? 3.664 -15.992 -21.141 1 97.88 104 LYS B C 1
ATOM 2604 O O . LYS B 1 104 ? 3.93 -17.203 -21.188 1 97.88 104 LYS B O 1
ATOM 2609 N N . GLY B 1 105 ? 2.609 -15.555 -20.438 1 97.19 105 GLY B N 1
ATOM 2610 C CA . GLY B 1 105 ? 1.594 -16.469 -19.938 1 97.19 105 GLY B CA 1
ATOM 2611 C C . GLY B 1 105 ? 1.873 -16.938 -18.516 1 97.19 105 GLY B C 1
ATOM 2612 O O . GLY B 1 105 ? 2.842 -16.516 -17.891 1 97.19 105 GLY B O 1
ATOM 2613 N N . ALA B 1 106 ? 1.007 -17.844 -18.047 1 97.5 106 ALA B N 1
ATOM 2614 C CA . ALA B 1 106 ? 0.943 -18.25 -16.641 1 97.5 106 ALA B CA 1
ATOM 2615 C C . ALA B 1 106 ? 2.18 -19.047 -16.25 1 97.5 106 ALA B C 1
ATOM 2617 O O . ALA B 1 106 ? 2.76 -18.828 -15.188 1 97.5 106 ALA B O 1
ATOM 2618 N N . GLU B 1 107 ? 2.584 -19.938 -17.109 1 97.44 107 GLU B N 1
ATOM 2619 C CA . GLU B 1 107 ? 3.715 -20.797 -16.766 1 97.44 107 GLU B CA 1
ATOM 2620 C C . GLU B 1 107 ? 4.992 -19.984 -16.594 1 97.44 107 GLU B C 1
ATOM 2622 O O . GLU B 1 107 ? 5.715 -20.141 -15.609 1 97.44 107 GLU B O 1
ATOM 2627 N N . ALA B 1 108 ? 5.238 -19.094 -17.531 1 98.38 108 ALA B N 1
ATOM 2628 C CA . ALA B 1 108 ? 6.406 -18.219 -17.438 1 98.38 108 ALA B CA 1
ATOM 2629 C C . ALA B 1 108 ? 6.348 -17.359 -16.188 1 98.38 108 ALA B C 1
ATOM 2631 O O . ALA B 1 108 ? 7.375 -17.062 -15.578 1 98.38 108 ALA B O 1
ATOM 2632 N N . THR B 1 109 ? 5.172 -16.953 -15.867 1 98.5 109 THR B N 1
ATOM 2633 C CA . THR B 1 109 ? 4.98 -16.094 -14.703 1 98.5 109 THR B CA 1
ATOM 2634 C C . THR B 1 109 ? 5.34 -16.828 -13.414 1 98.5 109 THR B C 1
ATOM 2636 O O . THR B 1 109 ? 5.953 -16.25 -12.516 1 98.5 109 THR B O 1
ATOM 2639 N N . LEU B 1 110 ? 4.957 -18.047 -13.312 1 97.5 110 LEU B N 1
ATOM 2640 C CA . LEU B 1 110 ? 5.312 -18.828 -12.125 1 97.5 110 LEU B CA 1
ATOM 2641 C C . LEU B 1 110 ? 6.82 -19 -12.031 1 97.5 110 LEU B C 1
ATOM 2643 O O . LEU B 1 110 ? 7.387 -18.984 -10.938 1 97.5 110 LEU B O 1
ATOM 2647 N N . VAL B 1 111 ? 7.484 -19.219 -13.195 1 98.06 111 VAL B N 1
ATOM 2648 C CA . VAL B 1 111 ? 8.945 -19.297 -13.211 1 98.06 111 VAL B CA 1
ATOM 2649 C C . VAL B 1 111 ? 9.539 -18 -12.695 1 98.06 111 VAL B C 1
ATOM 2651 O O . VAL B 1 111 ? 10.461 -18 -11.883 1 98.06 111 VAL B O 1
ATOM 2654 N N . TYR B 1 112 ? 9 -16.906 -13.172 1 98.62 112 TYR B N 1
ATOM 2655 C CA . TYR B 1 112 ? 9.438 -15.578 -12.727 1 98.62 112 TYR B CA 1
ATOM 2656 C C . TYR B 1 112 ? 9.312 -15.438 -11.219 1 98.62 112 TYR B C 1
ATOM 2658 O O . TYR B 1 112 ? 10.266 -15.055 -10.539 1 98.62 112 TYR B O 1
ATOM 2666 N N . VAL B 1 113 ? 8.133 -15.781 -10.656 1 98.62 113 VAL B N 1
ATOM 2667 C CA . VAL B 1 113 ? 7.867 -15.664 -9.227 1 98.62 113 VAL B CA 1
ATOM 2668 C C . VAL B 1 113 ? 8.844 -16.547 -8.453 1 98.62 113 VAL B C 1
ATOM 2670 O O . VAL B 1 113 ? 9.469 -16.094 -7.488 1 98.62 113 VAL B O 1
ATOM 2673 N N . ASP B 1 114 ? 9.039 -17.766 -8.93 1 98 114 ASP B N 1
ATOM 2674 C CA . ASP B 1 114 ? 9.945 -18.703 -8.281 1 98 114 ASP B CA 1
ATOM 2675 C C . ASP B 1 114 ? 11.367 -18.141 -8.234 1 98 114 ASP B C 1
ATOM 2677 O O . ASP B 1 114 ? 12.016 -18.172 -7.184 1 98 114 ASP B O 1
ATOM 2681 N N . GLN B 1 115 ? 11.797 -17.641 -9.32 1 98.5 115 GLN B N 1
ATOM 2682 C CA . GLN B 1 115 ? 13.172 -17.188 -9.43 1 98.5 115 GLN B CA 1
ATOM 2683 C C . GLN B 1 115 ? 13.391 -15.906 -8.633 1 98.5 115 GLN B C 1
ATOM 2685 O O . GLN B 1 115 ? 14.445 -15.727 -8.008 1 98.5 115 GLN B O 1
ATOM 2690 N N . ILE B 1 116 ? 12.43 -14.992 -8.633 1 98.31 116 ILE B N 1
ATOM 2691 C CA . ILE B 1 116 ? 12.547 -13.781 -7.824 1 98.31 116 ILE B CA 1
ATOM 2692 C C . ILE B 1 116 ? 12.633 -14.148 -6.348 1 98.31 116 ILE B C 1
ATOM 2694 O O . ILE B 1 116 ? 13.492 -13.641 -5.621 1 98.31 116 ILE B O 1
ATOM 2698 N N . PHE B 1 117 ? 11.742 -15.047 -5.906 1 98.06 117 PHE B N 1
ATOM 2699 C CA . PHE B 1 117 ? 11.758 -15.469 -4.512 1 98.06 117 PHE B CA 1
ATOM 2700 C C . PHE B 1 117 ? 13.062 -16.172 -4.168 1 98.06 117 PHE B C 1
ATOM 2702 O O . PHE B 1 117 ? 13.633 -15.938 -3.1 1 98.06 117 PHE B O 1
ATOM 2709 N N . GLU B 1 118 ? 13.555 -17 -5.074 1 97.19 118 GLU B N 1
ATOM 2710 C CA . GLU B 1 118 ? 14.812 -17.703 -4.844 1 97.19 118 GLU B CA 1
ATOM 2711 C C . GLU B 1 118 ? 15.977 -16.734 -4.707 1 97.19 118 GLU B C 1
ATOM 2713 O O . GLU B 1 118 ? 16.953 -17 -3.998 1 97.19 118 GLU B O 1
ATOM 2718 N N . ASN B 1 119 ? 15.945 -15.633 -5.387 1 96.94 119 ASN B N 1
ATOM 2719 C CA . ASN B 1 119 ? 17.016 -14.648 -5.398 1 96.94 119 ASN B CA 1
ATOM 2720 C C . ASN B 1 119 ? 16.609 -13.352 -4.715 1 96.94 119 ASN B C 1
ATOM 2722 O O . ASN B 1 119 ? 17.094 -12.273 -5.062 1 96.94 119 ASN B O 1
ATOM 2726 N N . GLN B 1 120 ? 15.688 -13.398 -3.773 1 95.94 120 GLN B N 1
ATOM 2727 C CA . GLN B 1 120 ? 15.023 -12.266 -3.148 1 95.94 120 GLN B CA 1
ATOM 2728 C C . GLN B 1 120 ? 16.047 -11.297 -2.547 1 95.94 120 GLN B C 1
ATOM 2730 O O . GLN B 1 120 ? 15.867 -10.078 -2.633 1 95.94 120 GLN B O 1
ATOM 2735 N N . PRO B 1 121 ? 17.172 -11.727 -1.957 1 93.62 121 PRO B N 1
ATOM 2736 C CA . PRO B 1 121 ? 18.125 -10.797 -1.352 1 93.62 121 PRO B CA 1
ATOM 2737 C C . PRO B 1 121 ? 18.703 -9.805 -2.361 1 93.62 121 PRO B C 1
ATOM 2739 O O . PRO B 1 121 ? 19.125 -8.703 -1.985 1 93.62 121 PRO B O 1
ATOM 2742 N N . ASP B 1 122 ? 18.703 -10.141 -3.652 1 92.31 122 ASP B N 1
ATOM 2743 C CA . ASP B 1 122 ? 19.219 -9.258 -4.691 1 92.31 122 ASP B CA 1
ATOM 2744 C C . ASP B 1 122 ? 18.375 -7.992 -4.812 1 92.31 122 ASP B C 1
ATOM 2746 O O . ASP B 1 122 ? 18.844 -6.965 -5.309 1 92.31 122 ASP B O 1
ATOM 2750 N N . TYR B 1 123 ? 17.172 -8.07 -4.324 1 92.25 123 TYR B N 1
ATOM 2751 C CA . TYR B 1 123 ? 16.234 -6.992 -4.586 1 92.25 123 TYR B CA 1
ATOM 2752 C C . TYR B 1 123 ? 15.883 -6.246 -3.305 1 92.25 123 TYR B C 1
ATOM 2754 O O . TYR B 1 123 ? 15.391 -5.117 -3.348 1 92.25 123 TYR B O 1
ATOM 2762 N N . TYR B 1 124 ? 16.047 -6.816 -2.211 1 80.69 124 TYR B N 1
ATOM 2763 C CA . TYR B 1 124 ? 15.758 -6.219 -0.912 1 80.69 124 TYR B CA 1
ATOM 2764 C C . TYR B 1 124 ? 16.875 -5.273 -0.481 1 80.69 124 TYR B C 1
ATOM 2766 O O . TYR B 1 124 ? 16.609 -4.199 0.059 1 80.69 124 TYR B O 1
ATOM 2774 N N . ASN B 1 125 ? 18.062 -5.543 -0.711 1 67.06 125 ASN B N 1
ATOM 2775 C CA . ASN B 1 125 ? 19.25 -4.871 -0.2 1 67.06 125 ASN B CA 1
ATOM 2776 C C . ASN B 1 125 ? 19.859 -3.936 -1.242 1 67.06 125 ASN B C 1
ATOM 2778 O O . ASN B 1 125 ? 21.062 -3.697 -1.239 1 67.06 125 ASN B O 1
ATOM 2782 N N . ALA B 1 126 ? 19.203 -3.293 -1.956 1 70.94 126 ALA B N 1
ATOM 2783 C CA . ALA B 1 126 ? 19.781 -2.549 -3.076 1 70.94 126 ALA B CA 1
ATOM 2784 C C . ALA B 1 126 ? 19.875 -1.061 -2.75 1 70.94 126 ALA B C 1
ATOM 2786 O O . ALA B 1 126 ? 19.625 -0.212 -3.609 1 70.94 126 ALA B O 1
ATOM 2787 N N . LEU B 1 127 ? 20.391 -0.723 -1.615 1 74.88 127 LEU B N 1
ATOM 2788 C CA . LEU B 1 127 ? 20.375 0.647 -1.113 1 74.88 127 LEU B CA 1
ATOM 2789 C C . LEU B 1 127 ? 21.375 1.51 -1.874 1 74.88 127 LEU B C 1
ATOM 2791 O O . LEU B 1 127 ? 21.25 2.736 -1.9 1 74.88 127 LEU B O 1
ATOM 2795 N N . ASN B 1 128 ? 22.344 0.897 -2.496 1 85.81 128 ASN B N 1
ATOM 2796 C CA . ASN B 1 128 ? 23.406 1.655 -3.148 1 85.81 128 ASN B CA 1
ATOM 2797 C C . ASN B 1 128 ? 23.188 1.731 -4.656 1 85.81 128 ASN B C 1
ATOM 2799 O O . ASN B 1 128 ? 24.031 2.266 -5.379 1 85.81 128 ASN B O 1
ATOM 2803 N N . LEU B 1 129 ? 22.141 1.257 -5.152 1 89.5 129 LEU B N 1
ATOM 2804 C CA . LEU B 1 129 ? 21.812 1.336 -6.57 1 89.5 129 LEU B CA 1
ATOM 2805 C C . LEU B 1 129 ? 20.797 2.449 -6.836 1 89.5 129 LEU B C 1
ATOM 2807 O O . LEU B 1 129 ? 19.891 2.658 -6.043 1 89.5 129 LEU B O 1
ATOM 2811 N N . THR B 1 130 ? 21.016 3.123 -7.945 1 90.38 130 THR B N 1
ATOM 2812 C CA . THR B 1 130 ? 20.016 4.066 -8.406 1 90.38 130 THR B CA 1
ATOM 2813 C C . THR B 1 130 ? 18.797 3.326 -8.977 1 90.38 130 THR B C 1
ATOM 2815 O O . THR B 1 130 ? 18.875 2.123 -9.234 1 90.38 130 THR B O 1
ATOM 2818 N N . THR B 1 131 ? 17.734 4.086 -9.125 1 89.19 131 THR B N 1
ATOM 2819 C CA . THR B 1 131 ? 16.547 3.486 -9.727 1 89.19 131 THR B CA 1
ATOM 2820 C C . THR B 1 131 ? 16.859 2.926 -11.109 1 89.19 131 THR B C 1
ATOM 2822 O O . THR B 1 131 ? 16.422 1.832 -11.461 1 89.19 131 THR B O 1
ATOM 2825 N N . THR B 1 132 ? 17.656 3.635 -11.859 1 90.69 132 THR B N 1
ATOM 2826 C CA . THR B 1 132 ? 18.047 3.188 -13.188 1 90.69 132 THR B CA 1
ATOM 2827 C C . THR B 1 132 ? 18.844 1.886 -13.109 1 90.69 132 THR B C 1
ATOM 2829 O O . THR B 1 132 ? 18.641 0.981 -13.922 1 90.69 132 THR B O 1
ATOM 2832 N N . GLN B 1 133 ? 19.672 1.833 -12.148 1 93.06 133 GLN B N 1
ATOM 2833 C CA . GLN B 1 133 ? 20.469 0.626 -11.961 1 93.06 133 GLN B CA 1
ATOM 2834 C C . GLN B 1 133 ? 19.594 -0.542 -11.5 1 93.06 133 GLN B C 1
ATOM 2836 O O . GLN B 1 133 ? 19.844 -1.69 -11.875 1 93.06 133 GLN B O 1
ATOM 2841 N N . ILE B 1 134 ? 18.625 -0.257 -10.711 1 93.44 134 ILE B N 1
ATOM 2842 C CA . ILE B 1 134 ? 17.703 -1.279 -10.242 1 93.44 134 ILE B CA 1
ATOM 2843 C C . ILE B 1 134 ? 16.891 -1.813 -11.422 1 93.44 134 ILE B C 1
ATOM 2845 O O . ILE B 1 134 ? 16.703 -3.025 -11.555 1 93.44 134 ILE B O 1
ATOM 2849 N N . TYR B 1 135 ? 16.406 -0.911 -12.273 1 94.5 135 TYR B N 1
ATOM 2850 C CA . TYR B 1 135 ? 15.703 -1.328 -13.484 1 94.5 135 TYR B CA 1
ATOM 2851 C C . TYR B 1 135 ? 16.547 -2.291 -14.305 1 94.5 135 TYR B C 1
ATOM 2853 O O . TYR B 1 135 ? 16.078 -3.344 -14.734 1 94.5 135 TYR B O 1
ATOM 2861 N N . GLN B 1 136 ? 17.797 -1.915 -14.453 1 96.38 136 GLN B N 1
ATOM 2862 C CA . GLN B 1 136 ? 18.703 -2.732 -15.258 1 96.38 136 GLN B CA 1
ATOM 2863 C C . GLN B 1 136 ? 18.938 -4.09 -14.602 1 96.38 136 GLN B C 1
ATOM 2865 O O . GLN B 1 136 ? 18.953 -5.117 -15.281 1 96.38 136 GLN B O 1
ATOM 2870 N N . LEU B 1 137 ? 19.125 -4.059 -13.305 1 96.81 137 LEU B N 1
ATOM 2871 C CA . LEU B 1 137 ? 19.328 -5.297 -12.562 1 96.81 137 LEU B CA 1
ATOM 2872 C C . LEU B 1 137 ? 18.141 -6.234 -12.734 1 96.81 137 LEU B C 1
ATOM 2874 O O . LEU B 1 137 ? 18.312 -7.414 -13.047 1 96.81 137 LEU B O 1
ATOM 2878 N N . ILE B 1 138 ? 16.906 -5.719 -12.523 1 97.56 138 ILE B N 1
ATOM 2879 C CA . ILE B 1 138 ? 15.68 -6.512 -12.641 1 97.56 138 ILE B CA 1
ATOM 2880 C C . ILE B 1 138 ? 15.539 -7.027 -14.07 1 97.56 138 ILE B C 1
ATOM 2882 O O . ILE B 1 138 ? 15.203 -8.195 -14.281 1 97.56 138 ILE B O 1
ATOM 2886 N N . ALA B 1 139 ? 15.852 -6.184 -15.031 1 98.19 139 ALA B N 1
ATOM 2887 C CA . ALA B 1 139 ? 15.734 -6.547 -16.438 1 98.19 139 ALA B CA 1
ATOM 2888 C C . ALA B 1 139 ? 16.688 -7.676 -16.797 1 98.19 139 ALA B C 1
ATOM 2890 O O . ALA B 1 139 ? 16.281 -8.68 -17.391 1 98.19 139 ALA B O 1
ATOM 2891 N N . ASP B 1 140 ? 17.922 -7.555 -16.406 1 98.56 140 ASP B N 1
ATOM 2892 C CA . ASP B 1 140 ? 18.938 -8.555 -16.719 1 98.56 140 ASP B CA 1
ATOM 2893 C C . ASP B 1 140 ? 18.641 -9.883 -16.031 1 98.56 140 ASP B C 1
ATOM 2895 O O . ASP B 1 140 ? 18.703 -10.945 -16.672 1 98.56 140 ASP B O 1
ATOM 2899 N N . ASN B 1 141 ? 18.359 -9.82 -14.766 1 98.25 141 ASN B N 1
ATOM 2900 C CA . ASN B 1 141 ? 18.031 -11.039 -14.023 1 98.25 141 ASN B CA 1
ATOM 2901 C C . ASN B 1 141 ? 16.812 -11.742 -14.602 1 98.25 141 ASN B C 1
ATOM 2903 O O . ASN B 1 141 ? 16.828 -12.961 -14.797 1 98.25 141 ASN B O 1
ATOM 2907 N N . THR B 1 142 ? 15.742 -10.969 -14.883 1 98.5 142 THR B N 1
ATOM 2908 C CA . THR B 1 142 ? 14.516 -11.547 -15.414 1 98.5 142 THR B CA 1
ATOM 2909 C C . THR B 1 142 ? 14.758 -12.195 -16.766 1 98.5 142 THR B C 1
ATOM 2911 O O . THR B 1 142 ? 14.25 -13.289 -17.047 1 98.5 142 THR B O 1
ATOM 2914 N N . SER B 1 143 ? 15.508 -11.516 -17.609 1 98.56 143 SER B N 1
ATOM 2915 C CA . SER B 1 143 ? 15.867 -12.102 -18.906 1 98.56 143 SER B CA 1
ATOM 2916 C C . SER B 1 143 ? 16.594 -13.43 -18.719 1 98.56 143 SER B C 1
ATOM 2918 O O . SER B 1 143 ? 16.328 -14.391 -19.453 1 98.56 143 SER B O 1
ATOM 2920 N N . GLN B 1 144 ? 17.484 -13.508 -17.766 1 98.44 144 GLN B N 1
ATOM 2921 C CA . GLN B 1 144 ? 18.203 -14.742 -17.484 1 98.44 144 GLN B CA 1
ATOM 2922 C C . GLN B 1 144 ? 17.266 -15.812 -16.922 1 98.44 144 GLN B C 1
ATOM 2924 O O . GLN B 1 144 ? 17.312 -16.969 -17.344 1 98.44 144 GLN B O 1
ATOM 2929 N N . TYR B 1 145 ? 16.391 -15.398 -15.953 1 98.19 145 TYR B N 1
ATOM 2930 C CA . TYR B 1 145 ? 15.438 -16.328 -15.344 1 98.19 145 TYR B CA 1
ATOM 2931 C C . TYR B 1 145 ? 14.523 -16.938 -16.391 1 98.19 145 TYR B C 1
ATOM 2933 O O . TYR B 1 145 ? 14.156 -18.109 -16.297 1 98.19 145 TYR B O 1
ATOM 2941 N N . LEU B 1 146 ? 14.141 -16.125 -17.422 1 98.38 146 LEU B N 1
ATOM 2942 C CA . LEU B 1 146 ? 13.141 -16.516 -18.406 1 98.38 146 LEU B CA 1
ATOM 2943 C C . LEU B 1 146 ? 13.789 -16.781 -19.766 1 98.38 146 LEU B C 1
ATOM 2945 O O . LEU B 1 146 ? 13.18 -16.516 -20.812 1 98.38 146 LEU B O 1
ATOM 2949 N N . SER B 1 147 ? 15 -17.25 -19.734 1 97.62 147 SER B N 1
ATOM 2950 C CA . SER B 1 147 ? 15.742 -17.484 -20.969 1 97.62 147 SER B CA 1
ATOM 2951 C C . SER B 1 147 ? 14.977 -18.438 -21.891 1 97.62 147 SER B C 1
ATOM 2953 O O . SER B 1 147 ? 14.984 -18.25 -23.109 1 97.62 147 SER B O 1
ATOM 2955 N N . ALA B 1 148 ? 14.25 -19.391 -21.344 1 97.88 148 ALA B N 1
ATOM 2956 C CA . ALA B 1 148 ? 13.5 -20.359 -22.125 1 97.88 148 ALA B CA 1
ATOM 2957 C C . ALA B 1 148 ? 12.32 -19.719 -22.828 1 97.88 148 ALA B C 1
ATOM 2959 O O . ALA B 1 148 ? 11.75 -20.281 -23.766 1 97.88 148 ALA B O 1
ATOM 2960 N N . TYR B 1 149 ? 11.922 -18.562 -22.406 1 97.94 149 TYR B N 1
ATOM 2961 C CA . TYR B 1 149 ? 10.742 -17.891 -22.938 1 97.94 149 TYR B CA 1
ATOM 2962 C C . TYR B 1 149 ? 11.148 -16.734 -23.844 1 97.94 149 TYR B C 1
ATOM 2964 O O . TYR B 1 149 ? 10.297 -15.945 -24.266 1 97.94 149 TYR B O 1
ATOM 2972 N N . ASN B 1 150 ? 12.43 -16.531 -24.125 1 96.31 150 ASN B N 1
ATOM 2973 C CA . ASN B 1 150 ? 12.977 -15.539 -25.047 1 96.31 150 ASN B CA 1
ATOM 2974 C C . ASN B 1 150 ? 12.562 -14.117 -24.656 1 96.31 150 ASN B C 1
ATOM 2976 O O . ASN B 1 150 ? 12.086 -13.352 -25.484 1 96.31 150 ASN B O 1
ATOM 2980 N N . VAL B 1 151 ? 12.625 -13.859 -23.438 1 96.69 151 VAL B N 1
ATOM 2981 C CA . VAL B 1 151 ? 12.414 -12.508 -22.922 1 96.69 151 VAL B CA 1
ATOM 2982 C C . VAL B 1 151 ? 13.742 -11.773 -22.844 1 96.69 151 VAL B C 1
ATOM 2984 O O . VAL B 1 151 ? 14.703 -12.266 -22.234 1 96.69 151 VAL B O 1
ATOM 2987 N N . THR B 1 152 ? 13.836 -10.523 -23.469 1 97.75 152 THR B N 1
ATOM 2988 C CA . THR B 1 152 ? 15.094 -9.781 -23.469 1 97.75 152 THR B CA 1
ATOM 2989 C C . THR B 1 152 ? 15.078 -8.719 -22.359 1 97.75 152 THR B C 1
ATOM 2991 O O . THR B 1 152 ? 14.008 -8.281 -21.938 1 97.75 152 THR B O 1
ATOM 2994 N N . SER B 1 153 ? 16.297 -8.375 -22 1 98.19 153 SER B N 1
ATOM 2995 C CA . SER B 1 153 ? 16.438 -7.301 -21.016 1 98.19 153 SER B CA 1
ATOM 2996 C C . SER B 1 153 ? 15.789 -6.008 -21.5 1 98.19 153 SER B C 1
ATOM 2998 O O . SER B 1 153 ? 15.156 -5.293 -20.734 1 98.19 153 SER B O 1
ATOM 3000 N N . GLN B 1 154 ? 15.922 -5.746 -22.766 1 97.88 154 GLN B N 1
ATOM 3001 C CA . GLN B 1 154 ? 15.391 -4.512 -23.328 1 97.88 154 GLN B CA 1
ATOM 3002 C C . GLN B 1 154 ? 13.867 -4.488 -23.266 1 97.88 154 GLN B C 1
ATOM 3004 O O . GLN B 1 154 ? 13.266 -3.451 -22.969 1 97.88 154 GLN B O 1
ATOM 3009 N N . GLU B 1 155 ? 13.25 -5.613 -23.547 1 97 155 GLU B N 1
ATOM 3010 C CA . GLU B 1 155 ? 11.797 -5.695 -23.453 1 97 155 GLU B CA 1
ATOM 3011 C C . GLU B 1 155 ? 11.312 -5.395 -22.047 1 97 155 GLU B C 1
ATOM 3013 O O . GLU B 1 155 ? 10.289 -4.727 -21.859 1 97 155 GLU B O 1
ATOM 3018 N N . ILE B 1 156 ? 12 -5.887 -21.078 1 97.81 156 ILE B N 1
ATOM 3019 C CA . ILE B 1 156 ? 11.648 -5.648 -19.688 1 97.81 156 ILE B CA 1
ATOM 3020 C C . ILE B 1 156 ? 11.867 -4.18 -19.344 1 97.81 156 ILE B C 1
ATOM 3022 O O . ILE B 1 156 ? 11.023 -3.553 -18.688 1 97.81 156 ILE B O 1
ATOM 3026 N N . LEU B 1 157 ? 13 -3.621 -19.75 1 97.44 157 LEU B N 1
ATOM 3027 C CA . LEU B 1 157 ? 13.258 -2.205 -19.516 1 97.44 157 LEU B CA 1
ATOM 3028 C C . LEU B 1 157 ? 12.141 -1.346 -20.094 1 97.44 157 LEU B C 1
ATOM 3030 O O . LEU B 1 157 ? 11.688 -0.397 -19.453 1 97.44 157 LEU B O 1
ATOM 3034 N N . ASP B 1 158 ? 11.68 -1.728 -21.281 1 95.75 158 ASP B N 1
ATOM 3035 C CA . ASP B 1 158 ? 10.609 -0.991 -21.938 1 95.75 158 ASP B CA 1
ATOM 3036 C C . ASP B 1 158 ? 9.297 -1.112 -21.172 1 95.75 158 ASP B C 1
ATOM 3038 O O . ASP B 1 158 ? 8.469 -0.195 -21.188 1 95.75 158 ASP B O 1
ATOM 3042 N N . SER B 1 159 ? 9.125 -2.191 -20.5 1 94.69 159 SER B N 1
ATOM 3043 C CA . SER B 1 159 ? 7.875 -2.441 -19.781 1 94.69 159 SER B CA 1
ATOM 3044 C C . SER B 1 159 ? 7.723 -1.499 -18.594 1 94.69 159 SER B C 1
ATOM 3046 O O . SER B 1 159 ? 6.605 -1.225 -18.156 1 94.69 159 SER B O 1
ATOM 3048 N N . PHE B 1 160 ? 8.812 -0.963 -18.062 1 93.25 160 PHE B N 1
ATOM 3049 C CA . PHE B 1 160 ? 8.75 -0.043 -16.938 1 93.25 160 PHE B CA 1
ATOM 3050 C C . PHE B 1 160 ? 8.102 1.275 -17.344 1 93.25 160 PHE B C 1
ATOM 3052 O O . PHE B 1 160 ? 7.523 1.978 -16.516 1 93.25 160 PHE B O 1
ATOM 3059 N N . ASN B 1 161 ? 8.195 1.596 -18.547 1 89.69 161 ASN B N 1
ATOM 3060 C CA . ASN B 1 161 ? 7.645 2.852 -19.047 1 89.69 161 ASN B CA 1
ATOM 3061 C C . ASN B 1 161 ? 6.289 2.643 -19.719 1 89.69 161 ASN B C 1
ATOM 3063 O O . ASN B 1 161 ? 5.727 3.574 -20.297 1 89.69 161 ASN B O 1
ATOM 3067 N N . ASP B 1 162 ? 5.871 1.437 -19.672 1 89.62 162 ASP B N 1
ATOM 3068 C CA . ASP B 1 162 ? 4.578 1.099 -20.266 1 89.62 162 ASP B CA 1
ATOM 3069 C C . ASP B 1 162 ? 3.447 1.286 -19.25 1 89.62 162 ASP B C 1
ATOM 3071 O O . ASP B 1 162 ? 3.43 0.641 -18.203 1 89.62 162 ASP B O 1
ATOM 3075 N N . TYR B 1 163 ? 2.482 2.057 -19.641 1 87.31 163 TYR B N 1
ATOM 3076 C CA . TYR B 1 163 ? 1.396 2.43 -18.734 1 87.31 163 TYR B CA 1
ATOM 3077 C C . TYR B 1 163 ? 0.531 1.221 -18.406 1 87.31 163 TYR B C 1
ATOM 3079 O O . TYR B 1 163 ? -0.019 1.134 -17.297 1 87.31 163 TYR B O 1
ATOM 3087 N N . ASP B 1 164 ? 0.481 0.275 -19.297 1 89.56 164 ASP B N 1
ATOM 3088 C CA . ASP B 1 164 ? -0.348 -0.899 -19.047 1 89.56 164 ASP B CA 1
ATOM 3089 C C . ASP B 1 164 ? 0.188 -1.703 -17.859 1 89.56 164 ASP B C 1
ATOM 3091 O O . ASP B 1 164 ? -0.581 -2.145 -17 1 89.56 164 ASP B O 1
ATOM 3095 N N . TYR B 1 165 ? 1.478 -1.847 -17.812 1 94.38 165 TYR B N 1
ATOM 3096 C CA . TYR B 1 165 ? 2.041 -2.678 -16.766 1 94.38 165 TYR B CA 1
ATOM 3097 C C . TYR B 1 165 ? 2.18 -1.892 -15.461 1 94.38 165 TYR B C 1
ATOM 3099 O O . TYR B 1 165 ? 1.979 -2.438 -14.375 1 94.38 165 TYR B O 1
ATOM 3107 N N . ASN B 1 166 ? 2.51 -0.609 -15.617 1 92.88 166 ASN B N 1
ATOM 3108 C CA . ASN B 1 166 ? 2.461 0.265 -14.453 1 92.88 166 ASN B CA 1
ATOM 3109 C C . ASN B 1 166 ? 1.052 0.344 -13.875 1 92.88 166 ASN B C 1
ATOM 3111 O O . ASN B 1 166 ? 0.848 0.069 -12.688 1 92.88 166 ASN B O 1
ATOM 3115 N N . GLY B 1 167 ? 0.096 0.634 -14.766 1 91.88 167 GLY B N 1
ATOM 3116 C CA . GLY B 1 167 ? -1.295 0.691 -14.352 1 91.88 167 GLY B CA 1
ATOM 3117 C C . GLY B 1 167 ? -1.813 -0.631 -13.812 1 91.88 167 GLY B C 1
ATOM 3118 O O . GLY B 1 167 ? -2.592 -0.658 -12.859 1 91.88 167 GLY B O 1
ATOM 3119 N N . GLY B 1 168 ? -1.406 -1.742 -14.398 1 93.56 168 GLY B N 1
ATOM 3120 C CA . GLY B 1 168 ? -1.8 -3.059 -13.922 1 93.56 168 GLY B CA 1
ATOM 3121 C C . GLY B 1 168 ? -1.311 -3.359 -12.523 1 93.56 168 GLY B C 1
ATOM 3122 O O . GLY B 1 168 ? -2.053 -3.902 -11.703 1 93.56 168 GLY B O 1
ATOM 3123 N N . ALA B 1 169 ? -0.039 -3.025 -12.281 1 95.38 169 ALA B N 1
ATOM 3124 C CA . ALA B 1 169 ? 0.512 -3.232 -10.945 1 95.38 169 ALA B CA 1
ATOM 3125 C C . ALA B 1 169 ? -0.199 -2.357 -9.922 1 95.38 169 ALA B C 1
ATOM 3127 O O . ALA B 1 169 ? -0.467 -2.799 -8.797 1 95.38 169 ALA B O 1
ATOM 3128 N N . ARG B 1 170 ? -0.506 -1.104 -10.305 1 94.12 170 ARG B N 1
ATOM 3129 C CA . ARG B 1 170 ? -1.277 -0.229 -9.43 1 94.12 170 ARG B CA 1
ATOM 3130 C C . ARG B 1 170 ? -2.654 -0.818 -9.133 1 94.12 170 ARG B C 1
ATOM 3132 O O . ARG B 1 170 ? -3.119 -0.788 -7.996 1 94.12 170 ARG B O 1
ATOM 3139 N N . ALA B 1 171 ? -3.287 -1.333 -10.172 1 93.81 171 ALA B N 1
ATOM 3140 C CA . ALA B 1 171 ? -4.617 -1.915 -10.023 1 93.81 171 ALA B CA 1
ATOM 3141 C C . ALA B 1 171 ? -4.59 -3.105 -9.07 1 93.81 171 ALA B C 1
ATOM 3143 O O . ALA B 1 171 ? -5.508 -3.283 -8.266 1 93.81 171 ALA B O 1
ATOM 3144 N N . SER B 1 172 ? -3.535 -3.943 -9.188 1 95.44 172 SER B N 1
ATOM 3145 C CA . SER B 1 172 ? -3.398 -5.07 -8.266 1 95.44 172 SER B CA 1
ATOM 3146 C C . SER B 1 172 ? -3.293 -4.594 -6.82 1 95.44 172 SER B C 1
ATOM 3148 O O . SER B 1 172 ? -3.949 -5.141 -5.934 1 95.44 172 SER B O 1
ATOM 3150 N N . TYR B 1 173 ? -2.445 -3.623 -6.621 1 96.06 173 TYR B N 1
ATOM 3151 C CA . TYR B 1 173 ? -2.299 -3.043 -5.289 1 96.06 173 TYR B CA 1
ATOM 3152 C C . TYR B 1 173 ? -3.635 -2.523 -4.773 1 96.06 173 TYR B C 1
ATOM 3154 O O . TYR B 1 173 ? -4.027 -2.818 -3.641 1 96.06 173 TYR B O 1
ATOM 3162 N N . LYS B 1 174 ? -4.293 -1.738 -5.586 1 94.81 174 LYS B N 1
ATOM 3163 C CA . LYS B 1 174 ? -5.562 -1.133 -5.191 1 94.81 174 LYS B CA 1
ATOM 3164 C C . LYS B 1 174 ? -6.605 -2.199 -4.871 1 94.81 174 LYS B C 1
ATOM 3166 O O . LYS B 1 174 ? -7.379 -2.055 -3.924 1 94.81 174 LYS B O 1
ATOM 3171 N N . LEU B 1 175 ? -6.613 -3.219 -5.711 1 94.44 175 LEU B N 1
ATOM 3172 C CA . LEU B 1 175 ? -7.535 -4.32 -5.461 1 94.44 175 LEU B CA 1
ATOM 3173 C C . LEU B 1 175 ? -7.266 -4.957 -4.102 1 94.44 175 LEU B C 1
ATOM 3175 O O . LEU B 1 175 ? -8.195 -5.168 -3.314 1 94.44 175 LEU B O 1
ATOM 3179 N N . GLY B 1 176 ? -6.012 -5.301 -3.82 1 95.06 176 GLY B N 1
ATOM 3180 C CA . GLY B 1 176 ? -5.66 -5.863 -2.527 1 95.06 176 GLY B CA 1
ATOM 3181 C C . GLY B 1 176 ? -6.055 -4.977 -1.361 1 95.06 176 GLY B C 1
ATOM 3182 O O . GLY B 1 176 ? -6.672 -5.441 -0.401 1 95.06 176 GLY B O 1
ATOM 3183 N N . SER B 1 177 ? -5.656 -3.715 -1.502 1 93.62 177 SER B N 1
ATOM 3184 C CA . SER B 1 177 ? -6.02 -2.762 -0.458 1 93.62 177 SER B CA 1
ATOM 3185 C C . SER B 1 177 ? -7.531 -2.707 -0.26 1 93.62 177 SER B C 1
ATOM 3187 O O . SER B 1 177 ? -8.008 -2.643 0.874 1 93.62 177 SER B O 1
ATOM 3189 N N . GLY B 1 178 ? -8.273 -2.746 -1.312 1 91.94 178 GLY B N 1
ATOM 3190 C CA . GLY B 1 178 ? -9.727 -2.732 -1.255 1 91.94 178 GLY B CA 1
ATOM 3191 C C . GLY B 1 178 ? -10.305 -3.963 -0.585 1 91.94 178 GLY B C 1
ATOM 3192 O O . GLY B 1 178 ? -11.414 -3.92 -0.053 1 91.94 178 GLY B O 1
ATOM 3193 N N . LEU B 1 179 ? -9.594 -5.023 -0.618 1 91.94 179 LEU B N 1
ATOM 3194 C CA . LEU B 1 179 ? -9.992 -6.266 0.034 1 91.94 179 LEU B CA 1
ATOM 3195 C C . LEU B 1 179 ? -9.422 -6.348 1.445 1 91.94 179 LEU B C 1
ATOM 3197 O O . LEU B 1 179 ? -9.43 -7.414 2.064 1 91.94 179 LEU B O 1
ATOM 3201 N N . THR B 1 180 ? -8.875 -5.25 1.87 1 91.69 180 THR B N 1
ATOM 3202 C CA . THR B 1 180 ? -8.32 -5.066 3.205 1 91.69 180 THR B CA 1
ATOM 3203 C C . THR B 1 180 ? -7.074 -5.93 3.395 1 91.69 180 THR B C 1
ATOM 3205 O O . THR B 1 180 ? -6.801 -6.398 4.5 1 91.69 180 THR B O 1
ATOM 3208 N N . VAL B 1 181 ? -6.422 -6.258 2.334 1 94.25 181 VAL B N 1
ATOM 3209 C CA . VAL B 1 181 ? -5.07 -6.797 2.449 1 94.25 181 VAL B CA 1
ATOM 3210 C C . VAL B 1 181 ? -4.121 -5.707 2.941 1 94.25 181 VAL B C 1
ATOM 3212 O O . VAL B 1 181 ? -3.748 -4.809 2.184 1 94.25 181 VAL B O 1
ATOM 3215 N N . THR B 1 182 ? -3.693 -5.75 4.164 1 92.88 182 THR B N 1
ATOM 3216 C CA . THR B 1 182 ? -2.924 -4.68 4.793 1 92.88 182 THR B CA 1
ATOM 3217 C C . THR B 1 182 ? -1.442 -5.047 4.852 1 92.88 182 THR B C 1
ATOM 3219 O O . THR B 1 182 ? -0.613 -4.234 5.266 1 92.88 182 THR B O 1
ATOM 3222 N N . GLY B 1 183 ? -1.107 -6.219 4.496 1 93.88 183 GLY B N 1
ATOM 3223 C CA . GLY B 1 183 ? 0.238 -6.77 4.484 1 93.88 183 GLY B CA 1
ATOM 3224 C C . GLY B 1 183 ? 0.328 -8.109 3.775 1 93.88 183 GLY B C 1
ATOM 3225 O O . GLY B 1 183 ? -0.695 -8.711 3.441 1 93.88 183 GLY B O 1
ATOM 3226 N N . THR B 1 184 ? 1.529 -8.477 3.422 1 95.69 184 THR B N 1
ATOM 3227 C CA . THR B 1 184 ? 1.748 -9.766 2.777 1 95.69 184 THR B CA 1
ATOM 3228 C C . THR B 1 184 ? 2.625 -10.664 3.646 1 95.69 184 THR B C 1
ATOM 3230 O O . THR B 1 184 ? 3.441 -10.172 4.43 1 95.69 184 THR B O 1
ATOM 3233 N N . PRO B 1 185 ? 2.439 -11.961 3.588 1 96.88 185 PRO B N 1
ATOM 3234 C CA . PRO B 1 185 ? 1.407 -12.68 2.842 1 96.88 185 PRO B CA 1
ATOM 3235 C C . PRO B 1 185 ? 0.018 -12.531 3.457 1 96.88 185 PRO B C 1
ATOM 3237 O O . PRO B 1 185 ? -0.105 -12.32 4.668 1 96.88 185 PRO B O 1
ATOM 3240 N N . SER B 1 186 ? -1 -12.43 2.668 1 96.31 186 SER B N 1
ATOM 3241 C CA . SER B 1 186 ? -2.4 -12.578 3.049 1 96.31 186 SER B CA 1
ATOM 3242 C C . SER B 1 186 ? -3.092 -13.648 2.217 1 96.31 186 SER B C 1
ATOM 3244 O O . SER B 1 186 ? -2.939 -13.688 0.995 1 96.31 186 SER B O 1
ATOM 3246 N N . MET B 1 187 ? -3.816 -14.531 2.865 1 95.75 187 MET B N 1
ATOM 3247 C CA . MET B 1 187 ? -4.387 -15.688 2.188 1 95.75 187 MET B CA 1
ATOM 3248 C C . MET B 1 187 ? -5.902 -15.734 2.363 1 95.75 187 MET B C 1
ATOM 3250 O O . MET B 1 187 ? -6.414 -15.43 3.443 1 95.75 187 MET B O 1
ATOM 3254 N N . PHE B 1 188 ? -6.57 -16.094 1.326 1 96.5 188 PHE B N 1
ATOM 3255 C CA . PHE B 1 188 ? -8.016 -16.297 1.328 1 96.5 188 PHE B CA 1
ATOM 3256 C C . PHE B 1 188 ? -8.367 -17.688 0.812 1 96.5 188 PHE B C 1
ATOM 3258 O O . PHE B 1 188 ? -7.703 -18.219 -0.079 1 96.5 188 PHE B O 1
ATOM 3265 N N . ALA B 1 189 ? -9.352 -18.297 1.335 1 96.44 189 ALA B N 1
ATOM 3266 C CA . ALA B 1 189 ? -9.977 -19.516 0.842 1 96.44 189 ALA B CA 1
ATOM 3267 C C . ALA B 1 189 ? -11.445 -19.281 0.49 1 96.44 189 ALA B C 1
ATOM 3269 O O . ALA B 1 189 ? -12.242 -18.906 1.353 1 96.44 189 ALA B O 1
ATOM 3270 N N . ASN B 1 190 ? -11.742 -19.531 -0.799 1 96.44 190 ASN B N 1
ATOM 3271 C CA . ASN B 1 190 ? -13.094 -19.25 -1.274 1 96.44 190 ASN B CA 1
ATOM 3272 C C . ASN B 1 190 ? -13.578 -17.891 -0.798 1 96.44 190 ASN B C 1
ATOM 3274 O O . ASN B 1 190 ? -14.664 -17.781 -0.218 1 96.44 190 ASN B O 1
ATOM 3278 N N . ASP B 1 191 ? -12.727 -16.938 -0.856 1 93.56 191 ASP B N 1
ATOM 3279 C CA . ASP B 1 191 ? -12.984 -15.516 -0.659 1 93.56 191 ASP B CA 1
ATOM 3280 C C . ASP B 1 191 ? -12.945 -15.148 0.823 1 93.56 191 ASP B C 1
ATOM 3282 O O . ASP B 1 191 ? -13.016 -13.969 1.18 1 93.56 191 ASP B O 1
ATOM 3286 N N . ALA B 1 192 ? -12.875 -16.094 1.648 1 94.06 192 ALA B N 1
ATOM 3287 C CA . ALA B 1 192 ? -12.789 -15.82 3.082 1 94.06 192 ALA B CA 1
ATOM 3288 C C . ALA B 1 192 ? -11.344 -15.711 3.541 1 94.06 192 ALA B C 1
ATOM 3290 O O . ALA B 1 192 ? -10.508 -16.547 3.197 1 94.06 192 ALA B O 1
ATOM 3291 N N . PHE B 1 193 ? -11.047 -14.695 4.277 1 93.19 193 PHE B N 1
ATOM 3292 C CA . PHE B 1 193 ? -9.703 -14.508 4.82 1 93.19 193 PHE B CA 1
ATOM 3293 C C . PHE B 1 193 ? -9.336 -15.648 5.754 1 93.19 193 PHE B C 1
ATOM 3295 O O . PHE B 1 193 ? -10.148 -16.078 6.578 1 93.19 193 PHE B O 1
ATOM 3302 N N . ILE B 1 194 ? -8.203 -16.266 5.539 1 91.56 194 ILE B N 1
ATOM 3303 C CA . ILE B 1 194 ? -7.684 -17.297 6.426 1 91.56 194 ILE B CA 1
ATOM 3304 C C . ILE B 1 194 ? -6.898 -16.656 7.566 1 91.56 194 ILE B C 1
ATOM 3306 O O . ILE B 1 194 ? -5.812 -16.109 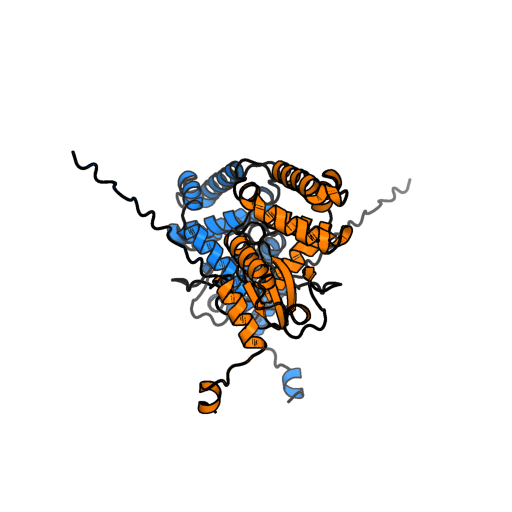7.348 1 91.56 194 ILE B O 1
ATOM 3310 N N . ASN B 1 195 ? -7.508 -16.891 8.703 1 84.38 195 ASN B N 1
ATOM 3311 C CA . ASN B 1 195 ? -6.805 -16.359 9.867 1 84.38 195 ASN B CA 1
ATOM 3312 C C . ASN B 1 195 ? -5.461 -17.062 10.078 1 84.38 195 ASN B C 1
ATOM 3314 O O . ASN B 1 195 ? -5.363 -18.281 9.945 1 84.38 195 ASN B O 1
ATOM 3318 N N . ASP B 1 196 ? -4.352 -16.547 10.148 1 82.94 196 ASP B N 1
ATOM 3319 C CA . ASP B 1 196 ? -3.018 -17.047 10.453 1 82.94 196 ASP B CA 1
ATOM 3320 C C . ASP B 1 196 ? -2.412 -17.766 9.242 1 82.94 196 ASP B C 1
ATOM 3322 O O . ASP B 1 196 ? -1.535 -18.609 9.391 1 82.94 196 ASP B O 1
ATOM 3326 N N . GLY B 1 197 ? -3.07 -17.641 8.094 1 86 197 GLY B N 1
ATOM 3327 C CA . GLY B 1 197 ? -2.529 -18.25 6.887 1 86 197 GLY B CA 1
ATOM 3328 C C . GLY B 1 197 ? -1.044 -18 6.703 1 86 197 GLY B C 1
ATOM 3329 O O . GLY B 1 197 ? -0.323 -18.859 6.184 1 86 197 GLY B O 1
ATOM 3330 N N . GLN B 1 198 ? -0.632 -16.891 7.176 1 86.69 198 GLN B N 1
ATOM 3331 C CA . GLN B 1 198 ? 0.765 -16.484 7.047 1 86.69 198 GLN B CA 1
ATOM 3332 C C . GLN B 1 198 ? 1.669 -17.344 7.926 1 86.69 198 GLN B C 1
ATOM 3334 O O . GLN B 1 198 ? 2.881 -17.391 7.711 1 86.69 198 GLN B O 1
ATOM 3339 N N . ASP B 1 199 ? 1.078 -18.031 8.852 1 89.5 199 ASP B N 1
ATOM 3340 C CA . ASP B 1 199 ? 1.863 -18.781 9.82 1 89.5 199 ASP B CA 1
ATOM 3341 C C . ASP B 1 199 ? 1.85 -20.281 9.484 1 89.5 199 ASP B C 1
ATOM 3343 O O . ASP B 1 199 ? 2.553 -21.062 10.125 1 89.5 199 ASP B O 1
ATOM 3347 N N . LEU B 1 200 ? 1.061 -20.672 8.531 1 92.69 200 LEU B N 1
ATOM 3348 C CA . LEU B 1 200 ? 0.935 -22.094 8.227 1 92.69 200 LEU B CA 1
ATOM 3349 C C . LEU B 1 200 ? 2.186 -22.609 7.531 1 92.69 200 LEU B C 1
ATOM 3351 O O . LEU B 1 200 ? 2.621 -22.047 6.523 1 92.69 200 LEU B O 1
ATOM 3355 N N . ASN B 1 201 ? 2.74 -23.641 8.133 1 96.44 201 ASN B N 1
ATOM 3356 C CA . ASN B 1 201 ? 3.734 -24.406 7.379 1 96.44 201 ASN B CA 1
ATOM 3357 C C . ASN B 1 201 ? 3.076 -25.438 6.461 1 96.44 201 ASN B C 1
ATOM 3359 O O . ASN B 1 201 ? 1.85 -25.484 6.367 1 96.44 201 ASN B O 1
ATOM 3363 N N . ALA B 1 202 ? 3.926 -26.219 5.766 1 97.38 202 ALA B N 1
ATOM 3364 C CA . ALA B 1 202 ? 3.408 -27.156 4.781 1 97.38 202 ALA B CA 1
ATOM 3365 C C . ALA B 1 202 ? 2.408 -28.125 5.418 1 97.38 202 ALA B C 1
ATOM 3367 O O . ALA B 1 202 ? 1.334 -28.375 4.863 1 97.38 202 ALA B O 1
ATOM 3368 N N . ALA B 1 203 ? 2.768 -28.672 6.559 1 97.31 203 ALA B N 1
ATOM 3369 C CA . ALA B 1 203 ? 1.877 -29.609 7.254 1 97.31 203 ALA B CA 1
ATOM 3370 C C . ALA B 1 203 ? 0.569 -28.922 7.641 1 97.31 203 ALA B C 1
ATOM 3372 O O . ALA B 1 203 ? -0.505 -29.516 7.531 1 97.31 203 ALA B O 1
ATOM 3373 N N . GLY B 1 204 ? 0.677 -27.703 8.133 1 96.44 204 GLY B N 1
ATOM 3374 C CA . GLY B 1 204 ? -0.508 -26.922 8.461 1 96.44 204 GLY B CA 1
ATOM 3375 C C . GLY B 1 204 ? -1.416 -26.688 7.27 1 96.44 204 GLY B C 1
ATOM 3376 O O . GLY B 1 204 ? -2.641 -26.766 7.387 1 96.44 204 GLY B O 1
ATOM 3377 N N . TRP B 1 205 ? -0.884 -26.375 6.148 1 96.5 205 TRP B N 1
ATOM 3378 C CA . TRP B 1 205 ? -1.653 -26.188 4.926 1 96.5 205 TRP B CA 1
ATOM 3379 C C . TRP B 1 205 ? -2.361 -27.484 4.523 1 96.5 205 TRP B C 1
ATOM 3381 O O . TRP B 1 205 ? -3.525 -27.453 4.117 1 96.5 205 TRP B O 1
ATOM 3391 N N . VAL B 1 206 ? -1.616 -28.578 4.574 1 96.75 206 VAL B N 1
ATOM 3392 C CA . VAL B 1 206 ? -2.225 -29.859 4.254 1 96.75 206 VAL B CA 1
ATOM 3393 C C . VAL B 1 206 ? -3.439 -30.094 5.148 1 96.75 206 VAL B C 1
ATOM 3395 O O . VAL B 1 206 ? -4.516 -30.438 4.66 1 96.75 206 VAL B O 1
ATOM 3398 N N . ASP B 1 207 ? -3.264 -29.844 6.473 1 95.38 207 ASP B N 1
ATOM 3399 C CA . ASP B 1 207 ? -4.359 -30.016 7.422 1 95.38 207 ASP B CA 1
ATOM 3400 C C . ASP B 1 207 ? -5.535 -29.109 7.082 1 95.38 207 ASP B C 1
ATOM 3402 O O . ASP B 1 207 ? -6.691 -29.531 7.133 1 95.38 207 ASP B O 1
ATOM 3406 N N . PHE B 1 208 ? -5.27 -27.891 6.789 1 94.94 208 PHE B N 1
ATOM 3407 C CA . PHE B 1 208 ? -6.305 -26.938 6.445 1 94.94 208 PHE B CA 1
ATOM 3408 C C . PHE B 1 208 ? -7.09 -27.391 5.223 1 94.94 208 PHE B C 1
ATOM 3410 O O . PHE B 1 208 ? -8.32 -27.422 5.242 1 94.94 208 PHE B O 1
ATOM 3417 N N . ILE B 1 209 ? -6.363 -27.797 4.203 1 95.06 209 ILE B N 1
ATOM 3418 C CA . ILE B 1 209 ? -6.992 -28.188 2.947 1 95.06 209 ILE B CA 1
ATOM 3419 C C . ILE B 1 209 ? -7.84 -29.438 3.164 1 95.06 209 ILE B C 1
ATOM 3421 O O . ILE B 1 209 ? -8.977 -29.516 2.703 1 95.06 209 ILE B O 1
ATOM 3425 N N . LEU B 1 210 ? -7.301 -30.375 3.902 1 94.75 210 LEU B N 1
ATOM 3426 C CA . LEU B 1 210 ? -8.055 -31.578 4.203 1 94.75 210 LEU B CA 1
ATOM 3427 C C . LEU B 1 210 ? -9.328 -31.25 4.973 1 94.75 210 LEU B C 1
ATOM 3429 O O . LEU B 1 210 ? -10.359 -31.906 4.777 1 94.75 210 LEU B O 1
ATOM 3433 N N . SER B 1 211 ? -9.273 -30.266 5.836 1 93.5 211 SER B N 1
ATOM 3434 C CA . SER B 1 211 ? -10.438 -29.906 6.637 1 93.5 211 SER B CA 1
ATOM 3435 C C . SER B 1 211 ? -11.562 -29.359 5.766 1 93.5 211 SER B C 1
ATOM 3437 O O . SER B 1 211 ? -12.734 -29.422 6.141 1 93.5 211 SER B O 1
ATOM 3439 N N . VAL B 1 212 ? -11.242 -28.781 4.625 1 91.38 212 VAL B N 1
ATOM 3440 C CA . VAL B 1 212 ? -12.234 -28.281 3.686 1 91.38 212 VAL B CA 1
ATOM 3441 C C . VAL B 1 212 ? -12.93 -29.453 2.994 1 91.38 212 VAL B C 1
ATOM 3443 O O . VAL B 1 212 ? -14.148 -29.422 2.787 1 91.38 212 VAL B O 1
ATOM 3446 N N . PHE B 1 213 ? -12.258 -30.484 2.707 1 91.19 213 PHE B N 1
ATOM 3447 C CA . PHE B 1 213 ? -12.797 -31.578 1.912 1 91.19 213 PHE B CA 1
ATOM 3448 C C . PHE B 1 213 ? -13.352 -32.688 2.811 1 91.19 213 PHE B C 1
ATOM 3450 O O . PHE B 1 213 ? -14.172 -33.5 2.375 1 91.19 213 PHE B O 1
ATOM 3457 N N . GLU B 1 214 ? -12.859 -32.719 3.994 1 87.81 214 GLU B N 1
ATOM 3458 C CA . GLU B 1 214 ? -13.328 -33.688 4.977 1 87.81 214 GLU B CA 1
ATOM 3459 C C . GLU B 1 214 ? -13.719 -33 6.285 1 87.81 214 GLU B C 1
ATOM 3461 O O . GLU B 1 214 ? -13.047 -33.188 7.309 1 87.81 214 GLU B O 1
ATOM 3466 N N . PRO B 1 215 ? -14.805 -32.219 6.18 1 75.31 215 PRO B N 1
ATOM 3467 C CA . PRO B 1 215 ? -15.141 -31.5 7.402 1 75.31 215 PRO B CA 1
ATOM 3468 C C . PRO B 1 215 ? -15.461 -32.438 8.57 1 75.31 215 PRO B C 1
ATOM 3470 O O . PRO B 1 215 ? -16.047 -33.5 8.375 1 75.31 215 PRO B O 1
ATOM 3473 N N . GLN B 1 216 ? -14.664 -32.219 9.609 1 66.94 216 GLN B N 1
ATOM 3474 C CA . GLN B 1 216 ? -15.008 -32.969 10.82 1 66.94 216 GLN B CA 1
ATOM 3475 C C . GLN B 1 216 ? -16.281 -32.406 11.453 1 66.94 216 GLN B C 1
ATOM 3477 O O . GLN B 1 216 ? -16.547 -31.203 11.375 1 66.94 216 GLN B O 1
ATOM 3482 N N . PRO B 1 217 ? -17.266 -33.219 11.805 1 60.78 217 PRO B N 1
ATOM 3483 C CA . PRO B 1 217 ? -18.516 -32.75 12.43 1 60.78 217 PRO B CA 1
ATOM 3484 C C . PRO B 1 217 ? -18.281 -31.688 13.492 1 60.78 217 PRO B C 1
ATOM 3486 O O . PRO B 1 217 ? -17.297 -31.75 14.242 1 60.78 217 PRO B O 1
ATOM 3489 N N . ASP B 1 218 ? -18.406 -30.453 13.133 1 53.19 218 ASP B N 1
ATOM 3490 C CA . ASP B 1 218 ? -18.297 -29.359 14.086 1 53.19 218 ASP B CA 1
ATOM 3491 C C . ASP B 1 218 ? -18.984 -29.703 15.406 1 53.19 218 ASP B C 1
ATOM 3493 O O . ASP B 1 218 ? -20.188 -29.922 15.445 1 53.19 218 ASP B O 1
ATOM 3497 N N . GLU B 1 219 ? -18.375 -30.297 16.266 1 47.66 219 GLU B N 1
ATOM 3498 C CA . GLU B 1 219 ? -19.094 -30.5 17.531 1 47.66 219 GLU B CA 1
ATOM 3499 C C . GLU B 1 219 ? -19.734 -29.188 18 1 47.66 219 GLU B C 1
ATOM 3501 O O . GLU B 1 219 ? -20.844 -29.203 18.531 1 47.66 219 GLU B O 1
ATOM 3506 N N . GLU B 1 220 ? -18.953 -28.109 17.984 1 43.62 220 GLU B N 1
ATOM 3507 C CA . GLU B 1 220 ? -19.344 -26.891 18.688 1 43.62 220 GLU B CA 1
ATOM 3508 C C . GLU B 1 220 ? -20.344 -26.078 17.875 1 43.62 220 GLU B C 1
ATOM 3510 O O . GLU B 1 220 ? -21.016 -25.203 18.406 1 43.62 220 GLU B O 1
ATOM 3515 N N . LEU B 1 221 ? -20.328 -26.047 16.594 1 42.78 221 LEU B N 1
ATOM 3516 C CA . LEU B 1 221 ? -21.281 -25.188 15.898 1 42.78 221 LEU B CA 1
ATOM 3517 C C . LEU B 1 221 ? -22.719 -25.609 16.172 1 42.78 221 LEU B C 1
ATOM 3519 O O . LEU B 1 221 ? -23.641 -24.828 15.992 1 42.78 221 LEU B O 1
ATOM 3523 N N . ILE B 1 222 ? -22.906 -26.938 16.516 1 43.97 222 ILE B N 1
ATOM 3524 C CA . ILE B 1 222 ? -24.266 -27.406 16.812 1 43.97 222 ILE B CA 1
ATOM 3525 C C . ILE B 1 222 ? -24.734 -26.812 18.141 1 43.97 222 ILE B C 1
ATOM 3527 O O . ILE B 1 222 ? -25.922 -26.516 18.297 1 43.97 222 ILE B O 1
ATOM 3531 N N . SER B 1 223 ? -23.75 -26.812 19.031 1 37.97 223 SER B N 1
ATOM 3532 C CA . SER B 1 223 ? -24.344 -26.484 20.328 1 37.97 223 SER B CA 1
ATOM 3533 C C . SER B 1 223 ? -24.797 -25.031 20.375 1 37.97 223 SER B C 1
ATOM 3535 O O . SER B 1 223 ? -25.516 -24.625 21.297 1 37.97 223 SER B O 1
ATOM 3537 N N . SER B 1 224 ? -24.078 -24.188 19.531 1 36.41 224 SER B N 1
ATOM 3538 C CA . SER B 1 224 ? -24.484 -22.828 19.812 1 36.41 224 SER B CA 1
ATOM 3539 C C . SER B 1 224 ? -25.734 -22.453 19.031 1 36.41 224 SER B C 1
ATOM 3541 O O . SER B 1 224 ? -26.188 -21.297 19.094 1 36.41 224 SER B O 1
ATOM 3543 N N . TYR B 1 225 ? -26.188 -23.344 18.172 1 34.09 225 TYR B N 1
ATOM 3544 C CA . TYR B 1 225 ? -27.547 -23.016 17.797 1 34.09 225 TYR B CA 1
ATOM 3545 C C . TYR B 1 225 ? -28.547 -23.578 18.812 1 34.09 225 TYR B C 1
ATOM 3547 O O . TYR B 1 225 ? -28.328 -24.672 19.359 1 34.09 225 TYR B O 1
#

Secondary structure (DSSP, 8-state):
------------------SS----SS-SSEEEE-TT-SEEEEEEE-TT-HHHHHHHHHHHHHHTSGGGGGGGGGEEEEEEE---TTSTTHHHHHHHHHHHHHHHHHHHHHHHHHHHHHTTHHHH--TTS-HHHHHHHHHHHHHHHTGGGT--HHHHHHHTT-HHHHHHHHHHHHHHHHTT--SSSEEEETTEE-TTGGG--HHHHHHHHHHHHS----HHHHHT-/------------------SS----SS-SSEEEE-TT-SEEEEEEE-TT-HHHHHHHHHHHHHHTSGGGGGGGGGEEEEEEE---TTSTTHHHHHHHHHHHHHHHHHH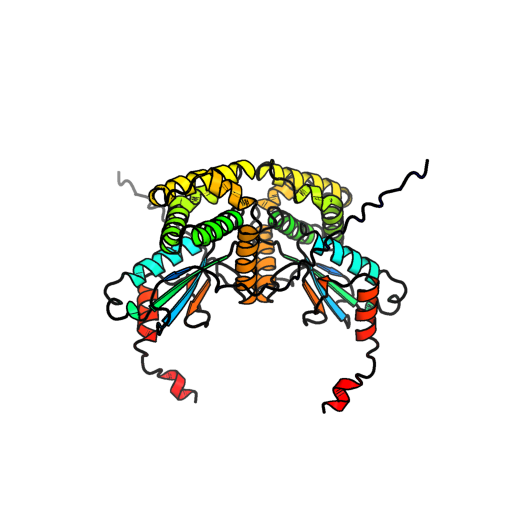HHHHHHHHHHHTTHHHHS-TTS-HHHHHHHHHHHHHHHTGGGT--HHHHHHHTT-HHHHHHHHHHHHHHHHTT--SSSEEEETTEE-TTGGG--HHHHHHHHHHHHS----HHHHHT-

pLDDT: mean 87.32, std 18.84, range [31.69, 98.69]

Organism: Tetrahymena thermophila (strain SB210) (NCBI:txid312017)

InterPro domains:
  IPR012336 Thioredoxin-like fold [PF13462] (29-199)
  IPR036249 Thioredoxin-like superfamily [SSF52833] (20-200)

Radius of gyration: 25.09 Å; Cα contacts (8 Å, |Δi|>4): 658; chains: 2; bounding box: 81×77×74 Å

Foldseek 3Di:
DPPPPPPPPPPPPPPPPPLDQDDDPDDAAAKDADPQAQKEKEWEAQLLDLLSLQLVVQLVLLLPDPLCVVRNNRYMYGYFYAHDVVQPCRLLLQLLLLVCCVPQNRVLSVLSSVQSSVVSVVRRPPPPDDPVRSLQVSLVSSCVSNVVRNRHSVNSSVSVVPCVSSVSSVSSNSVCVVLVVPDPGWMDMPSHTDDCSSVDGNVRSNVVVVCSVVPDPPPPVVVVD/DPPPPPPPPPPPPPPPPPLDLDDDPDDAAAKDADPQAQKEKEWEAQLLDLLSLQLVVQLVLLLPDPLCVVRNNRYMYGYFYAHDVVQPCRLLLQLLLLVCCVPQNRVLSVLSSVQSSVVSVVRRPPPPDDPVRSLQVSLVSSCVSNVVRNRHSVNSSVSVVPCVSSVSSVSSNSVCVVLVVPDPGWMDMPSHTDDCSSVDGNVRSNVVVVCSVVPDPPPPVVVVD

Solvent-accessible surface area (backbone atoms only — not comparable to full-atom values): 24374 Å² total; per-residue (Å²): 132,87,78,78,78,78,78,78,77,76,74,74,74,73,72,72,74,62,64,57,70,69,82,66,96,58,81,83,55,46,70,48,64,38,94,81,28,81,39,36,34,41,38,34,26,20,69,55,37,68,58,18,44,52,34,51,52,19,51,52,51,23,70,69,32,71,90,40,60,90,44,49,70,35,34,18,42,32,45,32,56,37,39,45,41,89,39,84,48,17,37,61,53,33,20,49,48,45,44,38,36,71,75,59,29,61,69,50,31,51,52,50,55,52,49,43,46,76,48,26,71,73,53,62,68,49,48,82,40,23,50,61,51,45,49,49,49,53,16,48,50,49,19,62,74,35,50,93,71,72,44,50,35,66,59,46,51,53,41,74,76,30,62,68,22,48,50,46,32,51,42,37,30,20,50,39,13,56,71,43,45,46,43,59,36,39,35,23,49,74,84,38,75,42,82,63,44,64,69,37,44,29,69,50,44,41,53,53,54,46,42,73,78,51,64,66,81,61,68,64,70,56,66,76,98,134,86,80,77,80,79,77,78,76,74,74,72,73,73,71,72,74,63,65,60,70,70,83,65,96,57,79,83,55,47,70,48,64,39,94,80,28,82,40,37,35,42,37,35,26,20,69,56,37,68,56,18,43,51,31,50,51,19,50,54,51,24,70,69,32,75,89,40,60,89,44,50,71,34,35,19,42,31,45,31,56,36,39,45,40,88,39,83,50,16,38,62,53,33,21,49,48,45,44,38,37,71,76,58,29,61,70,52,31,50,52,50,53,52,50,43,47,74,49,26,69,73,53,62,68,49,49,83,40,23,48,60,51,45,49,49,52,52,15,48,51,49,18,61,74,34,50,92,70,73,44,50,35,65,61,47,52,52,42,71,76,30,62,68,21,47,49,47,33,50,43,38,32,20,49,38,12,56,70,42,45,45,43,59,35,38,36,23,49,73,82,38,75,42,85,63,45,61,71,36,44,29,68,50,44,42,53,54,55,46,42,73,79,51,64,66,81,61,70,64,69,56,67,76,97

Nearest PDB structures (foldseek):
  5kbc-assembly1_B  TM=7.535E-01  e=3.733E-06  Chlamydia trachomatis A2497
  5kbc-assembly2_A  TM=7.334E-01  e=1.858E-05  Chlamydia trachomatis A2497
  3f4t-assembly1_A  TM=6.530E-01  e=7.921E-06  Wolbachia endosymbiont of Drosophila melanogaster
  3f4s-assembly1_A  TM=6.631E-01  e=1.599E-05  Wolbachia endosymbiont of Drosophila melanogaster
  3gmf-assembly1_A  TM=7.247E-01  e=9.252E-05  Novosphingobium aromaticivorans DSM 12444

Sequence (450 aa):
MRSSVFVILSILALASATQYVPIPDKPDGVGFGNVNATLTIDAWYDLTCPDSLYTYQELISALNNQTLAAYVNQIRVNYHIMPLPYHYNAFYLAQVFKYVLDVKGAEATLVYVDQIFENQPDYYNALNLTTTQIYQLIADNTSQYLSAYNVTSQEILDSFNDYDYNGGARASYKLGSGLTVTGTPSMFANDAFINDGQDLNAAGWVDFILSVFEPQPDEELISSYMRSSVFVILSILALASATQYVPIPDKPDGVGFGNVNATLTIDAWYDLTCPDSLYTYQELISALNNQTLAAYVNQIRVNYHIMPLPYHYNAFYLAQVFKYVLDVKGAEATLVYVDQIFENQPDYYNALNLTTTQIYQLIADNTSQYLSAYNVTSQEILDSFNDYDYNGGARASYKLGSGLTVTGTPSMFANDAFINDGQDLNAAGWVDFILSVFEPQPDEELISSY